Protein AF-0000000083611739 (afdb_homodimer)

Nearest PDB structures (foldseek):
  4ymw-assembly1_C  TM=9.432E-01  e=2.232E-12  Caldanaerobacter subterraneus subsp. tengcongensis MB4
  3tuz-assembly2_F  TM=8.153E-01  e=4.148E-04  Escherichia coli K-12
  8hpl-assembly1_A  TM=7.115E-01  e=2.410E-03  Mycolicibacterium smegmatis MC2 155
  8ja7-assembly1_A  TM=6.944E-01  e=4.333E-03  Mycobacterium tuberculosis H37Rv
  2onk-assembly2_I  TM=6.026E-01  e=2.755E-02  Archaeoglobus fulgidus

Organism: NCBI:txid2304605

Secondary structure (DSSP, 8-state):
--HHHHHHHHHHHHHHHHHHHHHHHHHHHHHHHHHHHHHHHHH-S-HHHHHHHHHHHHHHHSS-HHHHHHIIIIIGGGTS-HHHHH-TTHHHHHHHHHHHHHHHHHHHHHHHHHHHHTS-HHHHHHHHHTT--HHHHIIIIIHHHHHHHHHHHHHHHHHHHHHHGGGGGGGT--SHHHHHHHHHHHH--HHHHHHHHHHHHHHHHHHHHHHHHHHHHHHHHHT-/--HHHHHHHHHHHHHHHHHHHHHHHHHHHHHHHHHHHHHHHHH-S-HHHHHHHHHHHHHHHSS-HHHHHHIIIIIGGGTS-HHHHH-TTHHHHHHHHHHHHHHHHHHHHHHHHHHHHTS-HHHHHHHHHTT--HHHHIIIIIHHHHHHHHHHHHHHHHHHHHHHGGGGGGGT--SHHHHHHHHHHHH--HHHHHHHHHHHHHHHHHHHHHHHHHHHHHHHHHH-

Structure (mmCIF, N/CA/C/O backbone):
data_AF-0000000083611739-model_v1
#
loop_
_entity.id
_entity.type
_entity.pdbx_description
1 polymer 'Amino acid ABC transporter permease'
#
loop_
_atom_site.group_PDB
_atom_site.id
_atom_site.type_symbol
_atom_site.label_atom_id
_atom_site.label_alt_id
_atom_site.label_comp_id
_atom_site.label_asym_id
_atom_site.label_entity_id
_atom_site.label_seq_id
_atom_site.pdbx_PDB_ins_code
_atom_site.Cartn_x
_atom_site.Cartn_y
_atom_site.Cartn_z
_atom_site.occupancy
_atom_site.B_iso_or_equiv
_atom_site.auth_seq_id
_atom_site.auth_comp_id
_atom_site.auth_asym_id
_atom_site.auth_atom_id
_atom_site.pdbx_PDB_model_num
ATOM 1 N N . MET A 1 1 ? 23.125 -8.641 -19.984 1 62.81 1 MET A N 1
ATOM 2 C CA . MET A 1 1 ? 21.75 -8.336 -20.375 1 62.81 1 MET A CA 1
ATOM 3 C C . MET A 1 1 ? 21.516 -8.68 -21.844 1 62.81 1 MET A C 1
ATOM 5 O O . MET A 1 1 ? 22.375 -8.391 -22.688 1 62.81 1 MET A O 1
ATOM 9 N N . ASN A 1 2 ? 20.625 -9.633 -22.062 1 75 2 ASN A N 1
ATOM 10 C CA . ASN A 1 2 ? 20.359 -10.086 -23.422 1 75 2 ASN A CA 1
ATOM 11 C C . ASN A 1 2 ? 19.484 -9.094 -24.188 1 75 2 ASN A C 1
ATOM 13 O O . ASN A 1 2 ? 18.25 -9.109 -24.031 1 75 2 ASN A O 1
ATOM 17 N N . PHE A 1 3 ? 20.094 -8.18 -24.859 1 78.06 3 PHE A N 1
ATOM 18 C CA . PHE A 1 3 ? 19.438 -7.094 -25.594 1 78.06 3 PHE A CA 1
ATOM 19 C C . PHE A 1 3 ? 18.422 -7.641 -26.578 1 78.06 3 PHE A C 1
ATOM 21 O O . PHE A 1 3 ? 17.422 -6.98 -26.875 1 78.06 3 PHE A O 1
ATOM 28 N N . GLN A 1 4 ? 18.719 -8.719 -27.109 1 81.44 4 GLN A N 1
ATOM 29 C CA . GLN A 1 4 ? 17.766 -9.344 -28.031 1 81.44 4 GLN A CA 1
ATOM 30 C C . GLN A 1 4 ? 16.453 -9.664 -27.328 1 81.44 4 GLN A C 1
ATOM 32 O O . GLN A 1 4 ? 15.375 -9.438 -27.891 1 81.44 4 GLN A O 1
ATOM 37 N N . VAL A 1 5 ? 16.531 -10.102 -26.188 1 83.31 5 VAL A N 1
ATOM 38 C CA . VAL A 1 5 ? 15.359 -10.438 -25.391 1 83.31 5 VAL A CA 1
ATOM 39 C C . VAL A 1 5 ? 14.547 -9.18 -25.109 1 83.31 5 VAL A C 1
ATOM 41 O O . VAL A 1 5 ? 13.312 -9.203 -25.156 1 83.31 5 VAL A O 1
ATOM 44 N N . ILE A 1 6 ? 15.219 -8.148 -24.938 1 84.5 6 ILE A N 1
ATOM 45 C CA . ILE A 1 6 ? 14.547 -6.879 -24.656 1 84.5 6 ILE A CA 1
ATOM 46 C C . ILE A 1 6 ? 13.758 -6.441 -25.891 1 84.5 6 ILE A C 1
ATOM 48 O O . ILE A 1 6 ? 12.562 -6.156 -25.797 1 84.5 6 ILE A O 1
ATOM 52 N N . GLY A 1 7 ? 14.414 -6.344 -26.984 1 86.94 7 GLY A N 1
ATOM 53 C CA . GLY A 1 7 ? 13.789 -5.883 -28.219 1 86.94 7 GLY A CA 1
ATOM 54 C C . GLY A 1 7 ? 12.609 -6.738 -28.641 1 86.94 7 GLY A C 1
ATOM 55 O O . GLY A 1 7 ? 11.586 -6.219 -29.094 1 86.94 7 GLY A O 1
ATOM 56 N N . GLU A 1 8 ? 12.672 -7.984 -28.469 1 89 8 GLU A N 1
ATOM 57 C CA . GLU A 1 8 ? 11.656 -8.93 -28.938 1 89 8 GLU A CA 1
ATOM 58 C C . GLU A 1 8 ? 10.445 -8.93 -28 1 89 8 GLU A C 1
ATOM 60 O O . GLU A 1 8 ? 9.32 -9.203 -28.438 1 89 8 GLU A O 1
ATOM 65 N N . ASN A 1 9 ? 10.672 -8.562 -26.781 1 91.5 9 ASN A N 1
ATOM 66 C CA . ASN A 1 9 ? 9.594 -8.758 -25.828 1 91.5 9 ASN A CA 1
ATOM 67 C C . ASN A 1 9 ? 9.016 -7.422 -25.359 1 91.5 9 ASN A C 1
ATOM 69 O O . ASN A 1 9 ? 7.949 -7.387 -24.734 1 91.5 9 ASN A O 1
ATOM 73 N N . LEU A 1 10 ? 9.68 -6.359 -25.688 1 92.69 10 LEU A N 1
ATOM 74 C CA . LEU A 1 10 ? 9.211 -5.043 -25.266 1 92.69 10 LEU A CA 1
ATOM 75 C C . LEU A 1 10 ? 7.805 -4.77 -25.781 1 92.69 10 LEU A C 1
ATOM 77 O O . LEU A 1 10 ? 6.953 -4.277 -25.031 1 92.69 10 LEU A O 1
ATOM 81 N N . PRO A 1 11 ? 7.488 -5.094 -27.047 1 93.25 11 PRO A N 1
ATOM 82 C CA . PRO A 1 11 ? 6.121 -4.859 -27.516 1 93.25 11 PRO A CA 1
ATOM 83 C C . PRO A 1 11 ? 5.078 -5.652 -26.734 1 93.25 11 PRO A C 1
ATOM 85 O O . PRO A 1 11 ? 3.979 -5.152 -26.484 1 93.25 11 PRO A O 1
ATOM 88 N N . LEU A 1 12 ? 5.402 -6.836 -26.406 1 93.88 12 LEU A N 1
ATOM 89 C CA . LEU A 1 12 ? 4.5 -7.66 -25.609 1 93.88 12 LEU A CA 1
ATOM 90 C C . LEU A 1 12 ? 4.289 -7.059 -24.219 1 93.88 12 LEU A C 1
ATOM 92 O O . LEU A 1 12 ? 3.174 -7.078 -23.703 1 93.88 12 LEU A O 1
ATOM 96 N N . LEU A 1 13 ? 5.344 -6.555 -23.641 1 97.12 13 LEU A N 1
ATOM 97 C CA . LEU A 1 13 ? 5.246 -5.902 -22.344 1 97.12 13 LEU A CA 1
ATOM 98 C C . LEU A 1 13 ? 4.395 -4.641 -22.438 1 97.12 13 LEU A C 1
ATOM 100 O O . LEU A 1 13 ? 3.625 -4.34 -21.516 1 97.12 13 LEU A O 1
ATOM 104 N N . LEU A 1 14 ? 4.523 -3.926 -23.516 1 96.88 14 LEU A N 1
ATOM 105 C CA . LEU A 1 14 ? 3.75 -2.703 -23.703 1 96.88 14 LEU A CA 1
ATOM 106 C C . LEU A 1 14 ? 2.266 -3.018 -23.859 1 96.88 14 LEU A C 1
ATOM 108 O O . LEU A 1 14 ? 1.414 -2.23 -23.438 1 96.88 14 LEU A O 1
ATOM 112 N N . GLU A 1 15 ? 1.977 -4.172 -24.422 1 96.75 15 GLU A N 1
ATOM 113 C CA . GLU A 1 15 ? 0.589 -4.625 -24.469 1 96.75 15 GLU A CA 1
ATOM 114 C C . GLU A 1 15 ? 0.055 -4.883 -23.062 1 96.75 15 GLU A C 1
ATOM 116 O O . GLU A 1 15 ? -1.104 -4.582 -22.766 1 96.75 15 GLU A O 1
ATOM 121 N N . GLY A 1 16 ? 0.9 -5.516 -22.188 1 97.8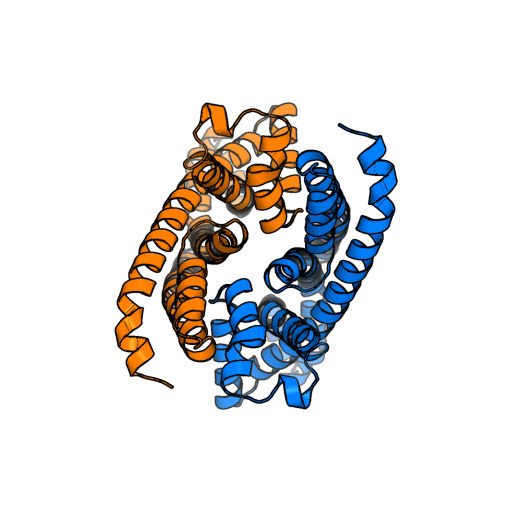1 16 GLY A N 1
ATOM 122 C CA . GLY A 1 16 ? 0.546 -5.676 -20.781 1 97.81 16 GLY A CA 1
ATOM 123 C C . GLY A 1 16 ? 0.369 -4.352 -20.062 1 97.81 16 GLY A C 1
ATOM 124 O O . GLY A 1 16 ? -0.523 -4.211 -19.219 1 97.81 16 GLY A O 1
ATOM 125 N N . LEU A 1 17 ? 1.23 -3.414 -20.438 1 98.38 17 LEU A N 1
ATOM 126 C CA . LEU A 1 17 ? 1.151 -2.084 -19.844 1 98.38 17 LEU A CA 1
ATOM 127 C C . LEU A 1 17 ? -0.18 -1.419 -20.172 1 98.38 17 LEU A C 1
ATOM 129 O O . LEU A 1 17 ? -0.762 -0.73 -19.328 1 98.38 17 LEU A O 1
ATOM 133 N N . LYS A 1 18 ? -0.664 -1.6 -21.391 1 98.25 18 LYS A N 1
ATOM 134 C CA . LYS A 1 18 ? -1.957 -1.049 -21.781 1 98.25 18 LYS A CA 1
ATOM 135 C C . LYS A 1 18 ? -3.072 -1.562 -20.875 1 98.25 18 LYS A C 1
ATOM 137 O O . LYS A 1 18 ? -3.967 -0.803 -20.5 1 98.25 18 LYS A O 1
ATOM 142 N N . LEU A 1 19 ? -3.02 -2.805 -20.594 1 98.31 19 LEU A N 1
ATOM 143 C CA . LEU A 1 19 ? -4.016 -3.396 -19.703 1 98.31 19 LEU A CA 1
ATOM 144 C C . LEU A 1 19 ? -3.877 -2.846 -18.297 1 98.31 19 LEU A C 1
ATOM 146 O O . LEU A 1 19 ? -4.879 -2.561 -17.625 1 98.31 19 LEU A O 1
ATOM 150 N N . THR A 1 20 ? -2.631 -2.727 -17.812 1 98.69 20 THR A N 1
ATOM 151 C CA . THR A 1 20 ? -2.375 -2.117 -16.516 1 98.69 20 THR A CA 1
ATOM 152 C C . THR A 1 20 ? -2.973 -0.715 -16.438 1 98.69 20 THR A C 1
ATOM 154 O O . THR A 1 20 ? -3.641 -0.366 -15.469 1 98.69 20 THR A O 1
ATOM 157 N N . ILE A 1 21 ? -2.764 0.084 -17.438 1 98.56 21 ILE A N 1
ATOM 158 C CA . ILE A 1 21 ? -3.281 1.446 -17.5 1 98.56 21 ILE A CA 1
ATOM 159 C C . ILE A 1 21 ? -4.809 1.416 -17.531 1 98.56 21 ILE A C 1
ATOM 161 O O . ILE A 1 21 ? -5.461 2.178 -16.812 1 98.56 21 ILE A O 1
ATOM 165 N N . TYR A 1 22 ? -5.336 0.514 -18.297 1 98.56 22 TYR A N 1
ATOM 166 C CA . TYR A 1 22 ? -6.785 0.361 -18.391 1 98.56 22 TYR A CA 1
ATOM 167 C C . TYR A 1 22 ? -7.383 0.027 -17.016 1 98.56 22 TYR A C 1
ATOM 169 O O . TYR A 1 22 ? -8.312 0.695 -16.562 1 98.56 22 TYR A O 1
ATOM 177 N N . TYR A 1 23 ? -6.875 -0.975 -16.359 1 98.69 23 TYR A N 1
ATOM 178 C CA . TYR A 1 23 ? -7.383 -1.391 -15.047 1 98.69 23 TYR A CA 1
ATOM 179 C C . TYR A 1 23 ? -7.199 -0.286 -14.016 1 98.69 23 TYR A C 1
ATOM 181 O O . TYR A 1 23 ? -8.039 -0.114 -13.125 1 98.69 23 TYR A O 1
ATOM 189 N N . SER A 1 24 ? -6.113 0.467 -14.109 1 98.81 24 SER A N 1
ATOM 190 C CA . SER A 1 24 ? -5.863 1.572 -13.188 1 98.81 24 SER A CA 1
ATOM 191 C C . SER A 1 24 ? -6.918 2.662 -13.336 1 98.81 24 SER A C 1
ATOM 193 O O . SER A 1 24 ? -7.449 3.16 -12.344 1 98.81 24 SER A O 1
ATOM 195 N N . ILE A 1 25 ? -7.211 3.008 -14.57 1 98.75 25 ILE A N 1
ATOM 196 C CA . ILE A 1 25 ? -8.188 4.059 -14.836 1 98.75 25 ILE A CA 1
ATOM 197 C C . ILE A 1 25 ? -9.562 3.633 -14.305 1 98.75 25 ILE A C 1
ATOM 199 O O . ILE A 1 25 ? -10.234 4.406 -13.625 1 98.75 25 ILE A O 1
ATOM 203 N N . VAL A 1 26 ? -9.938 2.453 -14.602 1 98.81 26 VAL A N 1
ATOM 204 C CA . VAL A 1 26 ? -11.219 1.933 -14.141 1 98.81 26 VAL A CA 1
ATOM 205 C C . VAL A 1 26 ? -11.258 1.923 -12.617 1 98.81 26 VAL A C 1
ATOM 207 O O . VAL A 1 26 ? -12.234 2.357 -12.008 1 98.81 26 VAL A O 1
ATOM 210 N N . ALA A 1 27 ? -10.211 1.435 -12 1 98.81 27 ALA A N 1
ATOM 211 C CA . ALA A 1 27 ? -10.125 1.36 -10.547 1 98.81 27 ALA A CA 1
ATOM 212 C C . ALA A 1 27 ? -10.195 2.75 -9.922 1 98.81 27 ALA A C 1
ATOM 214 O O . ALA A 1 27 ? -10.852 2.945 -8.898 1 98.81 27 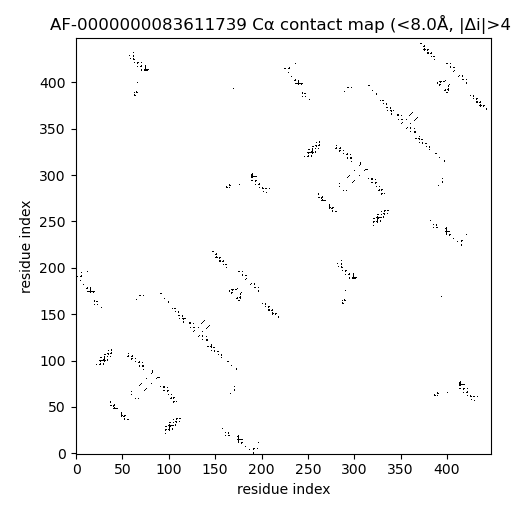ALA A O 1
ATOM 215 N N . ILE A 1 28 ? -9.477 3.686 -10.531 1 98.75 28 ILE A N 1
ATOM 216 C CA . ILE A 1 28 ? -9.445 5.047 -10.016 1 98.75 28 ILE A CA 1
ATOM 217 C C . ILE A 1 28 ? -10.844 5.664 -10.086 1 98.75 28 ILE A C 1
ATOM 219 O O . ILE A 1 28 ? -11.305 6.285 -9.125 1 98.75 28 ILE A O 1
ATOM 223 N N . ILE A 1 29 ? -11.523 5.477 -11.164 1 98.75 29 ILE A N 1
ATOM 224 C CA . ILE A 1 29 ? -12.875 5.996 -11.336 1 98.75 29 ILE A CA 1
ATOM 225 C C . ILE A 1 29 ? -13.805 5.383 -10.289 1 98.75 29 ILE A C 1
ATOM 227 O O . ILE A 1 29 ? -14.531 6.102 -9.602 1 98.75 29 ILE A O 1
ATOM 231 N N . LEU A 1 30 ? -13.766 4.125 -10.148 1 98.88 30 LEU A N 1
ATOM 232 C CA . LEU A 1 30 ? -14.594 3.445 -9.156 1 98.88 30 LEU A CA 1
ATOM 233 C C . LEU A 1 30 ? -14.227 3.885 -7.746 1 98.88 30 LEU A C 1
ATOM 235 O O . LEU A 1 30 ? -15.102 4.051 -6.895 1 98.88 30 LEU A O 1
ATOM 239 N N . ALA A 1 31 ? -12.969 4.031 -7.531 1 98.88 31 ALA A N 1
ATOM 240 C CA . ALA A 1 31 ? -12.492 4.445 -6.219 1 98.88 31 ALA A CA 1
ATOM 241 C C . ALA A 1 31 ? -13.031 5.824 -5.848 1 98.88 31 ALA A C 1
ATOM 243 O O . ALA A 1 31 ? -13.406 6.062 -4.699 1 98.88 31 ALA A O 1
ATOM 244 N N . ILE A 1 32 ? -13.016 6.703 -6.809 1 98.38 32 ILE A N 1
ATOM 245 C CA . ILE A 1 32 ? -13.539 8.047 -6.582 1 98.38 32 ILE A CA 1
ATOM 246 C C . ILE A 1 32 ? -15.031 7.965 -6.254 1 98.38 32 ILE A C 1
ATOM 248 O O . ILE A 1 32 ? -15.508 8.625 -5.328 1 98.38 32 ILE A O 1
ATOM 252 N N . ILE A 1 33 ? -15.719 7.145 -6.953 1 98.62 33 ILE A N 1
ATOM 253 C CA . ILE A 1 33 ? -17.156 6.98 -6.746 1 98.62 33 ILE A CA 1
ATOM 254 C C . ILE A 1 33 ? -17.406 6.398 -5.355 1 98.62 33 ILE A C 1
ATOM 256 O O . ILE A 1 33 ? -18.125 6.992 -4.555 1 98.62 33 ILE A O 1
ATOM 260 N N . PHE A 1 34 ? -16.781 5.301 -5 1 98.75 34 PHE A N 1
ATOM 261 C CA . PHE A 1 34 ? -16.984 4.66 -3.703 1 98.75 34 PHE A CA 1
ATOM 262 C C . PHE A 1 34 ? -16.5 5.555 -2.574 1 98.75 34 PHE A C 1
ATOM 264 O O . PHE A 1 34 ? -17.125 5.621 -1.511 1 98.75 34 PHE A O 1
ATOM 271 N N . GLY A 1 35 ? -15.336 6.207 -2.838 1 98.69 35 GLY A N 1
ATOM 272 C CA . GLY A 1 35 ? -14.789 7.113 -1.841 1 98.69 35 GLY A CA 1
ATOM 273 C C . GLY A 1 35 ? -15.703 8.281 -1.535 1 98.69 35 GLY A C 1
ATOM 274 O O . GLY A 1 35 ? -15.898 8.641 -0.372 1 98.69 35 GLY A O 1
ATOM 275 N N . LEU A 1 36 ? -16.281 8.875 -2.58 1 97.12 36 LEU A N 1
ATOM 276 C CA . LEU A 1 36 ? -17.203 9.992 -2.416 1 97.12 36 LEU A CA 1
ATOM 277 C C . LEU A 1 36 ? -18.469 9.562 -1.676 1 97.12 36 LEU A C 1
ATOM 279 O O . LEU A 1 36 ? -18.922 10.258 -0.77 1 97.12 36 LEU A O 1
ATOM 283 N N . ILE A 1 37 ? -18.984 8.453 -2.039 1 98.12 37 ILE A N 1
ATOM 284 C CA . ILE A 1 37 ? -20.188 7.934 -1.388 1 98.12 37 ILE A CA 1
ATOM 285 C C . ILE A 1 37 ? -19.906 7.695 0.095 1 98.12 37 ILE A C 1
ATOM 287 O O . ILE A 1 37 ? -20.672 8.133 0.955 1 98.12 37 ILE A O 1
ATOM 291 N N . ALA A 1 38 ? -18.844 7.062 0.383 1 98.5 38 ALA A N 1
ATOM 292 C CA . ALA A 1 38 ? -18.484 6.766 1.77 1 98.5 38 ALA A CA 1
ATOM 293 C C . ALA A 1 38 ? -18.25 8.047 2.564 1 98.5 38 ALA A C 1
ATOM 295 O O . ALA A 1 38 ? -18.656 8.148 3.727 1 98.5 38 ALA A O 1
ATOM 296 N N . ALA A 1 39 ? -17.578 9 1.941 1 96.88 39 ALA A N 1
ATOM 297 C CA . ALA A 1 39 ? -17.312 10.273 2.605 1 96.88 39 ALA A CA 1
ATOM 298 C C . ALA A 1 39 ? -18.625 11 2.934 1 96.88 39 ALA A C 1
ATOM 300 O O . ALA A 1 39 ? -18.781 11.547 4.027 1 96.88 39 ALA A O 1
ATOM 301 N N . LEU A 1 40 ? -19.547 11.023 2.006 1 93.69 40 LEU A N 1
ATOM 302 C CA . LEU A 1 40 ? -20.844 11.68 2.209 1 93.69 40 LEU A CA 1
ATOM 303 C C . LEU A 1 40 ? -21.641 10.969 3.297 1 93.69 40 LEU A C 1
ATOM 305 O O . LEU A 1 40 ? -22.297 11.617 4.113 1 93.69 40 LEU A O 1
ATOM 309 N N . MET A 1 41 ? -21.578 9.648 3.254 1 96.62 41 MET A N 1
ATOM 310 C CA . MET A 1 41 ? -22.266 8.883 4.293 1 96.62 41 MET A CA 1
ATOM 311 C C . MET A 1 41 ? -21.688 9.195 5.668 1 96.62 41 MET A C 1
ATOM 313 O O . MET A 1 41 ? -22.438 9.273 6.652 1 96.62 41 MET A O 1
ATOM 317 N N . LYS A 1 42 ? -20.422 9.406 5.699 1 94.75 42 LYS A N 1
ATOM 318 C CA . LYS A 1 42 ? -19.766 9.703 6.965 1 94.75 42 LYS A CA 1
ATOM 319 C C . LYS A 1 42 ? -20.188 11.062 7.512 1 94.75 42 LYS A C 1
ATOM 321 O O . LYS A 1 42 ? -20.203 11.273 8.727 1 94.75 42 LYS A O 1
ATOM 326 N N . LEU A 1 43 ? -20.562 12 6.66 1 88.12 43 LEU A N 1
ATOM 327 C CA . LEU A 1 43 ? -20.953 13.359 7.027 1 88.12 43 LEU A CA 1
ATOM 328 C C . LEU A 1 43 ? -22.453 13.453 7.277 1 88.12 43 LEU A C 1
ATOM 330 O O . LEU A 1 43 ? -22.953 14.5 7.699 1 88.12 43 LEU A O 1
ATOM 334 N N . SER A 1 44 ? -23.172 12.383 7.047 1 89.81 44 SER A N 1
ATOM 335 C CA . SER A 1 44 ? -24.625 12.367 7.18 1 89.81 44 SER A CA 1
ATOM 336 C C . SER A 1 44 ? -25.062 12.531 8.633 1 89.81 44 SER A C 1
ATOM 338 O O . SER A 1 44 ? -24.297 12.211 9.547 1 89.81 44 SER A O 1
ATOM 340 N N . LYS A 1 45 ? -26.219 13.07 8.898 1 89.56 45 LYS A N 1
ATOM 341 C CA . LYS A 1 45 ? -26.781 13.211 10.234 1 89.56 45 LYS A CA 1
ATOM 342 C C . LYS A 1 45 ? -27.312 11.883 10.758 1 89.56 45 LYS A C 1
ATOM 344 O O . LYS A 1 45 ? -27.547 11.727 11.953 1 89.56 45 LYS A O 1
ATOM 349 N N . PHE A 1 46 ? -27.5 11 9.891 1 95.44 46 PHE A N 1
ATOM 350 C CA . PHE A 1 46 ? -28.078 9.711 10.25 1 95.44 46 PHE A CA 1
ATOM 351 C C . PHE A 1 46 ? -27 8.773 10.781 1 95.44 46 PHE A C 1
ATOM 353 O O . PHE A 1 46 ? -26.047 8.461 10.07 1 95.44 46 PHE A O 1
ATOM 360 N N . LYS A 1 47 ? -27.203 8.211 11.914 1 96.75 47 LYS A N 1
ATOM 361 C CA . LYS A 1 47 ? -26.234 7.355 12.594 1 96.75 47 LYS A CA 1
ATOM 362 C C . LYS A 1 47 ? -25.969 6.074 11.805 1 96.75 47 LYS A C 1
ATOM 364 O O . LYS A 1 47 ? -24.844 5.562 11.797 1 96.75 47 LYS A O 1
ATOM 369 N N . VAL A 1 48 ? -27 5.574 11.188 1 97.69 48 VAL A N 1
ATOM 370 C CA . VAL A 1 48 ? -26.875 4.32 10.445 1 97.69 48 VAL A CA 1
ATOM 371 C C . VAL A 1 48 ? -25.922 4.508 9.258 1 97.69 48 VAL A C 1
ATOM 373 O O . VAL A 1 48 ? -25.078 3.654 9 1 97.69 48 VAL A O 1
ATOM 376 N N . LEU A 1 49 ? -26.016 5.609 8.562 1 97.31 49 LEU A N 1
ATOM 377 C CA . LEU A 1 49 ? -25.156 5.891 7.418 1 97.31 49 LEU A CA 1
ATOM 378 C C . LEU A 1 49 ? -23.719 6.105 7.855 1 97.31 49 LEU A C 1
ATOM 380 O O . LEU A 1 49 ? -22.781 5.633 7.203 1 97.31 49 LEU A O 1
ATOM 384 N N . ARG A 1 50 ? -23.562 6.715 8.906 1 97.25 50 ARG A N 1
ATOM 385 C CA . ARG A 1 50 ? -22.234 6.93 9.461 1 97.25 50 ARG A CA 1
ATOM 386 C C . ARG A 1 50 ? -21.578 5.609 9.859 1 97.25 50 ARG A C 1
ATOM 388 O O . ARG A 1 50 ? -20.391 5.395 9.609 1 97.25 50 ARG A O 1
ATOM 395 N N . GLY A 1 51 ? -22.422 4.824 10.492 1 97.69 51 GLY A N 1
ATOM 396 C CA . GLY A 1 51 ? -21.922 3.523 10.914 1 97.69 51 GLY A CA 1
ATOM 397 C C . GLY A 1 51 ? -21.531 2.635 9.75 1 97.69 51 GLY A C 1
ATOM 398 O O . GLY A 1 51 ? -20.5 1.947 9.805 1 97.69 51 GLY A O 1
ATOM 399 N N . LEU A 1 52 ? -22.266 2.623 8.703 1 98.25 52 LEU A N 1
ATOM 400 C CA . LEU A 1 52 ? -21.969 1.838 7.508 1 98.25 52 LEU A CA 1
ATOM 401 C C . LEU A 1 52 ? -20.688 2.309 6.852 1 98.25 52 LEU A C 1
ATOM 403 O O . LEU A 1 52 ? -19.875 1.491 6.406 1 98.25 52 LEU A O 1
ATOM 407 N N . SER A 1 53 ? -20.562 3.602 6.789 1 98.38 53 SER A N 1
ATOM 408 C CA . SER A 1 53 ? -19.344 4.172 6.219 1 98.38 53 SER A CA 1
ATOM 409 C C . SER A 1 53 ? -18.125 3.787 7.039 1 98.38 53 SER A C 1
ATOM 411 O O . SER A 1 53 ? -17.109 3.371 6.48 1 98.38 53 SER A O 1
ATOM 413 N N . THR A 1 54 ? -18.25 3.848 8.32 1 97.62 54 THR A N 1
ATOM 414 C CA . THR A 1 54 ? -17.156 3.51 9.219 1 97.62 54 THR A CA 1
ATOM 415 C C . THR A 1 54 ? -16.766 2.039 9.07 1 97.62 54 THR A C 1
ATOM 417 O O . THR A 1 54 ? -15.586 1.702 8.992 1 97.62 54 THR A O 1
ATOM 420 N N . ALA A 1 55 ? -17.734 1.243 9.031 1 98.19 55 ALA A N 1
ATOM 421 C CA . ALA A 1 55 ? -17.5 -0.191 8.883 1 98.19 55 ALA A CA 1
ATOM 422 C C . ALA A 1 55 ? -16.812 -0.501 7.559 1 98.19 55 ALA A C 1
ATOM 424 O O . ALA A 1 55 ? -15.859 -1.285 7.516 1 98.19 55 ALA A O 1
ATOM 425 N N . TYR A 1 56 ? -17.391 0.12 6.52 1 98.56 56 TYR A N 1
ATOM 426 C CA . TYR A 1 56 ? -16.797 -0.045 5.195 1 98.56 56 TYR A CA 1
ATOM 427 C C . TYR A 1 56 ? -15.328 0.352 5.195 1 98.56 56 TYR A C 1
ATOM 429 O O . TYR A 1 56 ? -14.469 -0.424 4.77 1 98.56 56 TYR A O 1
ATOM 437 N N . ILE A 1 57 ? -15 1.489 5.699 1 98.38 57 ILE A N 1
ATOM 438 C CA . ILE A 1 57 ? -13.648 2.041 5.691 1 98.38 57 ILE A CA 1
ATOM 439 C C . ILE A 1 57 ? -12.727 1.161 6.535 1 98.38 57 ILE A C 1
ATOM 441 O O . ILE A 1 57 ? -11.633 0.802 6.098 1 98.38 57 ILE A O 1
ATOM 445 N N . GLU A 1 58 ? -13.195 0.731 7.684 1 97.75 58 GLU A N 1
ATOM 446 C CA . GLU A 1 58 ? -12.375 -0.065 8.594 1 97.75 58 GLU A CA 1
ATOM 447 C C . GLU A 1 58 ? -12.086 -1.446 8.016 1 97.75 58 GLU A C 1
ATOM 449 O O . GLU A 1 58 ? -10.961 -1.934 8.094 1 97.75 58 GLU A O 1
ATOM 454 N N . VAL A 1 59 ? -13 -2.021 7.414 1 98.5 59 VAL A N 1
ATOM 455 C CA . VAL A 1 59 ? -12.828 -3.363 6.867 1 98.5 59 VAL A CA 1
ATOM 456 C C . VAL A 1 59 ? -11.82 -3.332 5.723 1 98.5 59 VAL A C 1
ATOM 458 O O . VAL A 1 59 ? -10.891 -4.145 5.68 1 98.5 59 VAL A O 1
ATOM 461 N N . PHE A 1 60 ? -11.938 -2.385 4.812 1 98.75 60 PHE A N 1
ATOM 462 C CA . PHE A 1 60 ? -11.117 -2.369 3.605 1 98.75 60 PHE A CA 1
ATOM 463 C C . PHE A 1 60 ? -9.727 -1.826 3.902 1 98.75 60 PHE A C 1
ATOM 465 O O . PHE A 1 60 ? -8.766 -2.176 3.219 1 98.75 60 PHE A O 1
ATOM 472 N N . ARG A 1 61 ? -9.586 -1.053 4.945 1 98.12 61 ARG A N 1
ATOM 473 C CA . ARG A 1 61 ? -8.273 -0.504 5.281 1 98.12 61 ARG A CA 1
ATOM 474 C C . ARG A 1 61 ? -7.543 -1.401 6.273 1 98.12 61 ARG A C 1
ATOM 476 O O . ARG A 1 61 ? -6.348 -1.224 6.516 1 98.12 61 ARG A O 1
ATOM 483 N N . SER A 1 62 ? -8.281 -2.457 6.855 1 98.5 62 SER A N 1
ATOM 484 C CA . SER A 1 62 ? -7.652 -3.32 7.848 1 98.5 62 SER A CA 1
ATOM 485 C C . SER A 1 62 ? -7.543 -4.758 7.344 1 98.5 62 SER A C 1
ATOM 487 O O . SER A 1 62 ? -7.441 -5.691 8.141 1 98.5 62 SER A O 1
ATOM 489 N N . THR A 1 63 ? -7.617 -4.934 6.082 1 98.81 63 THR A N 1
ATOM 490 C CA . THR A 1 63 ? -7.387 -6.219 5.434 1 98.81 63 THR A CA 1
ATOM 491 C C . THR A 1 63 ? -6.488 -6.055 4.207 1 98.81 63 THR A C 1
ATOM 493 O O . THR A 1 63 ? -6.613 -5.07 3.473 1 98.81 63 THR A O 1
ATOM 496 N N . PRO A 1 64 ? -5.586 -7.008 3.973 1 98.81 64 PRO A N 1
ATOM 497 C CA . PRO A 1 64 ? -4.734 -6.891 2.789 1 98.81 64 PRO A CA 1
ATOM 498 C C . PRO A 1 64 ? -5.527 -6.906 1.485 1 98.81 64 PRO A C 1
ATOM 500 O O . PRO A 1 64 ? -6.469 -7.691 1.341 1 98.81 64 PRO A O 1
ATOM 503 N N . LEU A 1 65 ? -5.137 -6.031 0.576 1 98.88 65 LEU A N 1
ATOM 504 C CA . LEU A 1 65 ? -5.809 -5.957 -0.718 1 98.88 65 LEU A CA 1
ATOM 505 C C . LEU A 1 65 ? -5.797 -7.316 -1.415 1 98.88 65 LEU A C 1
ATOM 507 O O . LEU A 1 65 ? -6.793 -7.715 -2.021 1 98.88 65 LEU A O 1
ATOM 511 N N . LEU A 1 66 ? -4.664 -8.023 -1.353 1 98.94 66 LEU A N 1
ATOM 512 C CA . LEU A 1 66 ? -4.578 -9.32 -2.014 1 98.94 66 LEU A CA 1
ATOM 513 C C . LEU A 1 66 ? -5.629 -10.281 -1.465 1 98.94 66 LEU A C 1
ATOM 515 O O . LEU A 1 66 ? -6.246 -11.031 -2.223 1 98.94 66 LEU A O 1
ATOM 519 N N . VAL A 1 67 ? -5.863 -10.25 -0.162 1 98.88 67 VAL A N 1
ATOM 520 C CA . VAL A 1 67 ? -6.855 -11.109 0.479 1 98.88 67 VAL A CA 1
ATOM 521 C C . VAL A 1 67 ? -8.258 -10.703 0.026 1 98.88 67 VAL A C 1
ATOM 523 O O . VAL A 1 67 ? -9.102 -11.562 -0.219 1 98.88 67 VAL A O 1
ATOM 526 N N . GLN A 1 68 ? -8.5 -9.422 -0.104 1 98.88 68 GLN A N 1
ATOM 527 C CA . GLN A 1 68 ? -9.773 -8.93 -0.62 1 98.88 68 GLN A CA 1
ATOM 528 C C . GLN A 1 68 ? -10.016 -9.43 -2.039 1 98.88 68 GLN A C 1
ATOM 530 O O . GLN A 1 68 ? -11.125 -9.859 -2.367 1 98.88 68 GLN A O 1
ATOM 535 N N . LEU A 1 69 ? -8.984 -9.383 -2.824 1 98.88 69 LEU A N 1
ATOM 536 C CA . LEU A 1 69 ? -9.078 -9.859 -4.199 1 98.88 69 LEU A CA 1
ATOM 537 C C . LEU A 1 69 ? -9.391 -11.352 -4.238 1 98.88 69 LEU A C 1
ATOM 539 O O . LEU A 1 69 ? -10.289 -11.781 -4.969 1 98.88 69 LEU A O 1
ATOM 543 N N . PHE A 1 70 ? -8.68 -12.109 -3.428 1 98.75 70 PHE A N 1
ATOM 544 C CA . PHE A 1 70 ? -8.906 -13.547 -3.395 1 98.75 70 PHE A CA 1
ATOM 545 C C . PHE A 1 70 ? -10.328 -13.867 -2.928 1 98.75 70 PHE A C 1
ATOM 547 O O . PHE A 1 70 ? -10.984 -14.758 -3.475 1 98.75 70 PHE A O 1
ATOM 554 N N . PHE A 1 71 ? -10.773 -13.125 -1.969 1 98.56 71 PHE A N 1
ATOM 555 C CA . PHE A 1 71 ? -12.102 -13.375 -1.422 1 98.56 71 PHE A CA 1
ATOM 556 C C . PHE A 1 71 ? -13.18 -13.047 -2.449 1 98.56 71 PHE A C 1
ATOM 558 O O . PHE A 1 71 ? -14.062 -13.867 -2.709 1 98.56 71 PHE A O 1
ATOM 565 N N . ILE A 1 72 ? -13.102 -11.898 -3.066 1 98.5 72 ILE A N 1
ATOM 566 C CA . ILE A 1 72 ? -14.164 -11.422 -3.938 1 98.5 72 ILE A CA 1
ATOM 567 C C . ILE A 1 72 ? -14.109 -12.164 -5.273 1 98.5 72 ILE A C 1
ATOM 569 O O . ILE A 1 72 ? -15.148 -12.531 -5.828 1 98.5 72 ILE A O 1
ATOM 573 N N . VAL A 1 73 ? -12.961 -12.477 -5.797 1 97.62 73 VAL A N 1
ATOM 574 C CA . VAL A 1 73 ? -12.828 -13.102 -7.109 1 97.62 73 VAL A CA 1
ATOM 575 C C . VAL A 1 73 ? -13.07 -14.609 -6.992 1 97.62 73 VAL A C 1
ATOM 577 O O . VAL A 1 73 ? -13.742 -15.203 -7.84 1 97.62 73 VAL A O 1
ATOM 580 N N . PHE A 1 74 ? -12.57 -15.211 -5.91 1 96.5 74 PHE A N 1
ATOM 581 C CA . PHE A 1 74 ? -12.625 -16.672 -5.828 1 96.5 74 PHE A CA 1
ATOM 582 C C . PHE A 1 74 ? -13.555 -17.109 -4.707 1 96.5 74 PHE A C 1
ATOM 584 O O . PHE A 1 74 ? -14.273 -18.109 -4.844 1 96.5 74 PHE A O 1
ATOM 591 N N . GLY A 1 75 ? -13.562 -16.422 -3.553 1 96.38 75 GLY A N 1
ATOM 592 C CA . GLY A 1 75 ? -14.344 -16.828 -2.393 1 96.38 75 GLY A CA 1
ATOM 593 C C . GLY A 1 75 ? -15.836 -16.734 -2.617 1 96.38 75 GLY A C 1
ATOM 594 O O . GLY A 1 75 ? -16.578 -17.672 -2.295 1 96.38 75 GLY A O 1
ATOM 595 N N . LEU A 1 76 ? -16.266 -15.656 -3.221 1 96 76 LEU A N 1
ATOM 596 C CA . LEU A 1 76 ? -17.688 -15.398 -3.369 1 96 76 LEU A CA 1
ATOM 597 C C . LEU A 1 76 ? -18.328 -16.375 -4.348 1 96 76 LEU A C 1
ATOM 599 O O . LEU A 1 76 ? -19.516 -16.672 -4.258 1 96 76 LEU A O 1
ATOM 603 N N . THR A 1 77 ? -17.547 -16.859 -5.289 1 93.12 77 THR A N 1
ATOM 604 C CA . THR A 1 77 ? -18.078 -17.812 -6.266 1 93.12 77 THR A CA 1
ATOM 605 C C . THR A 1 77 ? -18.438 -19.141 -5.602 1 93.12 77 THR A C 1
ATOM 607 O O . THR A 1 77 ? -19.156 -19.953 -6.18 1 93.12 77 THR A O 1
ATOM 610 N N . GLY A 1 78 ? -17.938 -19.312 -4.375 1 89.19 78 GLY A N 1
ATOM 611 C CA . GLY A 1 78 ? -18.234 -20.531 -3.645 1 89.19 78 GLY A CA 1
ATOM 612 C C . GLY A 1 78 ? -19.641 -20.578 -3.094 1 89.19 78 GLY A C 1
ATOM 613 O O . GLY A 1 78 ? -20.156 -21.656 -2.779 1 89.19 78 GLY A O 1
ATOM 614 N N . ILE A 1 79 ? -20.297 -19.406 -3.006 1 91.19 79 ILE A N 1
ATOM 615 C CA . ILE A 1 79 ? -21.609 -19.391 -2.381 1 91.19 79 ILE A CA 1
ATOM 616 C C . ILE A 1 79 ? -22.625 -18.734 -3.318 1 91.19 79 ILE A C 1
ATOM 618 O O . ILE A 1 79 ? -23.844 -18.844 -3.109 1 91.19 79 ILE A O 1
ATOM 622 N N . LEU A 1 80 ? -22.156 -18 -4.332 1 91.19 80 LEU A N 1
ATOM 623 C CA . LEU A 1 80 ? -23 -17.344 -5.312 1 91.19 80 LEU A CA 1
ATOM 624 C C . LEU A 1 80 ? -22.641 -17.781 -6.73 1 91.19 80 LEU A C 1
ATOM 626 O O . LEU A 1 80 ? -21.453 -17.969 -7.039 1 91.19 80 LEU A O 1
ATOM 630 N N . PRO A 1 81 ? -23.688 -18 -7.562 1 90.38 81 PRO A N 1
ATOM 631 C CA . PRO A 1 81 ? -23.406 -18.391 -8.945 1 90.38 81 PRO A CA 1
ATOM 632 C C . PRO A 1 81 ? -22.953 -17.203 -9.805 1 90.38 81 PRO A C 1
ATOM 634 O O . PRO A 1 81 ? -23.562 -16.906 -10.836 1 90.38 81 PRO A O 1
ATOM 637 N N . LEU A 1 82 ? -21.891 -16.562 -9.43 1 90.81 82 LEU A N 1
ATOM 638 C CA . LEU A 1 82 ? -21.438 -15.336 -10.062 1 90.81 82 LEU A CA 1
ATOM 639 C C . LEU A 1 82 ? -20.859 -15.625 -11.445 1 90.81 82 LEU A C 1
ATOM 641 O O . LEU A 1 82 ? -21.031 -14.828 -12.367 1 90.81 82 LEU A O 1
ATOM 645 N N . ASN A 1 83 ? -20.188 -16.703 -11.578 1 88.81 83 ASN A N 1
ATOM 646 C CA . ASN A 1 83 ? -19.672 -17.094 -12.883 1 88.81 83 ASN A CA 1
ATOM 647 C C . ASN A 1 83 ? -20.781 -17.328 -13.891 1 88.81 83 ASN A C 1
ATOM 649 O O . ASN A 1 83 ? -20.609 -17.078 -15.086 1 88.81 83 ASN A O 1
ATOM 653 N N . GLU A 1 84 ? -21.844 -17.812 -13.359 1 89 84 GLU A N 1
ATOM 654 C CA . GLU A 1 84 ? -23.016 -18.047 -14.211 1 89 84 GLU A CA 1
ATOM 655 C C . GLU A 1 84 ? -23.688 -16.734 -14.586 1 89 84 GLU A C 1
ATOM 657 O O . GLU A 1 84 ? -24.188 -16.578 -15.703 1 89 84 GLU A O 1
ATOM 662 N N . TRP A 1 85 ? -23.656 -15.836 -13.633 1 91.56 85 TRP A N 1
ATOM 663 C CA . TRP A 1 85 ? -24.344 -14.562 -13.852 1 91.56 85 TRP A CA 1
ATOM 664 C C . TRP A 1 85 ? -23.547 -13.68 -14.805 1 91.56 85 TRP A C 1
ATOM 666 O O . TRP A 1 85 ? -24.125 -13.016 -15.664 1 91.56 85 TRP A O 1
ATOM 676 N N . PHE A 1 86 ? -22.25 -13.633 -14.734 1 91.25 86 PHE A N 1
ATOM 677 C CA . PHE A 1 86 ? -21.422 -12.656 -15.438 1 91.25 86 PHE A CA 1
ATOM 678 C C . PHE A 1 86 ? -20.562 -13.336 -16.5 1 91.25 86 PHE A C 1
ATOM 680 O O . PHE A 1 86 ? -20.047 -12.68 -17.391 1 91.25 86 PHE A O 1
ATOM 687 N N . GLY A 1 87 ? -20.5 -14.672 -16.406 1 90.62 87 GLY A N 1
ATOM 688 C CA . GLY A 1 87 ? -19.578 -15.406 -17.25 1 90.62 87 GLY A CA 1
ATOM 689 C C . GLY A 1 87 ? -18.234 -15.68 -16.594 1 90.62 87 GLY A C 1
ATOM 690 O O . GLY A 1 87 ? -17.719 -14.828 -15.875 1 90.62 87 GLY A O 1
ATOM 691 N N . GLN A 1 88 ? -17.719 -16.828 -16.906 1 89.44 88 GLN A N 1
ATOM 692 C CA . GLN A 1 88 ? -16.5 -17.297 -16.281 1 89.44 88 GLN A CA 1
ATOM 693 C C . GLN A 1 88 ? -15.312 -16.406 -16.625 1 89.44 88 GLN A C 1
ATOM 695 O O . GLN A 1 88 ? -14.383 -16.266 -15.836 1 89.44 88 GLN A O 1
ATOM 700 N N . ARG A 1 89 ? -15.398 -15.781 -17.766 1 91.88 89 ARG A N 1
ATOM 701 C CA . ARG A 1 89 ? -14.289 -14.953 -18.219 1 91.88 89 ARG A CA 1
ATOM 702 C C . ARG A 1 89 ? -14.453 -13.508 -17.75 1 91.88 89 ARG A C 1
ATOM 704 O O . ARG A 1 89 ? -13.469 -12.844 -17.422 1 91.88 89 ARG A O 1
ATOM 711 N N . LEU A 1 90 ? -15.641 -13.086 -17.609 1 94.75 90 LEU A N 1
ATOM 712 C CA . LEU A 1 90 ? -15.93 -11.688 -17.312 1 94.75 90 LEU A CA 1
ATOM 713 C C . LEU A 1 90 ? -15.961 -11.445 -15.812 1 94.75 90 LEU A C 1
ATOM 715 O O . LEU A 1 90 ? -15.547 -10.391 -15.336 1 94.75 90 LEU A O 1
ATOM 719 N N . TYR A 1 91 ? -16.422 -12.383 -15.055 1 96.25 91 TYR A N 1
ATOM 720 C CA . TYR A 1 91 ? -16.641 -12.188 -13.633 1 96.25 91 TYR A CA 1
ATOM 721 C C . TYR A 1 91 ? -15.352 -11.805 -12.922 1 96.25 91 TYR A C 1
ATOM 723 O O . TYR A 1 91 ? -15.312 -10.836 -12.164 1 96.25 91 TYR A O 1
ATOM 731 N N . PRO A 1 92 ? -14.234 -12.531 -13.203 1 97.06 92 PRO A N 1
ATOM 732 C CA . PRO A 1 92 ? -13.008 -12.18 -12.484 1 97.06 92 PRO A CA 1
ATOM 733 C C . PRO A 1 92 ? -12.562 -10.742 -12.75 1 97.06 92 PRO A C 1
ATOM 735 O O . PRO A 1 92 ? -12.086 -10.062 -11.836 1 97.06 92 PRO A O 1
ATOM 738 N N . ILE A 1 93 ? -12.789 -10.281 -13.93 1 97.38 93 ILE A N 1
ATOM 739 C CA . ILE A 1 93 ? -12.383 -8.938 -14.312 1 97.38 93 ILE A CA 1
ATOM 740 C C . ILE A 1 93 ? -13.25 -7.906 -13.602 1 97.38 93 ILE A C 1
ATOM 742 O O . ILE A 1 93 ? -12.742 -6.941 -13.023 1 97.38 93 ILE A O 1
ATOM 746 N N . VAL A 1 94 ? -14.531 -8.117 -13.578 1 97.5 94 VAL A N 1
ATOM 747 C CA . VAL A 1 94 ? -15.477 -7.219 -12.922 1 97.5 94 VAL A CA 1
ATOM 748 C C . VAL A 1 94 ? -15.234 -7.234 -11.414 1 97.5 94 VAL A C 1
ATOM 750 O O . VAL A 1 94 ? -15.195 -6.18 -10.773 1 97.5 94 VAL A O 1
ATOM 753 N N . ALA A 1 95 ? -15.07 -8.445 -10.883 1 98.38 95 ALA A N 1
ATOM 754 C CA . ALA A 1 95 ? -14.828 -8.609 -9.453 1 98.38 95 ALA A CA 1
ATOM 755 C C . ALA A 1 95 ? -13.547 -7.898 -9.031 1 98.38 95 ALA A C 1
ATOM 757 O O . ALA A 1 95 ? -13.508 -7.238 -7.992 1 98.38 95 ALA A O 1
ATOM 758 N N . ALA A 1 96 ? -12.516 -8.047 -9.852 1 98.69 96 ALA A N 1
ATOM 759 C CA . ALA A 1 96 ? -11.234 -7.402 -9.547 1 98.69 96 ALA A CA 1
ATOM 760 C C . ALA A 1 96 ? -11.359 -5.883 -9.586 1 98.69 96 ALA A C 1
ATOM 762 O O . ALA A 1 96 ? -10.844 -5.188 -8.703 1 98.69 96 ALA A O 1
ATOM 763 N N . ALA A 1 97 ? -12.039 -5.367 -10.57 1 98.56 97 ALA A N 1
ATOM 764 C CA . ALA A 1 97 ? -12.25 -3.926 -10.703 1 98.56 97 ALA A CA 1
ATOM 765 C C . ALA A 1 97 ? -13.016 -3.367 -9.508 1 98.56 97 ALA A C 1
ATOM 767 O O . ALA A 1 97 ? -12.641 -2.338 -8.945 1 98.56 97 ALA A O 1
ATOM 768 N N . ILE A 1 98 ? -14.016 -4.031 -9.125 1 98.56 98 ILE A N 1
ATOM 769 C CA . ILE A 1 98 ? -14.844 -3.6 -8.008 1 98.56 98 ILE A CA 1
ATOM 770 C C . ILE A 1 98 ? -14.031 -3.656 -6.715 1 98.56 98 ILE A C 1
ATOM 772 O O . ILE A 1 98 ? -14.117 -2.746 -5.887 1 98.56 98 ILE A O 1
ATOM 776 N N . THR A 1 99 ? -13.266 -4.727 -6.578 1 98.94 99 THR A N 1
ATOM 777 C CA . THR A 1 99 ? -12.445 -4.875 -5.379 1 98.94 99 THR A CA 1
ATOM 778 C C . THR A 1 99 ? -11.422 -3.744 -5.277 1 98.94 99 THR A C 1
ATOM 780 O O . THR A 1 99 ? -11.281 -3.129 -4.223 1 98.94 99 THR A O 1
ATOM 783 N N . LEU A 1 100 ? -10.727 -3.453 -6.383 1 98.88 100 LEU A N 1
ATOM 784 C CA . LEU A 1 100 ? -9.781 -2.34 -6.418 1 98.88 100 LEU A CA 1
ATOM 785 C C . LEU A 1 100 ? -10.484 -1.024 -6.09 1 98.88 100 LEU A C 1
ATOM 787 O O . LEU A 1 100 ? -9.969 -0.224 -5.305 1 98.88 100 LEU A O 1
ATOM 791 N N . GLY A 1 101 ? -11.602 -0.852 -6.707 1 98.88 101 GLY A N 1
ATOM 792 C CA . GLY A 1 101 ? -12.383 0.349 -6.449 1 98.88 101 GLY A CA 1
ATOM 793 C C . GLY A 1 101 ? -12.773 0.507 -4.992 1 98.88 101 GLY A C 1
ATOM 794 O O . GLY A 1 101 ? -12.617 1.586 -4.418 1 98.88 101 GLY A O 1
ATOM 795 N N . LEU A 1 102 ? -13.305 -0.53 -4.406 1 98.88 102 LEU A N 1
ATOM 796 C CA . LEU A 1 102 ? -13.727 -0.511 -3.008 1 98.88 102 LEU A CA 1
ATOM 797 C C . LEU A 1 102 ? -12.539 -0.274 -2.084 1 98.88 102 LEU A C 1
ATOM 799 O O . LEU A 1 102 ? -12.617 0.53 -1.152 1 98.88 102 LEU A O 1
ATOM 803 N N . HIS A 1 103 ? -11.461 -0.974 -2.363 1 98.88 103 HIS A N 1
ATOM 804 C CA . HIS A 1 103 ? -10.258 -0.841 -1.546 1 98.88 103 HIS A CA 1
ATOM 805 C C . HIS A 1 103 ? -9.703 0.579 -1.605 1 98.88 103 HIS A C 1
ATOM 807 O O . HIS A 1 103 ? -9.508 1.218 -0.569 1 98.88 103 HIS A O 1
ATOM 813 N N . GLU A 1 104 ? -9.484 1.044 -2.82 1 98.81 104 GLU A N 1
ATOM 814 C CA . GLU A 1 104 ? -8.945 2.391 -2.992 1 98.81 104 GLU A CA 1
ATOM 815 C C . GLU A 1 104 ? -9.945 3.445 -2.533 1 98.81 104 GLU A C 1
ATOM 817 O O . GLU A 1 104 ? -9.562 4.516 -2.061 1 98.81 104 GLU A O 1
ATOM 822 N N . GLY A 1 105 ? -11.227 3.146 -2.695 1 98.88 105 GLY A N 1
ATOM 823 C CA . GLY A 1 105 ? -12.273 4.059 -2.26 1 98.88 105 GLY A CA 1
ATOM 824 C C . GLY A 1 105 ? -12.227 4.344 -0.77 1 98.88 105 GLY A C 1
ATOM 825 O O . GLY A 1 105 ? -12.5 5.469 -0.339 1 98.88 105 GLY A O 1
ATOM 826 N N . ALA A 1 106 ? -11.961 3.346 0.001 1 98.81 106 ALA A N 1
ATOM 827 C CA . ALA A 1 106 ? -11.844 3.531 1.445 1 98.81 106 ALA A CA 1
ATOM 828 C C . ALA A 1 106 ? -10.75 4.539 1.781 1 98.81 106 ALA A C 1
ATOM 830 O O . ALA A 1 106 ? -10.914 5.367 2.678 1 98.81 106 ALA A O 1
ATOM 831 N N . TYR A 1 107 ? -9.672 4.512 1.072 1 98.44 107 TYR A N 1
ATOM 832 C CA . TYR A 1 107 ? -8.578 5.453 1.29 1 98.44 107 TYR A CA 1
ATOM 833 C C . TYR A 1 107 ? -8.953 6.844 0.796 1 98.44 107 TYR A C 1
ATOM 835 O O . TYR A 1 107 ? -8.625 7.844 1.438 1 98.44 107 TYR A O 1
ATOM 843 N N . ILE A 1 108 ? -9.602 6.871 -0.294 1 98.62 108 ILE A N 1
ATOM 844 C CA . ILE A 1 108 ? -10.016 8.156 -0.844 1 98.62 108 ILE A CA 1
ATOM 845 C C . ILE A 1 108 ? -11 8.836 0.108 1 98.62 108 ILE A C 1
ATOM 847 O O . ILE A 1 108 ? -10.953 10.047 0.297 1 98.62 108 ILE A O 1
ATOM 851 N N . SER A 1 109 ? -11.875 8.07 0.683 1 98.5 109 SER A N 1
ATOM 852 C CA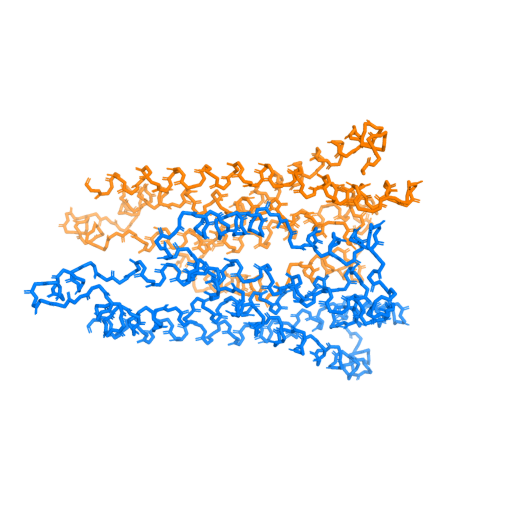 . SER A 1 109 ? -12.812 8.625 1.648 1 98.5 109 SER A CA 1
ATOM 853 C C . SER A 1 109 ? -12.086 9.312 2.797 1 98.5 109 SER A C 1
ATOM 855 O O . SER A 1 109 ? -12.508 10.383 3.256 1 98.5 109 SER A O 1
ATOM 857 N N . GLU A 1 110 ? -11.047 8.75 3.221 1 96.75 110 GLU A N 1
ATOM 858 C CA . GLU A 1 110 ? -10.258 9.336 4.297 1 96.75 110 GLU A CA 1
ATOM 859 C C . GLU A 1 110 ? -9.539 10.602 3.83 1 96.75 110 GLU A C 1
ATOM 861 O O . GLU A 1 110 ? -9.352 11.539 4.609 1 96.75 110 GLU A O 1
ATOM 866 N N . ILE A 1 111 ? -9.125 10.602 2.605 1 97.44 111 ILE A N 1
ATOM 867 C CA . ILE A 1 111 ? -8.516 11.797 2.033 1 97.44 111 ILE A CA 1
ATOM 868 C C . ILE A 1 111 ? -9.531 12.938 2.012 1 97.44 111 ILE A C 1
ATOM 870 O O . ILE A 1 111 ? -9.203 14.078 2.367 1 97.44 111 ILE A O 1
ATOM 874 N N . ILE A 1 112 ? -10.711 12.586 1.657 1 96.81 112 ILE A N 1
ATOM 875 C CA . ILE A 1 112 ? -11.781 13.57 1.627 1 96.81 112 ILE A CA 1
ATOM 876 C C . ILE A 1 112 ? -12.055 14.086 3.039 1 96.81 112 ILE A C 1
ATOM 878 O O . ILE A 1 112 ? -12.141 15.297 3.262 1 96.81 112 ILE A O 1
ATOM 882 N N . ARG A 1 113 ? -12.164 13.188 3.941 1 93.81 113 ARG A N 1
ATOM 883 C CA . ARG A 1 113 ? -12.383 13.555 5.336 1 93.81 113 ARG A CA 1
ATOM 884 C C . ARG A 1 113 ? -11.281 14.484 5.836 1 93.81 113 ARG A C 1
ATOM 886 O O . ARG A 1 113 ? -11.562 15.531 6.43 1 93.81 113 ARG A O 1
ATOM 893 N N . ALA A 1 114 ? -10.062 14.102 5.555 1 92.62 114 ALA A N 1
ATOM 894 C CA . ALA A 1 114 ? -8.922 14.906 5.984 1 92.62 114 ALA A CA 1
ATOM 895 C C . ALA A 1 114 ? -8.922 16.266 5.305 1 92.62 114 ALA A C 1
ATOM 897 O O . ALA A 1 114 ? -8.555 17.281 5.918 1 92.62 114 ALA A O 1
ATOM 898 N N . GLY A 1 115 ? -9.281 16.281 4.066 1 93.62 115 GLY A N 1
ATOM 899 C CA . GLY A 1 115 ? -9.375 17.531 3.336 1 93.62 115 GLY A CA 1
ATOM 900 C C . GLY A 1 115 ? -10.398 18.484 3.92 1 93.62 115 GLY A C 1
ATOM 901 O O . GLY A 1 115 ? -10.141 19.688 4.043 1 93.62 115 GLY A O 1
ATOM 902 N N . ILE A 1 116 ? -11.484 18.016 4.34 1 92.5 116 ILE A N 1
ATOM 903 C CA . ILE A 1 116 ? -12.562 18.812 4.902 1 92.5 116 ILE A CA 1
ATOM 904 C C . ILE A 1 116 ? -12.18 19.297 6.297 1 92.5 116 ILE A C 1
ATOM 906 O O . ILE A 1 116 ? -12.328 20.484 6.617 1 92.5 116 ILE A O 1
ATOM 910 N N . LEU A 1 117 ? -11.648 18.375 7.062 1 89.75 117 LEU A N 1
ATOM 911 C CA . LEU A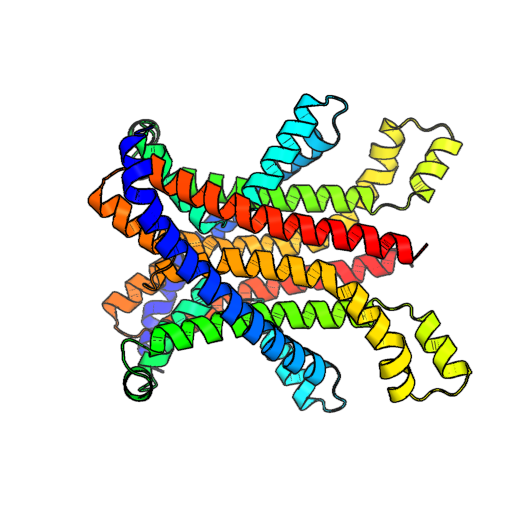 1 117 ? -11.281 18.703 8.438 1 89.75 117 LEU A CA 1
ATOM 912 C C . LEU A 1 117 ? -10.047 19.594 8.477 1 89.75 117 LEU A C 1
ATOM 914 O O . LEU A 1 117 ? -9.789 20.266 9.484 1 89.75 117 LEU A O 1
ATOM 918 N N . GLY A 1 118 ? -9.328 19.547 7.348 1 89 118 GLY A N 1
ATOM 919 C CA . GLY A 1 118 ? -8.094 20.328 7.289 1 89 118 GLY A CA 1
ATOM 920 C C . GLY A 1 118 ? -8.344 21.812 7.086 1 89 118 GLY A C 1
ATOM 921 O O . GLY A 1 118 ? -7.43 22.625 7.258 1 89 118 GLY A O 1
ATOM 922 N N . VAL A 1 119 ? -9.562 22.203 6.805 1 91.5 119 VAL A N 1
ATOM 923 C CA . VAL A 1 119 ? -9.898 23.609 6.633 1 91.5 119 VAL A CA 1
ATOM 924 C C . VAL A 1 119 ? -9.922 24.312 7.996 1 91.5 119 VAL A C 1
ATOM 926 O O . VAL A 1 119 ? -10.438 23.75 8.969 1 91.5 119 VAL A O 1
ATOM 929 N N . ASN A 1 120 ? -9.328 25.5 8 1 90.44 120 ASN A N 1
ATOM 930 C CA . ASN A 1 120 ? -9.18 26.266 9.234 1 90.44 120 ASN A CA 1
ATOM 931 C C . ASN A 1 120 ? -10.523 26.484 9.922 1 90.44 120 ASN A C 1
ATOM 933 O O . ASN A 1 120 ? -11.484 26.938 9.297 1 90.44 120 ASN A O 1
ATOM 937 N N . ARG A 1 121 ? -10.508 26.234 11.109 1 89.31 121 ARG A N 1
ATOM 938 C CA . ARG A 1 121 ? -11.727 26.391 11.898 1 89.31 121 ARG A CA 1
ATOM 939 C C . ARG A 1 121 ? -12.18 27.844 11.914 1 89.31 121 ARG A C 1
ATOM 941 O O . ARG A 1 121 ? -13.375 28.125 11.977 1 89.31 121 ARG A O 1
ATOM 948 N N . GLY A 1 122 ? -11.18 28.656 11.883 1 90.75 122 GLY A N 1
ATOM 949 C CA . GLY A 1 122 ? -11.477 30.078 11.852 1 90.75 122 GLY A CA 1
ATOM 950 C C . GLY A 1 122 ? -12.359 30.484 10.68 1 90.75 122 GLY A C 1
ATOM 951 O O . GLY A 1 122 ? -13.219 31.359 10.812 1 90.75 122 GLY A O 1
ATOM 952 N N . GLN A 1 123 ? -12.172 29.812 9.602 1 92.56 123 GLN A N 1
ATOM 953 C CA . GLN A 1 123 ? -12.984 30.078 8.422 1 92.56 123 GLN A CA 1
ATOM 954 C C . GLN A 1 123 ? -14.445 29.703 8.664 1 92.56 123 GLN A C 1
ATOM 956 O O . GLN A 1 123 ? -15.352 30.438 8.258 1 92.56 123 GLN A O 1
ATOM 961 N N . LYS A 1 124 ? -14.672 28.609 9.344 1 91.06 124 LYS A N 1
ATOM 962 C CA . LYS A 1 124 ? -16.016 28.156 9.664 1 91.06 124 LYS A CA 1
ATOM 963 C C . LYS A 1 124 ? -16.672 29.078 10.688 1 91.06 124 LYS A C 1
ATOM 965 O O . LYS A 1 124 ? -17.859 29.422 10.562 1 91.06 124 LYS A O 1
ATOM 970 N N . GLU A 1 125 ? -15.875 29.516 11.648 1 93.5 125 GLU A N 1
ATOM 971 C CA . GLU A 1 125 ? -16.359 30.422 12.68 1 93.5 125 GLU A CA 1
ATOM 972 C C . GLU A 1 125 ? -16.719 31.781 12.086 1 93.5 125 GLU A C 1
ATOM 974 O O . GLU A 1 125 ? -17.719 32.406 12.461 1 93.5 125 GLU A O 1
ATOM 979 N N . ALA A 1 126 ? -15.836 32.219 11.258 1 94.62 126 ALA A N 1
ATOM 980 C CA . ALA A 1 126 ? -16.078 33.5 10.586 1 94.62 126 ALA A CA 1
ATOM 981 C C . ALA A 1 126 ? -17.359 33.469 9.766 1 94.62 126 ALA A C 1
ATOM 983 O O . ALA A 1 126 ? -18.141 34.406 9.758 1 94.62 126 ALA A O 1
ATOM 984 N N . ALA A 1 127 ? -17.562 32.375 9.062 1 93.81 127 ALA A N 1
ATOM 985 C CA . ALA A 1 127 ? -18.766 32.219 8.258 1 93.81 127 ALA A CA 1
ATOM 986 C C . ALA A 1 127 ? -20.016 32.25 9.133 1 93.81 127 ALA A C 1
ATOM 988 O O . ALA A 1 127 ? -21.016 32.844 8.781 1 93.81 127 ALA A O 1
ATOM 989 N N . ALA A 1 128 ? -19.953 31.609 10.281 1 91.94 128 ALA A N 1
ATOM 990 C CA . ALA A 1 128 ? -21.062 31.578 11.234 1 91.94 128 ALA A CA 1
ATOM 991 C C . ALA A 1 128 ? -21.328 32.969 11.797 1 91.94 128 ALA A C 1
ATOM 993 O O . ALA A 1 128 ? -22.484 33.344 12.031 1 91.94 128 ALA A O 1
ATOM 994 N N . SER A 1 129 ? -20.312 33.656 11.977 1 95.62 129 SER A N 1
ATOM 995 C CA . SER A 1 129 ? -20.438 35 12.57 1 95.62 129 SER A CA 1
ATOM 996 C C . SER A 1 129 ? -21.188 35.938 11.641 1 95.62 129 SER A C 1
ATOM 998 O O . SER A 1 129 ? -21.797 36.906 12.102 1 95.62 129 SER A O 1
ATOM 1000 N N . ILE A 1 130 ? -21.141 35.688 10.414 1 95.62 130 ILE A N 1
ATOM 1001 C CA . ILE A 1 130 ? -21.812 36.594 9.477 1 95.62 130 ILE A CA 1
ATOM 1002 C C . ILE A 1 130 ? -23.156 35.969 9.062 1 95.62 130 ILE A C 1
ATOM 1004 O O . ILE A 1 130 ? -23.766 36.438 8.086 1 95.62 130 ILE A O 1
ATOM 1008 N N . GLY A 1 131 ? -23.562 34.906 9.688 1 94.5 131 GLY A N 1
ATOM 1009 C CA . GLY A 1 131 ? -24.922 34.406 9.57 1 94.5 131 GLY A CA 1
ATOM 1010 C C . GLY A 1 131 ? -25.047 33.312 8.539 1 94.5 131 GLY A C 1
ATOM 1011 O O . GLY A 1 131 ? -26.156 32.906 8.164 1 94.5 131 GLY A O 1
ATOM 1012 N N . MET A 1 132 ? -23.984 32.719 8.07 1 94.81 132 MET A N 1
ATOM 1013 C CA . MET A 1 132 ? -24.078 31.609 7.113 1 94.81 132 MET A CA 1
ATOM 1014 C C . MET A 1 132 ? -24.578 30.328 7.789 1 94.81 132 MET A C 1
ATOM 1016 O O . MET A 1 132 ? -24.203 30.047 8.93 1 94.81 132 MET A O 1
ATOM 1020 N N . THR A 1 133 ? -25.438 29.625 6.996 1 94.38 133 THR A N 1
ATOM 1021 C CA . THR A 1 133 ? -25.859 28.297 7.461 1 94.38 133 THR A CA 1
ATOM 1022 C C . THR A 1 133 ? -24.734 27.281 7.262 1 94.38 133 THR A C 1
ATOM 1024 O O . THR A 1 133 ? -23.766 27.547 6.551 1 94.38 133 THR A O 1
ATOM 1027 N N . ASP A 1 134 ? -24.875 26.109 7.879 1 89 134 ASP A N 1
ATOM 1028 C CA . ASP A 1 134 ? -23.891 25.031 7.723 1 89 134 ASP A CA 1
ATOM 1029 C C . ASP A 1 134 ? -23.75 24.641 6.258 1 89 134 ASP A C 1
ATOM 1031 O O . ASP A 1 134 ? -22.641 24.359 5.785 1 89 134 ASP A O 1
ATOM 1035 N N . HIS A 1 135 ? -24.875 24.625 5.652 1 91.38 135 HIS A N 1
ATOM 1036 C CA . HIS A 1 135 ? -24.875 24.25 4.242 1 91.38 135 HIS A CA 1
ATOM 1037 C C . HIS A 1 135 ? -24.156 25.297 3.393 1 91.38 135 HIS A C 1
ATOM 1039 O O . HIS A 1 135 ? -23.391 24.938 2.484 1 91.38 135 HIS A O 1
ATOM 1045 N N . GLN A 1 136 ? -24.344 26.531 3.695 1 93.69 136 GLN A N 1
ATOM 1046 C CA . GLN A 1 136 ? -23.672 27.609 2.984 1 93.69 136 GLN A CA 1
ATOM 1047 C C . GLN A 1 136 ? -22.172 27.594 3.244 1 93.69 136 GLN A C 1
ATOM 1049 O O . GLN A 1 136 ? -21.375 27.734 2.312 1 93.69 136 GLN A O 1
ATOM 1054 N N . THR A 1 137 ? -21.859 27.391 4.531 1 94.06 137 THR A N 1
ATOM 1055 C CA . THR A 1 137 ? -20.469 27.328 4.926 1 94.06 137 THR A CA 1
ATOM 1056 C C . THR A 1 137 ? -19.75 26.188 4.219 1 94.06 137 THR A C 1
ATOM 1058 O O . THR A 1 137 ? -18.641 26.359 3.697 1 94.06 137 THR A O 1
ATOM 1061 N N . MET A 1 138 ? -20.391 25.062 4.188 1 91.69 138 MET A N 1
ATOM 1062 C CA . MET A 1 138 ? -19.812 23.891 3.539 1 91.69 138 MET A CA 1
ATOM 1063 C C . MET A 1 138 ? -19.656 24.125 2.041 1 91.69 138 MET A C 1
ATOM 1065 O O . MET A 1 138 ? -18.578 23.906 1.491 1 91.69 138 MET A O 1
ATOM 1069 N N . ARG A 1 139 ? -20.609 24.594 1.401 1 93.25 139 ARG A N 1
ATOM 1070 C CA . ARG A 1 139 ? -20.656 24.703 -0.053 1 93.25 139 ARG A CA 1
ATOM 1071 C C . ARG A 1 139 ? -19.734 25.828 -0.537 1 93.25 139 ARG A C 1
ATOM 1073 O O . ARG A 1 139 ? -19.016 25.656 -1.531 1 93.25 139 ARG A O 1
ATOM 1080 N N . TYR A 1 140 ? -19.641 26.922 0.18 1 94.94 140 TYR A N 1
ATOM 1081 C CA . TYR A 1 140 ? -19.016 28.109 -0.371 1 94.94 140 TYR A CA 1
ATOM 1082 C C . TYR A 1 140 ? -17.625 28.328 0.241 1 94.94 140 TYR A C 1
ATOM 1084 O O . TYR A 1 140 ? -16.812 29.047 -0.315 1 94.94 140 TYR A O 1
ATOM 1092 N N . ILE A 1 141 ? -17.391 27.719 1.358 1 94.44 141 ILE A N 1
ATOM 1093 C CA . ILE A 1 141 ? -16.141 28.016 2.045 1 94.44 141 ILE A CA 1
ATOM 1094 C C . ILE A 1 141 ? -15.312 26.734 2.203 1 94.44 141 ILE A C 1
ATOM 1096 O O . ILE A 1 141 ? -14.188 26.656 1.705 1 94.44 141 ILE A O 1
ATOM 1100 N N . VAL A 1 142 ? -15.898 25.781 2.787 1 93.5 142 VAL A N 1
ATOM 1101 C CA . VAL A 1 142 ? -15.156 24.594 3.203 1 93.5 142 VAL A CA 1
ATOM 1102 C C . VAL A 1 142 ? -14.836 23.734 1.983 1 93.5 142 VAL A C 1
ATOM 1104 O O . VAL A 1 142 ? -13.672 23.422 1.733 1 93.5 142 VAL A O 1
ATOM 1107 N N . LEU A 1 143 ? -15.812 23.469 1.163 1 93.75 143 LEU A N 1
ATOM 1108 C CA . LEU A 1 143 ? -15.648 22.5 0.086 1 93.75 143 LEU A CA 1
ATOM 1109 C C . LEU A 1 143 ? -14.648 23 -0.952 1 93.75 143 LEU A C 1
ATOM 1111 O O . LEU A 1 143 ? -13.789 22.25 -1.408 1 93.75 143 LEU A O 1
ATOM 1115 N N . PRO A 1 144 ? -14.734 24.234 -1.339 1 94.44 144 PRO A N 1
ATOM 1116 C CA . PRO A 1 144 ? -13.758 24.719 -2.311 1 94.44 144 PRO A CA 1
ATOM 1117 C C . PRO A 1 144 ? -12.32 24.641 -1.802 1 94.44 144 PRO A C 1
ATOM 1119 O O . PRO A 1 144 ? -11.422 24.266 -2.555 1 94.44 144 PRO A O 1
ATOM 1122 N N . GLN A 1 145 ? -12.109 24.922 -0.549 1 94.38 145 GLN A N 1
ATOM 1123 C CA . GLN A 1 145 ? -10.773 24.859 0.044 1 94.38 145 GLN A CA 1
ATOM 1124 C C . GLN A 1 145 ? -10.328 23.406 0.233 1 94.38 145 GLN A C 1
ATOM 1126 O O . GLN A 1 145 ? -9.172 23.078 -0.012 1 94.38 145 GLN A O 1
ATOM 1131 N N . ALA A 1 146 ? -11.25 22.625 0.646 1 94.44 146 ALA A N 1
ATOM 1132 C CA . ALA A 1 146 ? -10.969 21.203 0.853 1 94.44 146 ALA A CA 1
ATOM 1133 C C . ALA A 1 146 ? -10.562 20.531 -0.455 1 94.44 146 ALA A C 1
ATOM 1135 O O . ALA A 1 146 ? -9.648 19.719 -0.479 1 94.44 146 ALA A O 1
ATOM 1136 N N . PHE A 1 147 ? -11.234 20.859 -1.524 1 93.94 147 PHE A N 1
ATOM 1137 C CA . PHE A 1 147 ? -10.969 20.266 -2.83 1 93.94 147 PHE A CA 1
ATOM 1138 C C . PHE A 1 147 ? -9.539 20.547 -3.27 1 93.94 147 PHE A C 1
ATOM 1140 O O . PHE A 1 147 ? -8.852 19.656 -3.775 1 93.94 147 PHE A O 1
ATOM 1147 N N . LYS A 1 148 ? -9.117 21.734 -3.107 1 93.44 148 LYS A N 1
ATOM 1148 C CA . LYS A 1 148 ? -7.75 22.109 -3.465 1 93.44 148 LYS A CA 1
ATOM 1149 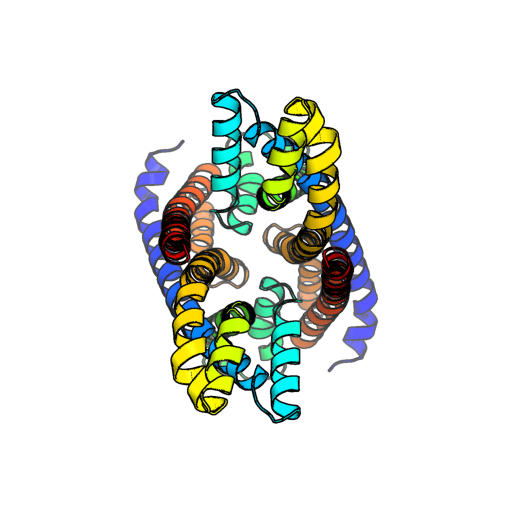C C . LYS A 1 148 ? -6.738 21.328 -2.633 1 93.44 148 LYS A C 1
ATOM 1151 O O . LYS A 1 148 ? -5.719 20.859 -3.154 1 93.44 148 LYS A O 1
ATOM 1156 N N . ARG A 1 149 ? -7.09 21.141 -1.409 1 93.06 149 ARG A N 1
ATOM 1157 C CA . ARG A 1 149 ? -6.184 20.484 -0.48 1 93.06 149 ARG A CA 1
ATOM 1158 C C . ARG A 1 149 ? -6.102 18.984 -0.771 1 93.06 149 ARG A C 1
ATOM 1160 O O . ARG A 1 149 ? -5.094 18.344 -0.476 1 93.06 149 ARG A O 1
ATOM 1167 N N . MET A 1 150 ? -7.082 18.406 -1.388 1 96.12 150 MET A N 1
ATOM 1168 C CA . MET A 1 150 ? -7.18 16.969 -1.576 1 96.12 150 MET A CA 1
ATOM 1169 C C . MET A 1 150 ? -6.461 16.531 -2.852 1 96.12 150 MET A C 1
ATOM 1171 O O . MET A 1 150 ? -6.188 15.344 -3.041 1 96.12 150 MET A O 1
ATOM 1175 N N . ILE A 1 151 ? -6.133 17.469 -3.66 1 96.06 151 ILE A N 1
ATOM 1176 C CA . ILE A 1 151 ? -5.648 17.141 -4.996 1 96.06 151 ILE A CA 1
ATOM 1177 C C . ILE A 1 151 ? -4.332 16.375 -4.898 1 96.06 151 ILE A C 1
ATOM 1179 O O . ILE A 1 151 ? -4.203 15.281 -5.453 1 96.06 151 ILE A O 1
ATOM 1183 N N . PRO A 1 152 ? -3.33 16.875 -4.109 1 96.25 152 PRO A N 1
ATOM 1184 C CA . PRO A 1 152 ? -2.053 16.156 -4.051 1 96.25 152 PRO A CA 1
ATOM 1185 C C . PRO A 1 152 ? -2.191 14.75 -3.484 1 96.25 152 PRO A C 1
ATOM 1187 O O . PRO A 1 152 ? -1.719 13.781 -4.094 1 96.25 152 PRO A O 1
ATOM 1190 N N . PRO A 1 153 ? -2.916 14.562 -2.359 1 97 153 PRO A N 1
ATOM 1191 C CA . PRO A 1 153 ? -3.07 13.203 -1.835 1 97 153 PRO A CA 1
ATOM 1192 C C . PRO A 1 153 ? -3.869 12.297 -2.77 1 97 153 PRO A C 1
ATOM 1194 O O . PRO A 1 153 ? -3.643 11.086 -2.803 1 97 153 PRO A O 1
ATOM 1197 N N . LEU A 1 154 ? -4.801 12.844 -3.521 1 97.81 154 LEU A N 1
ATOM 1198 C CA . LEU A 1 154 ? -5.555 12.055 -4.484 1 97.81 154 LEU A CA 1
ATOM 1199 C C . LEU A 1 154 ? -4.656 11.57 -5.617 1 97.81 154 LEU A C 1
ATOM 1201 O O . LEU A 1 154 ? -4.793 10.438 -6.09 1 97.81 154 LEU A O 1
ATOM 1205 N N . VAL A 1 155 ? -3.758 12.445 -6.078 1 97.56 155 VAL A N 1
ATOM 1206 C CA . VAL A 1 155 ? -2.797 12.055 -7.109 1 97.56 155 VAL A CA 1
ATOM 1207 C C . VAL A 1 155 ? -1.881 10.961 -6.574 1 97.56 155 VAL A C 1
ATOM 1209 O O . VAL A 1 155 ? -1.603 9.977 -7.27 1 97.56 155 VAL A O 1
ATOM 1212 N N . ASN A 1 156 ? -1.455 11.109 -5.344 1 97.12 156 ASN A N 1
ATOM 1213 C CA . ASN A 1 156 ? -0.647 10.07 -4.719 1 97.12 156 ASN A CA 1
ATOM 1214 C C . ASN A 1 156 ? -1.409 8.75 -4.621 1 97.12 156 ASN A C 1
ATOM 1216 O O . ASN A 1 156 ? -0.833 7.68 -4.82 1 97.12 156 ASN A O 1
ATOM 1220 N N . GLN A 1 157 ? -2.664 8.867 -4.285 1 98.19 157 GLN A N 1
ATOM 1221 C CA . GLN A 1 157 ? -3.5 7.676 -4.199 1 98.19 157 GLN A CA 1
ATOM 1222 C C . GLN A 1 157 ? -3.648 7.012 -5.562 1 98.19 157 GLN A C 1
ATOM 1224 O O . GLN A 1 157 ? -3.74 5.785 -5.652 1 98.19 157 GLN A O 1
ATOM 1229 N N . SER A 1 158 ? -3.676 7.789 -6.582 1 98.5 158 SER A N 1
ATOM 1230 C CA . SER A 1 158 ? -3.729 7.234 -7.93 1 98.5 158 SER A CA 1
ATOM 1231 C C . SER A 1 158 ? -2.455 6.469 -8.266 1 98.5 158 SER A C 1
ATOM 1233 O O . SER A 1 158 ? -2.508 5.414 -8.898 1 98.5 158 SER A O 1
ATOM 1235 N N . ALA A 1 159 ? -1.312 7.039 -7.902 1 98.5 159 ALA A N 1
ATOM 1236 C CA . ALA A 1 159 ? -0.052 6.32 -8.07 1 98.5 159 ALA A CA 1
ATOM 1237 C C . ALA A 1 159 ? -0.079 4.984 -7.336 1 98.5 159 ALA A C 1
ATOM 1239 O O . ALA A 1 159 ? 0.387 3.971 -7.859 1 98.5 159 ALA A O 1
ATOM 1240 N N . GLN A 1 160 ? -0.639 4.969 -6.16 1 98.56 160 GLN A N 1
ATOM 1241 C CA . GLN A 1 160 ? -0.772 3.746 -5.379 1 98.56 160 GLN A CA 1
ATOM 1242 C C . GLN A 1 160 ? -1.673 2.736 -6.082 1 98.56 160 GLN A C 1
ATOM 1244 O O . GLN A 1 160 ? -1.401 1.534 -6.062 1 98.56 160 GLN A O 1
ATOM 1249 N N . THR A 1 161 ? -2.742 3.23 -6.68 1 98.81 161 THR A N 1
ATOM 1250 C CA . THR A 1 161 ? -3.668 2.361 -7.402 1 98.81 161 THR A CA 1
ATOM 1251 C C . THR A 1 161 ? -2.963 1.664 -8.562 1 98.81 161 THR A C 1
ATOM 1253 O O . THR A 1 161 ? -3.178 0.475 -8.797 1 98.81 161 THR A O 1
ATOM 1256 N N . ILE A 1 162 ? -2.127 2.393 -9.234 1 98.75 162 ILE A N 1
ATOM 1257 C CA . ILE A 1 162 ? -1.361 1.813 -10.336 1 98.75 162 ILE A CA 1
ATOM 1258 C C . ILE A 1 162 ? -0.483 0.679 -9.812 1 98.75 162 ILE A C 1
ATOM 1260 O O . ILE A 1 162 ? -0.434 -0.401 -10.406 1 98.75 162 ILE A O 1
ATOM 1264 N N . LYS A 1 163 ? 0.195 0.882 -8.711 1 98.75 163 LYS A N 1
ATOM 1265 C CA . LYS A 1 163 ? 0.994 -0.169 -8.094 1 98.75 163 LYS A CA 1
ATOM 1266 C C . LYS A 1 163 ? 0.13 -1.371 -7.719 1 98.75 163 LYS A C 1
ATOM 1268 O O . LYS A 1 163 ? 0.534 -2.518 -7.922 1 98.75 163 LYS A O 1
ATOM 1273 N N . ASP A 1 164 ? -1.069 -1.083 -7.242 1 98.75 164 ASP A N 1
ATOM 1274 C CA . ASP A 1 164 ? -1.937 -2.129 -6.707 1 98.75 164 ASP A CA 1
ATOM 1275 C C . ASP A 1 164 ? -2.486 -3.012 -7.824 1 98.75 164 ASP A C 1
ATOM 1277 O O . ASP A 1 164 ? -2.846 -4.168 -7.594 1 98.75 164 ASP A O 1
ATOM 1281 N N . THR A 1 165 ? -2.504 -2.496 -9.039 1 98.75 165 THR A N 1
ATOM 1282 C CA . THR A 1 165 ? -2.98 -3.311 -10.148 1 98.75 165 THR A CA 1
ATOM 1283 C C . THR A 1 165 ? -2.029 -4.477 -10.414 1 98.75 165 THR A C 1
ATOM 1285 O O . THR A 1 165 ? -2.406 -5.457 -11.055 1 98.75 165 THR A O 1
ATOM 1288 N N . SER A 1 166 ? -0.794 -4.371 -9.922 1 98.81 166 SER A N 1
ATOM 1289 C CA . SER A 1 166 ? 0.132 -5.488 -10.062 1 98.81 166 SER A CA 1
ATOM 1290 C C . SER A 1 166 ? -0.408 -6.742 -9.391 1 98.81 166 SER A C 1
ATOM 1292 O O . SER A 1 166 ? -0.019 -7.859 -9.734 1 98.81 166 SER A O 1
ATOM 1294 N N . LEU A 1 167 ? -1.351 -6.625 -8.477 1 98.81 167 LEU A N 1
ATOM 1295 C CA . LEU A 1 167 ? -1.893 -7.742 -7.711 1 98.81 167 LEU A CA 1
ATOM 1296 C C . LEU A 1 167 ? -2.947 -8.492 -8.516 1 98.81 167 LEU A C 1
ATOM 1298 O O . LEU A 1 167 ? -3.469 -9.516 -8.062 1 98.81 167 LEU A O 1
ATOM 1302 N N . LEU A 1 168 ? -3.184 -8.031 -9.742 1 98.75 168 LEU A N 1
ATOM 1303 C CA . LEU A 1 168 ? -4.078 -8.758 -10.641 1 98.75 168 LEU A CA 1
ATOM 1304 C C . LEU A 1 168 ? -3.414 -10.031 -11.156 1 98.75 168 LEU A C 1
ATOM 1306 O O . LEU A 1 168 ? -4.094 -11.016 -11.438 1 98.75 168 LEU A O 1
ATOM 1310 N N . ALA A 1 169 ? -2.102 -10.055 -11.188 1 98.62 169 ALA A N 1
ATOM 1311 C CA . ALA A 1 169 ? -1.348 -11.188 -11.727 1 98.62 169 ALA A CA 1
ATOM 1312 C C . ALA A 1 169 ? -1.574 -12.438 -10.891 1 98.62 169 ALA A C 1
ATOM 1314 O O . ALA A 1 169 ? -1.871 -13.508 -11.43 1 98.62 169 ALA A O 1
ATOM 1315 N N . PRO A 1 170 ? -1.549 -12.32 -9.523 1 98.25 170 PRO A N 1
ATOM 1316 C CA . PRO A 1 170 ? -1.732 -13.516 -8.703 1 98.25 170 PRO A CA 1
ATOM 1317 C C . PRO A 1 170 ? -3.131 -14.117 -8.844 1 98.25 170 PRO A C 1
ATOM 1319 O O . PRO A 1 170 ? -3.357 -15.266 -8.453 1 98.25 170 PRO A O 1
ATOM 1322 N N . ILE A 1 171 ? -4.047 -13.375 -9.359 1 97.25 171 ILE A N 1
ATOM 1323 C CA . ILE A 1 171 ? -5.395 -13.922 -9.5 1 97.25 171 ILE A CA 1
ATOM 1324 C C . ILE A 1 171 ? -5.672 -14.25 -10.961 1 97.25 171 ILE A C 1
ATOM 1326 O O . ILE A 1 171 ? -6.816 -14.492 -11.344 1 97.25 171 ILE A O 1
ATOM 1330 N N . GLY A 1 172 ? -4.672 -14.188 -11.812 1 97.06 172 GLY A N 1
ATOM 1331 C CA . GLY A 1 172 ? -4.73 -14.742 -13.156 1 97.06 172 GLY A CA 1
ATOM 1332 C C . GLY A 1 172 ? -5.23 -13.758 -14.188 1 97.06 172 GLY A C 1
ATOM 1333 O O . GLY A 1 172 ? -5.621 -14.141 -15.289 1 97.06 172 GLY A O 1
ATOM 1334 N N . ILE A 1 173 ? -5.262 -12.523 -13.867 1 97.88 173 ILE A N 1
ATOM 1335 C CA . ILE A 1 173 ? -5.68 -11.5 -14.82 1 97.88 173 ILE A CA 1
ATOM 1336 C C . ILE A 1 173 ? -4.457 -10.914 -15.516 1 97.88 173 ILE A C 1
ATOM 1338 O O . ILE A 1 173 ? -3.506 -10.484 -14.859 1 97.88 173 ILE A O 1
ATOM 1342 N N . ILE A 1 174 ? -4.508 -10.875 -16.812 1 97.31 174 ILE A N 1
ATOM 1343 C CA . ILE A 1 174 ? -3.352 -10.461 -17.594 1 97.31 174 ILE A CA 1
ATOM 1344 C C . ILE A 1 174 ? -3.162 -8.953 -17.469 1 97.31 174 ILE A C 1
ATOM 1346 O O . ILE A 1 174 ? -4.082 -8.18 -17.75 1 97.31 174 ILE A O 1
ATOM 1350 N N . ASP A 1 175 ? -2.131 -8.531 -16.953 1 98.31 175 ASP A N 1
ATOM 1351 C CA . ASP A 1 175 ? -1.603 -7.172 -16.875 1 98.31 175 ASP A CA 1
ATOM 1352 C C . ASP A 1 175 ? -0.11 -7.148 -17.203 1 98.31 175 ASP A C 1
ATOM 1354 O O . ASP A 1 175 ? 0.4 -8.039 -17.875 1 98.31 175 ASP A O 1
ATOM 1358 N N . LEU A 1 176 ? 0.581 -6.082 -16.859 1 98.75 176 LEU A N 1
ATOM 1359 C CA . LEU A 1 176 ? 2.01 -5.984 -17.141 1 98.75 176 LEU A CA 1
ATOM 1360 C C . LEU A 1 176 ? 2.783 -7.082 -16.422 1 98.75 176 LEU A C 1
ATOM 1362 O O . LEU A 1 176 ? 3.652 -7.727 -17.016 1 98.75 176 LEU A O 1
ATOM 1366 N N . VAL A 1 177 ? 2.477 -7.344 -15.18 1 98.75 177 VAL A N 1
ATOM 1367 C CA . VAL A 1 177 ? 3.186 -8.32 -14.359 1 98.75 177 VAL A CA 1
ATOM 1368 C C . VAL A 1 177 ? 2.916 -9.727 -14.883 1 98.75 177 VAL A C 1
ATOM 1370 O O . VAL A 1 177 ? 3.848 -10.516 -15.078 1 98.75 177 VAL A O 1
ATOM 1373 N N . TYR A 1 178 ? 1.651 -10.07 -15.141 1 98.5 178 TYR A N 1
ATOM 1374 C CA . TYR A 1 178 ? 1.313 -11.398 -15.648 1 98.5 178 TYR A CA 1
ATOM 1375 C C . TYR A 1 178 ? 1.942 -11.633 -17.016 1 98.5 178 TYR A C 1
ATOM 1377 O O . TYR A 1 178 ? 2.42 -12.734 -17.297 1 98.5 178 TYR A O 1
ATOM 1385 N N . ARG A 1 179 ? 1.863 -10.656 -17.875 1 98.12 179 ARG A N 1
ATOM 1386 C CA . ARG A 1 179 ? 2.523 -10.758 -19.172 1 98.12 179 ARG A CA 1
ATOM 1387 C C . ARG A 1 179 ? 4.008 -11.062 -19.016 1 98.12 179 ARG A C 1
ATOM 1389 O O . ARG A 1 179 ? 4.574 -11.852 -19.766 1 98.12 179 ARG A O 1
ATOM 1396 N N . GLY A 1 180 ? 4.645 -10.344 -18.047 1 97.81 180 GLY A N 1
ATOM 1397 C CA . GLY A 1 180 ? 6.035 -10.633 -17.75 1 97.81 180 GLY A CA 1
ATOM 1398 C C . GLY A 1 180 ? 6.277 -12.086 -17.375 1 97.81 180 GLY A C 1
ATOM 1399 O O . GLY A 1 180 ? 7.242 -12.695 -17.828 1 97.81 180 GLY A O 1
ATOM 1400 N N . GLN A 1 181 ? 5.402 -12.648 -16.547 1 97.75 181 GLN A N 1
ATOM 1401 C CA . GLN A 1 181 ? 5.523 -14.039 -16.141 1 97.75 181 GLN A CA 1
ATOM 1402 C C . GLN A 1 181 ? 5.422 -14.977 -17.344 1 97.75 181 GLN A C 1
ATOM 1404 O O . GLN A 1 181 ? 6.141 -15.977 -17.422 1 97.75 181 GLN A O 1
ATOM 1409 N N . ILE A 1 182 ? 4.527 -14.672 -18.25 1 97.19 182 ILE A N 1
ATOM 1410 C CA . ILE A 1 182 ? 4.371 -15.469 -19.469 1 97.19 182 ILE A CA 1
ATOM 1411 C C . ILE A 1 182 ? 5.656 -15.406 -20.297 1 97.19 182 ILE A C 1
ATOM 1413 O O . ILE A 1 182 ? 6.148 -16.438 -20.766 1 97.19 182 ILE A O 1
ATOM 1417 N N . ILE A 1 183 ? 6.156 -14.234 -20.5 1 96.69 183 ILE A N 1
ATOM 1418 C CA . ILE A 1 183 ? 7.367 -14.047 -21.297 1 96.69 183 ILE A CA 1
ATOM 1419 C C . ILE A 1 183 ? 8.523 -14.82 -20.656 1 96.69 183 ILE A C 1
ATOM 1421 O O . ILE A 1 183 ? 9.305 -15.469 -21.359 1 96.69 183 ILE A O 1
ATOM 1425 N N . ILE A 1 184 ? 8.625 -14.758 -19.359 1 96.38 184 ILE A N 1
ATOM 1426 C CA . ILE A 1 184 ? 9.703 -15.43 -18.641 1 96.38 184 ILE A CA 1
ATOM 1427 C C . ILE A 1 184 ? 9.586 -16.938 -18.828 1 96.38 184 ILE A C 1
ATOM 1429 O O . ILE A 1 184 ? 10.594 -17.641 -18.953 1 96.38 184 ILE A O 1
ATOM 1433 N N . SER A 1 185 ? 8.383 -17.453 -18.828 1 95.19 185 SER A N 1
ATOM 1434 C CA . SER A 1 185 ? 8.164 -18.891 -19.031 1 95.19 185 SER A CA 1
ATOM 1435 C C . SER A 1 185 ? 8.617 -19.328 -20.406 1 95.19 185 SER A C 1
ATOM 1437 O O . SER A 1 185 ? 9 -20.484 -20.609 1 95.19 185 SER A O 1
ATOM 1439 N N . ASN A 1 186 ? 8.672 -18.391 -21.312 1 93.25 186 ASN A N 1
ATOM 1440 C CA . ASN A 1 186 ? 9.039 -18.703 -22.688 1 93.25 186 ASN A CA 1
ATOM 1441 C C . ASN A 1 186 ? 10.516 -18.453 -22.953 1 93.25 186 ASN A C 1
ATOM 1443 O O . ASN A 1 186 ? 11.133 -19.125 -23.781 1 93.25 186 ASN A O 1
ATOM 1447 N N . THR A 1 187 ? 11.055 -17.453 -22.297 1 92.06 187 THR A N 1
ATOM 1448 C CA . THR A 1 187 ? 12.398 -17 -22.625 1 92.06 187 THR A CA 1
ATOM 1449 C C . THR A 1 187 ? 13.398 -17.469 -21.562 1 92.06 187 THR A C 1
ATOM 1451 O O . THR A 1 187 ? 14.609 -17.438 -21.797 1 92.06 187 THR A O 1
ATOM 1454 N N . PHE A 1 188 ? 12.922 -17.75 -20.359 1 92.69 188 PHE A N 1
ATOM 1455 C CA . PHE A 1 188 ? 13.742 -18.172 -19.234 1 92.69 188 PHE A CA 1
ATOM 1456 C C . PHE A 1 188 ? 14.758 -17.109 -18.859 1 92.69 188 PHE A C 1
ATOM 1458 O O . PHE A 1 188 ? 15.914 -17.406 -18.562 1 92.69 188 PHE A O 1
ATOM 1465 N N . GLU A 1 189 ? 14.32 -15.906 -19.016 1 94.12 189 GLU A N 1
ATOM 1466 C CA . GLU A 1 189 ? 15.164 -14.766 -18.656 1 94.12 189 GLU A CA 1
ATOM 1467 C C . GLU A 1 189 ? 14.477 -13.867 -17.641 1 94.12 189 GLU A C 1
ATOM 1469 O O . GLU A 1 189 ? 14.125 -12.719 -17.938 1 94.12 189 GLU A O 1
ATOM 1474 N N . PRO A 1 190 ? 14.461 -14.32 -16.406 1 95.56 190 PRO A N 1
ATOM 1475 C CA . PRO A 1 190 ? 13.711 -13.57 -15.398 1 95.56 190 PRO A CA 1
ATOM 1476 C C . PRO A 1 190 ? 14.383 -12.242 -15.039 1 95.56 190 PRO A C 1
ATOM 1478 O O . PRO A 1 190 ? 13.695 -11.25 -14.797 1 95.56 190 PRO A O 1
ATOM 1481 N N . PHE A 1 191 ? 15.711 -12.18 -15.055 1 96.31 191 PHE A N 1
ATOM 1482 C CA . PHE A 1 191 ? 16.406 -10.961 -14.664 1 96.31 191 PHE A CA 1
ATOM 1483 C C . PHE A 1 191 ? 16.047 -9.812 -15.602 1 96.31 191 PHE A C 1
ATOM 1485 O O . PHE A 1 191 ? 15.617 -8.75 -15.148 1 96.31 191 PHE A O 1
ATOM 1492 N N . THR A 1 192 ? 16.141 -10.031 -16.859 1 95.56 192 THR A N 1
ATOM 1493 C CA . THR A 1 192 ? 15.922 -9 -17.875 1 95.56 192 THR A CA 1
ATOM 1494 C C . THR A 1 192 ? 14.477 -8.523 -17.844 1 95.56 192 THR A C 1
ATOM 1496 O O . THR A 1 192 ? 14.211 -7.324 -17.891 1 95.56 192 THR A O 1
ATOM 1499 N N . ILE A 1 193 ? 13.562 -9.43 -17.734 1 96.94 193 ILE A N 1
ATOM 1500 C CA . ILE A 1 193 ? 12.141 -9.102 -17.859 1 96.94 193 ILE A CA 1
ATOM 1501 C C . ILE A 1 193 ? 11.672 -8.367 -16.609 1 96.94 193 ILE A C 1
ATOM 1503 O O . ILE A 1 193 ? 11.008 -7.332 -16.703 1 96.94 193 ILE A O 1
ATOM 1507 N N . TRP A 1 194 ? 12.039 -8.859 -15.43 1 97.62 194 TRP A N 1
ATOM 1508 C CA . TRP A 1 194 ? 11.609 -8.18 -14.211 1 97.62 194 TRP A CA 1
ATOM 1509 C C . TRP A 1 194 ? 12.266 -6.809 -14.094 1 97.62 194 TRP A C 1
ATOM 1511 O O . TRP A 1 194 ? 11.656 -5.867 -13.57 1 97.62 194 TRP A O 1
ATOM 1521 N N . LEU A 1 195 ? 13.492 -6.66 -14.484 1 96.88 195 LEU A N 1
ATOM 1522 C CA . LEU A 1 195 ? 14.141 -5.352 -14.5 1 96.88 195 LEU A CA 1
ATOM 1523 C C . LEU A 1 195 ? 13.383 -4.383 -15.406 1 96.88 195 LEU A C 1
ATOM 1525 O O . LEU A 1 195 ? 13.148 -3.232 -15.031 1 96.88 195 LEU A O 1
ATOM 1529 N N . LEU A 1 196 ? 13 -4.883 -16.594 1 97.19 196 LEU A N 1
ATOM 1530 C CA . LEU A 1 196 ? 12.266 -4.047 -17.547 1 97.19 196 LEU A CA 1
ATOM 1531 C C . LEU A 1 196 ? 10.914 -3.637 -16.969 1 97.19 196 LEU A C 1
ATOM 1533 O O . LEU A 1 196 ? 10.508 -2.48 -17.094 1 97.19 196 LEU A O 1
ATOM 1537 N N . ILE A 1 197 ? 10.219 -4.559 -16.375 1 98.5 197 ILE A N 1
ATOM 1538 C CA . ILE A 1 197 ? 8.922 -4.277 -15.766 1 98.5 197 ILE A CA 1
ATOM 1539 C C . ILE A 1 197 ? 9.094 -3.25 -14.648 1 98.5 197 ILE A C 1
ATOM 1541 O O . ILE A 1 197 ? 8.305 -2.311 -14.531 1 98.5 197 ILE A O 1
ATOM 1545 N N . GLY A 1 198 ? 10.172 -3.459 -13.805 1 98.44 198 GLY A N 1
ATOM 1546 C CA . GLY A 1 198 ? 10.477 -2.488 -12.758 1 98.44 198 GLY A CA 1
ATOM 1547 C C . GLY A 1 198 ? 10.703 -1.09 -13.297 1 98.44 198 GLY A C 1
ATOM 1548 O O . GLY A 1 198 ? 10.195 -0.114 -12.742 1 98.44 198 GLY A O 1
ATOM 1549 N N . ILE A 1 199 ? 11.422 -0.973 -14.359 1 98 199 ILE A N 1
ATOM 1550 C CA . ILE A 1 199 ? 11.742 0.312 -14.977 1 98 199 ILE A CA 1
ATOM 1551 C C . ILE A 1 199 ? 10.461 0.951 -15.516 1 98 199 ILE A C 1
ATOM 1553 O O . ILE A 1 199 ? 10.234 2.148 -15.336 1 98 199 ILE A O 1
ATOM 1557 N N . ILE A 1 200 ? 9.641 0.164 -16.188 1 98.44 200 ILE A N 1
ATOM 1558 C CA . ILE A 1 200 ? 8.398 0.665 -16.75 1 98.44 200 ILE A CA 1
ATOM 1559 C C . ILE A 1 200 ? 7.508 1.216 -15.641 1 98.44 200 ILE A C 1
ATOM 1561 O O . ILE A 1 200 ? 7.008 2.34 -15.734 1 98.44 200 ILE A O 1
ATOM 1565 N N . TYR A 1 201 ? 7.34 0.447 -14.625 1 98.75 201 TYR A N 1
ATOM 1566 C CA . TYR A 1 201 ? 6.539 0.918 -13.5 1 98.75 201 TYR A CA 1
ATOM 1567 C C . TYR A 1 201 ? 7.141 2.178 -12.891 1 98.75 201 TYR A C 1
ATOM 1569 O O . TYR A 1 201 ? 6.418 3.113 -12.539 1 98.75 201 TYR A O 1
ATOM 1577 N N . PHE A 1 202 ? 8.469 2.164 -12.664 1 98.69 202 PHE A N 1
ATOM 1578 C CA . PHE A 1 202 ? 9.141 3.309 -12.062 1 98.69 202 PHE A CA 1
ATOM 1579 C C . PHE A 1 202 ? 8.844 4.582 -12.844 1 98.69 202 PHE A C 1
ATOM 1581 O O . PHE A 1 202 ? 8.523 5.617 -12.258 1 98.69 202 PHE A O 1
ATOM 1588 N N . ILE A 1 203 ? 8.945 4.52 -14.117 1 98.31 203 ILE A N 1
ATOM 1589 C CA . ILE A 1 203 ? 8.742 5.684 -14.969 1 98.31 203 ILE A CA 1
ATOM 1590 C C . ILE A 1 203 ? 7.32 6.211 -14.789 1 98.31 203 ILE A C 1
ATOM 1592 O O . ILE A 1 203 ? 7.125 7.402 -14.539 1 98.31 203 ILE A O 1
ATOM 1596 N N . ILE A 1 204 ? 6.359 5.41 -14.82 1 98.31 204 ILE A N 1
ATOM 1597 C CA . ILE A 1 204 ? 4.961 5.824 -14.773 1 98.31 204 ILE A CA 1
ATOM 1598 C C . ILE A 1 204 ? 4.633 6.355 -13.375 1 98.31 204 ILE A C 1
ATOM 1600 O O . ILE A 1 204 ? 4.086 7.449 -13.234 1 98.31 204 ILE A O 1
ATOM 1604 N N . ILE A 1 205 ? 5 5.59 -12.383 1 98.38 205 ILE A N 1
ATOM 1605 C CA . ILE A 1 205 ? 4.633 5.938 -11.008 1 98.38 205 ILE A CA 1
ATOM 1606 C C . ILE A 1 205 ? 5.406 7.172 -10.562 1 98.38 205 ILE A C 1
ATOM 1608 O O . ILE A 1 205 ? 4.859 8.047 -9.883 1 98.38 205 ILE A O 1
ATOM 1612 N N . PHE A 1 206 ? 6.664 7.191 -10.953 1 97.62 206 PHE A N 1
ATOM 1613 C CA . PHE A 1 206 ? 7.484 8.352 -10.617 1 97.62 206 PHE A CA 1
ATOM 1614 C C . PHE A 1 206 ? 6.91 9.617 -11.242 1 97.62 206 PHE A C 1
ATOM 1616 O O . PHE A 1 206 ? 6.852 10.664 -10.594 1 97.62 206 PHE A O 1
ATOM 1623 N N . MET A 1 207 ? 6.508 9.531 -12.461 1 97.69 207 MET A N 1
ATOM 1624 C CA . MET A 1 207 ? 5.922 10.672 -13.156 1 97.69 207 MET A CA 1
ATOM 1625 C C . MET A 1 207 ? 4.66 11.156 -12.445 1 97.69 207 MET A C 1
ATOM 1627 O O . MET A 1 207 ? 4.48 12.352 -12.234 1 97.69 207 MET A O 1
ATOM 1631 N N . VAL A 1 208 ? 3.824 10.25 -12.07 1 97.38 208 VAL A N 1
ATOM 1632 C CA . VAL A 1 208 ? 2.586 10.602 -11.383 1 97.38 208 VAL A CA 1
ATOM 1633 C C . VAL A 1 208 ? 2.908 11.211 -10.016 1 97.38 208 VAL A C 1
ATOM 1635 O O . VAL A 1 208 ? 2.311 12.211 -9.617 1 97.38 208 VAL A O 1
ATOM 1638 N N . SER A 1 209 ? 3.854 10.586 -9.328 1 95.56 209 SER A N 1
ATOM 1639 C CA . SER A 1 209 ? 4.223 11.055 -7.996 1 95.56 209 SER A CA 1
ATOM 1640 C C . SER A 1 209 ? 4.828 12.453 -8.047 1 95.56 209 SER A C 1
ATOM 1642 O O . SER A 1 209 ? 4.637 13.258 -7.133 1 95.56 209 SER A O 1
ATOM 1644 N N . GLN A 1 210 ? 5.594 12.789 -9.102 1 95.44 210 GLN A N 1
ATOM 1645 C CA . GLN A 1 210 ? 6.156 14.125 -9.273 1 95.44 210 GLN A CA 1
ATOM 1646 C C . GLN A 1 210 ? 5.055 15.164 -9.469 1 95.44 210 GLN A C 1
ATOM 1648 O O . GLN A 1 210 ? 5.191 16.312 -9.031 1 95.44 210 GLN A O 1
ATOM 1653 N N . CYS A 1 211 ? 4.074 14.703 -10.133 1 95.31 211 CYS A N 1
ATOM 1654 C CA . CYS A 1 211 ? 2.924 15.586 -10.289 1 95.31 211 CYS A CA 1
ATOM 1655 C C . CYS A 1 211 ? 2.299 15.914 -8.938 1 95.31 211 CYS A C 1
ATOM 1657 O O . CYS A 1 211 ? 1.959 17.062 -8.672 1 95.31 211 CYS A O 1
ATOM 1659 N N . ALA A 1 212 ? 2.131 14.938 -8.133 1 93.44 212 ALA A N 1
ATOM 1660 C CA . ALA A 1 212 ? 1.595 15.141 -6.789 1 93.44 212 ALA A CA 1
ATOM 1661 C C . ALA A 1 212 ? 2.469 16.109 -5.992 1 93.44 212 ALA A C 1
ATOM 1663 O O . ALA A 1 212 ? 1.958 17 -5.324 1 93.44 212 ALA A O 1
ATOM 1664 N N . GLY A 1 213 ? 3.773 15.922 -6.07 1 91.25 213 GLY A N 1
ATOM 1665 C CA . GLY A 1 213 ? 4.703 16.812 -5.379 1 91.25 213 GLY A CA 1
ATOM 1666 C C . GLY A 1 213 ? 4.641 18.234 -5.871 1 91.25 213 GLY A C 1
ATOM 1667 O O . GLY A 1 213 ? 4.691 19.172 -5.074 1 91.25 213 GLY A O 1
ATOM 1668 N N . TYR A 1 214 ? 4.531 18.375 -7.109 1 92.69 214 TYR A N 1
ATOM 1669 C CA . TYR A 1 214 ? 4.426 19.703 -7.715 1 92.69 214 TYR A CA 1
ATOM 1670 C C . TYR A 1 214 ? 3.154 20.406 -7.258 1 92.69 214 TYR A C 1
ATOM 1672 O O . TYR A 1 214 ? 3.189 21.578 -6.887 1 92.69 214 TYR A O 1
ATOM 1680 N N . LEU A 1 215 ? 2.09 19.688 -7.25 1 91.88 215 LEU A N 1
ATOM 1681 C CA . LEU A 1 215 ? 0.806 20.234 -6.828 1 91.88 215 LEU A CA 1
ATOM 1682 C C . LEU A 1 215 ? 0.841 20.625 -5.352 1 91.88 215 LEU A C 1
ATOM 1684 O O . LEU A 1 215 ? 0.259 21.641 -4.961 1 91.88 215 LEU A O 1
ATOM 1688 N N . GLU A 1 216 ? 1.496 19.812 -4.586 1 89.69 216 GLU A N 1
ATOM 1689 C CA . GLU A 1 216 ? 1.638 20.094 -3.162 1 89.69 216 GLU A CA 1
ATOM 1690 C C . GLU A 1 216 ? 2.381 21.406 -2.938 1 89.69 216 GLU A C 1
ATOM 1692 O O . GLU A 1 216 ? 1.983 22.219 -2.094 1 89.69 216 GLU A O 1
ATOM 1697 N N . ARG A 1 217 ? 3.424 21.734 -3.656 1 88.81 217 ARG A N 1
ATOM 1698 C CA . ARG A 1 217 ? 4.227 22.953 -3.523 1 88.81 217 ARG A CA 1
ATOM 1699 C C . ARG A 1 217 ? 3.453 24.172 -3.996 1 88.81 217 ARG A C 1
ATOM 1701 O O . ARG A 1 217 ? 3.504 25.234 -3.361 1 88.81 217 ARG A O 1
ATOM 1708 N N . ARG A 1 218 ? 2.787 23.969 -4.965 1 88.19 218 ARG A N 1
ATOM 1709 C CA . ARG A 1 218 ? 2.043 25.078 -5.539 1 88.19 218 ARG A CA 1
ATOM 1710 C C . ARG A 1 218 ? 0.899 25.5 -4.625 1 88.19 218 ARG A C 1
ATOM 1712 O O . ARG A 1 218 ? 0.623 26.703 -4.48 1 88.19 218 ARG A O 1
ATOM 1719 N N . LEU A 1 219 ? 0.3 24.562 -4.062 1 84.69 219 LEU A N 1
ATOM 1720 C CA . LEU A 1 219 ? -0.861 24.859 -3.227 1 84.69 219 LEU A CA 1
ATOM 1721 C C . LEU A 1 219 ? -0.431 25.359 -1.851 1 84.69 219 LEU A C 1
ATOM 1723 O O . LEU A 1 219 ? -1.197 26.047 -1.165 1 84.69 219 LEU A O 1
ATOM 1727 N N . GLN A 1 220 ? 0.713 24.953 -1.351 1 76.69 220 GLN A N 1
ATOM 1728 C CA . GLN A 1 220 ? 1.246 25.484 -0.104 1 76.69 220 GLN A CA 1
ATOM 1729 C C . GLN A 1 220 ? 1.604 26.969 -0.249 1 76.69 220 GLN A C 1
ATOM 1731 O O . GLN A 1 220 ? 1.471 27.734 0.701 1 76.69 220 GLN A O 1
ATOM 1736 N N . LEU A 1 221 ? 2.004 27.359 -1.366 1 66.5 221 LEU A N 1
ATOM 1737 C CA . LEU A 1 221 ? 2.352 28.75 -1.652 1 66.5 221 LEU A CA 1
ATOM 1738 C C . LEU A 1 221 ? 1.106 29.641 -1.657 1 66.5 221 LEU A C 1
ATOM 1740 O O . LEU A 1 221 ? 1.177 30.812 -1.314 1 66.5 221 LEU A O 1
ATOM 1744 N N . ASP A 1 222 ? 0.083 29 -1.948 1 61.31 222 ASP A N 1
ATOM 1745 C CA . ASP A 1 222 ? -1.152 29.781 -1.985 1 61.31 222 ASP A CA 1
ATOM 1746 C C . ASP A 1 222 ? -1.676 30.047 -0.576 1 61.31 222 ASP A C 1
ATOM 1748 O O . ASP A 1 222 ? -2.436 30.984 -0.358 1 61.31 222 ASP A O 1
ATOM 1752 N N . LYS A 1 223 ? -1.244 29.328 0.432 1 56.88 223 LYS A N 1
ATOM 1753 C CA . LYS A 1 223 ? -1.662 29.531 1.815 1 56.88 223 LYS A CA 1
ATOM 1754 C C . LYS A 1 223 ? -0.851 30.641 2.479 1 56.88 223 LYS A C 1
ATOM 1756 O O . LYS A 1 223 ? -1.194 31.094 3.568 1 56.88 223 LYS A O 1
ATOM 1761 N N . ARG A 1 224 ? 0.306 31.062 1.998 1 47.38 224 ARG A N 1
ATOM 1762 C CA . ARG A 1 224 ? 1.065 32.188 2.529 1 47.38 224 ARG A CA 1
ATOM 1763 C C . ARG A 1 224 ? 0.582 33.5 1.931 1 47.38 224 ARG A C 1
ATOM 1765 O O . ARG A 1 224 ? 0.191 33.562 0.762 1 47.38 224 ARG A O 1
ATOM 1772 N N . MET B 1 1 ? -22.203 -21.844 5.77 1 62.44 1 MET B N 1
ATOM 1773 C CA . MET B 1 1 ? -20.828 -21.922 6.246 1 62.44 1 MET B CA 1
ATOM 1774 C C . MET B 1 1 ? -20.562 -23.266 6.906 1 62.44 1 MET B C 1
ATOM 1776 O O . MET B 1 1 ? -21.406 -23.781 7.645 1 62.44 1 MET B O 1
ATOM 1780 N N . ASN B 1 2 ? -19.641 -24.031 6.285 1 74.56 2 ASN B N 1
ATOM 1781 C CA . ASN B 1 2 ? -19.328 -25.359 6.789 1 74.56 2 ASN B CA 1
ATOM 1782 C C . ASN B 1 2 ? -18.469 -25.297 8.047 1 74.56 2 ASN B C 1
ATOM 1784 O O . ASN B 1 2 ? -17.234 -25.156 7.961 1 74.56 2 ASN B O 1
ATOM 1788 N N . PHE B 1 3 ? -19.078 -25.234 9.172 1 77.75 3 PHE B N 1
ATOM 1789 C CA . PHE B 1 3 ? -18.469 -25.109 10.484 1 77.75 3 PHE B CA 1
ATOM 1790 C C . PHE B 1 3 ? -17.406 -26.172 10.695 1 77.75 3 PHE B C 1
ATOM 1792 O O . PHE B 1 3 ? -16.422 -25.953 11.406 1 77.75 3 PHE B O 1
ATOM 1799 N N . GLN B 1 4 ? -17.656 -27.281 10.18 1 80.88 4 GLN B N 1
ATOM 1800 C CA . GLN B 1 4 ? -16.672 -28.359 10.289 1 80.88 4 GLN B CA 1
ATOM 1801 C C . GLN B 1 4 ? -15.359 -27.969 9.625 1 80.88 4 GLN B C 1
ATOM 1803 O O . GLN B 1 4 ? -14.281 -28.219 10.164 1 80.88 4 GLN B O 1
ATOM 1808 N N . VAL B 1 5 ? -15.445 -27.359 8.555 1 83.12 5 VAL B N 1
ATOM 1809 C CA . VAL B 1 5 ? -14.273 -26.922 7.812 1 83.12 5 VAL B CA 1
ATOM 1810 C C . VAL B 1 5 ? -13.508 -25.875 8.625 1 83.12 5 VAL B C 1
ATOM 1812 O O . VAL B 1 5 ? -12.273 -25.875 8.656 1 83.12 5 VAL B O 1
ATOM 1815 N N . ILE B 1 6 ? -14.219 -25.109 9.312 1 84.31 6 ILE B N 1
ATOM 1816 C CA . ILE B 1 6 ? -13.594 -24.078 10.133 1 84.31 6 ILE B CA 1
ATOM 1817 C C . ILE B 1 6 ? -12.797 -24.734 11.266 1 84.31 6 ILE B C 1
ATOM 1819 O O . ILE B 1 6 ? -11.617 -24.438 11.445 1 84.31 6 ILE B O 1
ATOM 1823 N N . GLY B 1 7 ? -13.43 -25.531 12.008 1 86.69 7 GLY B N 1
ATOM 1824 C CA . GLY B 1 7 ? -12.797 -26.172 13.148 1 86.69 7 GLY B CA 1
ATOM 1825 C C . GLY B 1 7 ? -11.586 -27 12.773 1 86.69 7 GLY B C 1
ATOM 1826 O O . GLY B 1 7 ? -10.578 -27 13.477 1 86.69 7 GLY B O 1
ATOM 1827 N N . GLU B 1 8 ? -11.609 -27.656 11.703 1 88.88 8 GLU B N 1
ATOM 1828 C CA . GLU B 1 8 ? -10.555 -28.578 11.273 1 88.88 8 GLU B CA 1
ATOM 1829 C C . GLU B 1 8 ? -9.359 -27.812 10.703 1 88.88 8 GLU B C 1
ATOM 1831 O O . GLU B 1 8 ? -8.219 -28.281 10.789 1 88.88 8 GLU B O 1
ATOM 1836 N N . ASN B 1 9 ? -9.625 -26.641 10.227 1 91.19 9 ASN B N 1
ATOM 1837 C CA . ASN B 1 9 ? -8.555 -25.984 9.484 1 91.19 9 ASN B CA 1
ATOM 1838 C C . ASN B 1 9 ? -8.031 -24.766 10.234 1 91.19 9 ASN B C 1
ATOM 1840 O O . ASN B 1 9 ? -6.98 -24.219 9.891 1 91.19 9 ASN B O 1
ATOM 1844 N N . LEU B 1 10 ? -8.719 -24.375 11.273 1 92.44 10 LEU B N 1
ATOM 1845 C CA . LEU B 1 10 ? -8.312 -23.203 12.031 1 92.44 10 LEU B CA 1
ATOM 1846 C C . LEU B 1 10 ? -6.906 -23.375 12.594 1 92.44 10 LEU B C 1
ATOM 1848 O O . LEU B 1 10 ? -6.086 -22.453 12.523 1 92.44 10 LEU B O 1
ATOM 1852 N N . PRO B 1 11 ? -6.559 -24.547 13.133 1 93.06 11 PRO B N 1
ATOM 1853 C CA . PRO B 1 11 ? -5.195 -24.719 13.641 1 93.06 11 PRO B CA 1
ATOM 1854 C C . PRO B 1 11 ? -4.137 -24.578 12.547 1 93.06 11 PRO B C 1
ATOM 1856 O O . PRO B 1 11 ? -3.061 -24.016 12.797 1 93.06 11 PRO B O 1
ATOM 1859 N N . LEU B 1 12 ? -4.426 -25.062 11.406 1 93.62 12 LEU B N 1
ATOM 1860 C CA . LEU B 1 12 ? -3.506 -24.938 10.281 1 93.62 12 LEU B CA 1
ATOM 1861 C C . LEU B 1 12 ? -3.344 -23.469 9.883 1 93.62 12 LEU B C 1
ATOM 1863 O O . LEU B 1 12 ? -2.24 -23.031 9.547 1 93.62 12 LEU B O 1
ATOM 1867 N N . LEU B 1 13 ? -4.422 -22.75 9.891 1 97 13 LEU B N 1
ATOM 1868 C CA . LEU B 1 13 ? -4.371 -21.328 9.578 1 97 13 LEU B CA 1
ATOM 1869 C C . LEU B 1 13 ? -3.566 -20.562 10.633 1 97 13 LEU B C 1
ATOM 1871 O O . LEU B 1 13 ? -2.824 -19.641 10.305 1 97 13 LEU B O 1
ATOM 1875 N N . LEU B 1 14 ? -3.711 -20.969 11.867 1 96.75 14 LEU B N 1
ATOM 1876 C CA . LEU B 1 14 ? -2.979 -20.312 12.945 1 96.75 14 LEU B CA 1
ATOM 1877 C C . LEU B 1 14 ? -1.481 -20.562 12.82 1 96.75 14 LEU B C 1
ATOM 1879 O O . LEU B 1 14 ? -0.667 -19.719 13.188 1 96.75 14 LEU B O 1
ATOM 1883 N N . GLU B 1 15 ? -1.144 -21.719 12.289 1 96.69 15 GLU B N 1
ATOM 1884 C CA . GLU B 1 15 ? 0.26 -21.984 11.984 1 96.69 15 GLU B CA 1
ATOM 1885 C C . GLU B 1 15 ? 0.779 -21.047 10.906 1 96.69 15 GLU B C 1
ATOM 1887 O O . GLU B 1 15 ? 1.92 -20.578 10.977 1 96.69 15 GLU B O 1
ATOM 1892 N N . GLY B 1 16 ? -0.053 -20.797 9.852 1 97.81 16 GLY B N 1
ATOM 1893 C CA . GLY B 1 16 ? 0.281 -19.797 8.859 1 97.81 16 GLY B CA 1
ATOM 1894 C C . GLY B 1 16 ? 0.398 -18.391 9.43 1 97.81 16 GLY B C 1
ATOM 1895 O O . GLY B 1 16 ? 1.27 -17.625 9.023 1 97.81 16 GLY B O 1
ATOM 1896 N N . LEU B 1 17 ? -0.483 -18.125 10.375 1 98.31 17 LEU B N 1
ATOM 1897 C CA . LEU B 1 17 ? -0.463 -16.828 11.039 1 98.31 17 LEU B CA 1
ATOM 1898 C C . LEU B 1 17 ? 0.85 -16.609 11.789 1 98.31 17 LEU B C 1
ATOM 1900 O O . LEU B 1 17 ? 1.391 -15.508 11.805 1 98.31 17 LEU B O 1
ATOM 1904 N N . LYS B 1 18 ? 1.355 -17.656 12.414 1 98.25 18 LYS B N 1
ATOM 1905 C CA . LYS B 1 18 ? 2.635 -17.562 13.117 1 98.25 18 LYS B CA 1
ATOM 1906 C C . LYS B 1 18 ? 3.752 -17.141 12.164 1 98.25 18 LYS B C 1
ATOM 1908 O O . LYS B 1 18 ? 4.609 -16.344 12.531 1 98.25 18 LYS B O 1
ATOM 1913 N N . LEU B 1 19 ? 3.746 -17.703 11.008 1 98.31 19 LEU B N 1
ATOM 1914 C CA . LEU B 1 19 ? 4.746 -17.344 10.008 1 98.31 19 LEU B CA 1
ATOM 1915 C C . LEU B 1 19 ? 4.562 -15.906 9.547 1 98.31 19 LEU B C 1
ATOM 1917 O O . LEU B 1 19 ? 5.543 -15.18 9.367 1 98.31 19 LEU B O 1
ATOM 1921 N N . THR B 1 20 ? 3.303 -15.508 9.32 1 98.69 20 THR B N 1
ATOM 1922 C CA . THR B 1 20 ? 3.002 -14.117 8.969 1 98.69 20 THR B CA 1
ATOM 1923 C C . THR B 1 20 ? 3.551 -13.164 10.031 1 98.69 20 THR B C 1
ATOM 1925 O O . THR B 1 20 ? 4.188 -12.164 9.695 1 98.69 20 THR B O 1
ATOM 1928 N N . ILE B 1 21 ? 3.326 -13.445 11.281 1 98.56 21 ILE B N 1
ATOM 1929 C CA . ILE B 1 21 ? 3.799 -12.617 12.383 1 98.56 21 ILE B CA 1
ATOM 1930 C C . ILE B 1 21 ? 5.324 -12.602 12.398 1 98.56 21 ILE B C 1
ATOM 1932 O O . ILE B 1 21 ? 5.938 -11.547 12.547 1 98.56 21 ILE B O 1
ATOM 1936 N N . TYR B 1 22 ? 5.895 -13.75 12.188 1 98.56 22 TYR B N 1
ATOM 1937 C CA . TYR B 1 22 ? 7.348 -13.867 12.148 1 98.56 22 TYR B CA 1
ATOM 1938 C C . TYR B 1 22 ? 7.941 -13 11.047 1 98.56 22 TYR B C 1
ATOM 1940 O O . TYR B 1 22 ? 8.836 -12.195 11.297 1 98.56 22 TYR B O 1
ATOM 1948 N N . TYR B 1 23 ? 7.453 -13.125 9.828 1 98.69 23 TYR B N 1
ATOM 1949 C CA . TYR B 1 23 ? 7.957 -12.359 8.695 1 98.69 23 TYR B CA 1
ATOM 1950 C C . TYR B 1 23 ? 7.719 -10.867 8.891 1 98.69 23 TYR B C 1
ATOM 1952 O O . TYR B 1 23 ? 8.531 -10.039 8.477 1 98.69 23 TYR B O 1
ATOM 1960 N N . SER B 1 24 ? 6.609 -10.508 9.531 1 98.81 24 SER B N 1
ATOM 1961 C CA . SER B 1 24 ? 6.309 -9.109 9.797 1 98.81 24 SER B CA 1
ATOM 1962 C C . SER B 1 24 ? 7.328 -8.5 10.758 1 98.81 24 SER B C 1
ATOM 1964 O O . SER B 1 24 ? 7.82 -7.395 10.523 1 98.81 24 SER B O 1
ATOM 1966 N N . ILE B 1 25 ? 7.617 -9.219 11.812 1 98.75 25 ILE B N 1
ATOM 1967 C CA . ILE B 1 25 ? 8.562 -8.734 12.805 1 98.75 25 ILE B CA 1
ATOM 1968 C C . ILE B 1 25 ? 9.938 -8.547 12.172 1 98.75 25 ILE B C 1
ATOM 1970 O O . ILE B 1 25 ? 10.578 -7.504 12.352 1 98.75 25 ILE B O 1
ATOM 1974 N N . VAL B 1 26 ? 10.367 -9.5 11.438 1 98.81 26 VAL B N 1
ATOM 1975 C CA . VAL B 1 26 ? 11.656 -9.43 10.766 1 98.81 26 VAL B CA 1
ATOM 1976 C C . VAL B 1 26 ? 11.672 -8.25 9.797 1 98.81 26 VAL B C 1
ATOM 1978 O O . VAL B 1 26 ? 12.625 -7.473 9.766 1 98.81 26 VAL B O 1
ATOM 1981 N N . ALA B 1 27 ? 10.633 -8.117 9.016 1 98.88 27 ALA B N 1
ATOM 1982 C CA . ALA B 1 27 ? 10.523 -7.039 8.039 1 98.88 27 ALA B CA 1
ATOM 1983 C C . ALA B 1 27 ? 10.539 -5.676 8.719 1 98.88 27 ALA B C 1
ATOM 1985 O O . ALA B 1 27 ? 11.172 -4.734 8.234 1 98.88 27 ALA B O 1
ATOM 1986 N N . ILE B 1 28 ? 9.797 -5.582 9.828 1 98.75 28 ILE B N 1
ATOM 1987 C CA . ILE B 1 28 ? 9.711 -4.324 10.555 1 98.75 28 ILE B CA 1
ATOM 1988 C C . ILE B 1 28 ? 11.086 -3.941 11.102 1 98.75 28 ILE B C 1
ATOM 1990 O O . ILE B 1 28 ? 11.508 -2.787 10.984 1 98.75 28 ILE B O 1
ATOM 1994 N N . ILE B 1 29 ? 11.789 -4.875 11.641 1 98.75 29 ILE B N 1
ATOM 1995 C CA . ILE B 1 29 ? 13.125 -4.633 12.18 1 98.75 29 ILE B CA 1
ATOM 1996 C C . ILE B 1 29 ? 14.055 -4.172 11.055 1 98.75 29 ILE B C 1
ATOM 1998 O O . ILE B 1 29 ? 14.742 -3.16 11.195 1 98.75 29 ILE B O 1
ATOM 2002 N N . LEU B 1 30 ? 14.062 -4.863 9.984 1 98.88 30 LEU B N 1
ATOM 2003 C CA . LEU B 1 30 ? 14.898 -4.496 8.852 1 98.88 30 LEU B CA 1
ATOM 2004 C C . LEU B 1 30 ? 14.484 -3.135 8.289 1 98.88 30 LEU B C 1
ATOM 2006 O O . LEU B 1 30 ? 15.336 -2.338 7.895 1 98.88 30 LEU B O 1
ATOM 2010 N N . ALA B 1 31 ? 13.219 -2.92 8.258 1 98.88 31 ALA B N 1
ATOM 2011 C CA . ALA B 1 31 ? 12.703 -1.655 7.742 1 98.88 31 ALA B CA 1
ATOM 2012 C C . ALA B 1 31 ? 13.188 -0.479 8.586 1 98.88 31 ALA B C 1
ATOM 2014 O O . ALA B 1 31 ? 13.531 0.577 8.047 1 98.88 31 ALA B O 1
ATOM 2015 N N . ILE B 1 32 ? 13.164 -0.668 9.867 1 98.38 32 ILE B N 1
ATOM 2016 C CA . ILE B 1 32 ? 13.641 0.373 10.773 1 98.38 32 ILE B CA 1
ATOM 2017 C C . ILE B 1 32 ? 15.125 0.628 10.531 1 98.38 32 ILE B C 1
ATOM 2019 O O . ILE B 1 32 ? 15.562 1.78 10.461 1 98.38 32 ILE B O 1
ATOM 2023 N N . ILE B 1 33 ? 15.844 -0.407 10.344 1 98.62 33 ILE B N 1
ATOM 2024 C CA . ILE B 1 33 ? 17.281 -0.298 10.109 1 98.62 33 ILE B CA 1
ATOM 2025 C C . ILE B 1 33 ? 17.531 0.423 8.789 1 98.62 33 ILE B C 1
ATOM 2027 O O . ILE B 1 33 ? 18.219 1.444 8.75 1 98.62 33 ILE B O 1
ATOM 2031 N N . PHE B 1 34 ? 16.953 -0.014 7.707 1 98.75 34 PHE B N 1
ATOM 2032 C CA . PHE B 1 34 ? 17.141 0.593 6.398 1 98.75 34 PHE B CA 1
ATOM 2033 C C . PHE B 1 34 ? 16.609 2.016 6.371 1 98.75 34 PHE B C 1
ATOM 2035 O O . PHE B 1 34 ? 17.203 2.904 5.766 1 98.75 34 PHE B O 1
ATOM 2042 N N . GLY B 1 35 ? 15.43 2.182 7.02 1 98.69 35 GLY B N 1
ATOM 2043 C CA . GLY B 1 35 ? 14.836 3.506 7.082 1 98.69 35 GLY B CA 1
ATOM 2044 C C . GLY B 1 35 ? 15.703 4.516 7.816 1 98.69 35 GLY B C 1
ATOM 2045 O O . GLY B 1 35 ? 15.859 5.652 7.363 1 98.69 35 GLY B O 1
ATOM 2046 N N . LEU B 1 36 ? 16.281 4.094 8.938 1 97.12 36 LEU B N 1
ATOM 2047 C CA . LEU B 1 36 ? 17.141 4.961 9.727 1 97.12 36 LEU B CA 1
ATOM 2048 C C . LEU B 1 36 ? 18.406 5.309 8.945 1 97.12 36 LEU B C 1
ATOM 2050 O O . LEU B 1 36 ? 18.828 6.469 8.922 1 97.12 36 LEU B O 1
ATOM 2054 N N . ILE B 1 37 ? 18.984 4.344 8.312 1 98.12 37 ILE B N 1
ATOM 2055 C CA . ILE B 1 37 ? 20.188 4.562 7.52 1 98.12 37 ILE B CA 1
ATOM 2056 C C . ILE B 1 37 ? 19.891 5.555 6.398 1 98.12 37 ILE B C 1
ATOM 2058 O O . ILE B 1 37 ? 20.625 6.523 6.207 1 98.12 37 ILE B O 1
ATOM 2062 N N . ALA B 1 38 ? 18.844 5.34 5.707 1 98.5 38 ALA B N 1
ATOM 2063 C CA . ALA B 1 38 ? 18.469 6.215 4.598 1 98.5 38 ALA B CA 1
ATOM 2064 C C . ALA B 1 38 ? 18.188 7.633 5.086 1 98.5 38 ALA B C 1
ATOM 2066 O O . ALA B 1 38 ? 18.562 8.609 4.438 1 98.5 38 ALA B O 1
ATOM 2067 N N . ALA B 1 39 ? 17.484 7.734 6.215 1 96.88 39 ALA B N 1
ATOM 2068 C CA . ALA B 1 39 ? 17.172 9.039 6.777 1 96.88 39 ALA B CA 1
ATOM 2069 C C . ALA B 1 39 ? 18.438 9.797 7.156 1 96.88 39 ALA B C 1
ATOM 2071 O O . ALA B 1 39 ? 18.547 11 6.895 1 96.88 39 ALA B O 1
ATOM 2072 N N . LEU B 1 40 ? 19.375 9.125 7.773 1 93.69 40 LEU B N 1
ATOM 2073 C CA . LEU B 1 40 ? 20.641 9.742 8.172 1 93.69 40 LEU B CA 1
ATOM 2074 C C . LEU B 1 40 ? 21.438 10.172 6.953 1 93.69 40 LEU B C 1
ATOM 2076 O O . LEU B 1 40 ? 22.062 11.242 6.957 1 93.69 40 LEU B O 1
ATOM 2080 N N . MET B 1 41 ? 21.438 9.305 5.953 1 96.62 41 MET B N 1
ATOM 2081 C CA . MET B 1 41 ? 22.125 9.648 4.719 1 96.62 41 MET B CA 1
ATOM 2082 C C . MET B 1 41 ? 21.516 10.898 4.082 1 96.62 41 MET B C 1
ATOM 2084 O O . MET B 1 41 ? 22.234 11.734 3.537 1 96.62 41 MET B O 1
ATOM 2088 N N . LYS B 1 42 ?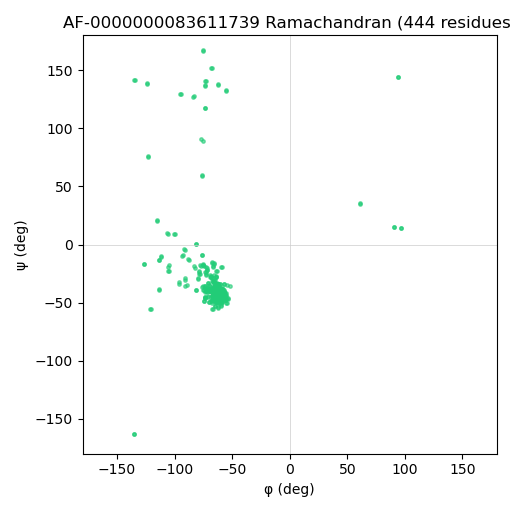 20.25 11 4.203 1 94.75 42 LYS B N 1
ATOM 2089 C CA . LYS B 1 42 ? 19.547 12.141 3.623 1 94.75 42 LYS B CA 1
ATOM 2090 C C . LYS B 1 42 ? 19.922 13.438 4.34 1 94.75 42 LYS B C 1
ATOM 2092 O O . LYS B 1 42 ? 19.906 14.516 3.736 1 94.75 42 LYS B O 1
ATOM 2097 N N . LEU B 1 43 ? 20.281 13.391 5.609 1 88.25 43 LEU B N 1
ATOM 2098 C CA . LEU B 1 43 ? 20.594 14.547 6.438 1 88.25 43 LEU B CA 1
ATOM 2099 C C . LEU B 1 43 ? 22.094 14.852 6.387 1 88.25 43 LEU B C 1
ATOM 2101 O O . LEU B 1 43 ? 22.531 15.859 6.941 1 88.25 43 LEU B O 1
ATOM 2105 N N . SER B 1 44 ? 22.844 14.031 5.715 1 89.88 44 SER B N 1
ATOM 2106 C CA . SER B 1 44 ? 24.297 14.172 5.652 1 89.88 44 SER B CA 1
ATOM 2107 C C . SER B 1 44 ? 24.688 15.414 4.859 1 89.88 44 SER B C 1
ATOM 2109 O O . SER B 1 44 ? 23.922 15.898 4.02 1 89.88 44 SER B O 1
ATOM 2111 N N . LYS B 1 45 ? 25.828 16.016 5.137 1 89.62 45 LYS B N 1
ATOM 2112 C CA . LYS B 1 45 ? 26.359 17.156 4.414 1 89.62 45 LYS B CA 1
ATOM 2113 C C . LYS B 1 45 ? 26.938 16.75 3.061 1 89.62 45 LYS B C 1
ATOM 2115 O O . LYS B 1 45 ? 27.156 17.578 2.188 1 89.62 45 LYS B O 1
ATOM 2120 N N . PHE B 1 46 ? 27.172 15.516 2.926 1 95.44 46 PHE B N 1
ATOM 2121 C CA . PHE B 1 46 ? 27.797 15.008 1.707 1 95.44 46 PHE B CA 1
ATOM 2122 C C . PHE B 1 46 ? 26.75 14.781 0.624 1 95.44 46 PHE B C 1
ATOM 2124 O O . PHE B 1 46 ? 25.812 14 0.811 1 95.44 46 PHE B O 1
ATOM 2131 N N . LYS B 1 47 ? 26.938 15.32 -0.528 1 96.81 47 LYS B N 1
ATOM 2132 C CA . LYS B 1 47 ? 25.984 15.273 -1.639 1 96.81 47 LYS B CA 1
ATOM 2133 C C . LYS B 1 47 ? 25.797 13.844 -2.133 1 96.81 47 LYS B C 1
ATOM 2135 O O . LYS B 1 47 ? 24.703 13.469 -2.545 1 96.81 47 LYS B O 1
ATOM 2140 N N . VAL B 1 48 ? 26.844 13.086 -2.111 1 97.69 48 VAL B N 1
ATOM 2141 C CA . VAL B 1 48 ? 26.797 11.719 -2.615 1 97.69 48 VAL B CA 1
ATOM 2142 C C . VAL B 1 48 ? 25.859 10.883 -1.741 1 97.69 48 VAL B C 1
ATOM 2144 O O . VAL B 1 48 ? 25.047 10.109 -2.254 1 97.69 48 VAL B O 1
ATOM 2147 N N . LEU B 1 49 ? 25.922 11.039 -0.446 1 97.38 49 LEU B N 1
ATOM 2148 C CA . LEU B 1 49 ? 25.062 10.297 0.482 1 97.38 49 LEU B CA 1
ATOM 2149 C C . LEU B 1 49 ? 23.609 10.719 0.341 1 97.38 49 LEU B C 1
ATOM 2151 O O . LEU B 1 49 ? 22.703 9.883 0.37 1 97.38 49 LEU B O 1
ATOM 2155 N N . ARG B 1 50 ? 23.422 11.914 0.139 1 97.31 50 ARG B N 1
ATOM 2156 C CA . ARG B 1 50 ? 22.062 12.438 -0.069 1 97.31 50 ARG B CA 1
ATOM 2157 C C . ARG B 1 50 ? 21.469 11.891 -1.356 1 97.31 50 ARG B C 1
ATOM 2159 O O . ARG B 1 50 ? 20.281 11.508 -1.385 1 97.31 50 ARG B O 1
ATOM 2166 N N . GLY B 1 51 ? 22.312 11.914 -2.346 1 97.69 51 GLY B N 1
ATOM 2167 C CA . GLY B 1 51 ? 21.859 11.398 -3.629 1 97.69 51 GLY B CA 1
ATOM 2168 C C . GLY B 1 51 ? 21.516 9.922 -3.592 1 97.69 51 GLY B C 1
ATOM 2169 O O . GLY B 1 51 ? 20.516 9.492 -4.18 1 97.69 51 GLY B O 1
ATOM 2170 N N . LEU B 1 52 ? 22.281 9.133 -2.912 1 98.25 52 LEU B N 1
ATOM 2171 C CA . LEU B 1 52 ? 22.031 7.699 -2.773 1 98.25 52 LEU B CA 1
ATOM 2172 C C . LEU B 1 52 ? 20.734 7.438 -2.016 1 98.25 52 LEU B C 1
ATOM 2174 O O . LEU B 1 52 ? 19.969 6.547 -2.383 1 98.25 52 LEU B O 1
ATOM 2178 N N . SER B 1 53 ? 20.578 8.203 -0.986 1 98.38 53 SER B N 1
ATOM 2179 C CA . SER B 1 53 ? 19.344 8.078 -0.205 1 98.38 53 SER B CA 1
ATOM 2180 C C . SER B 1 53 ? 18.125 8.422 -1.044 1 98.38 53 SER B C 1
ATOM 2182 O O . SER B 1 53 ? 17.125 7.691 -1.032 1 98.38 53 SER B O 1
ATOM 2184 N N . THR B 1 54 ? 18.219 9.453 -1.807 1 97.69 54 THR B N 1
ATOM 2185 C CA . THR B 1 54 ? 17.125 9.898 -2.654 1 97.69 54 THR B CA 1
ATOM 2186 C C . THR B 1 54 ? 16.797 8.844 -3.711 1 97.69 54 THR B C 1
ATOM 2188 O O . THR B 1 54 ? 15.633 8.531 -3.943 1 97.69 54 THR B O 1
ATOM 2191 N N . ALA B 1 55 ? 17.797 8.336 -4.277 1 98.25 55 ALA B N 1
ATOM 2192 C CA . ALA B 1 55 ? 17.609 7.312 -5.301 1 98.25 55 ALA B CA 1
ATOM 2193 C C . ALA B 1 55 ? 16.953 6.066 -4.715 1 98.25 55 ALA B C 1
ATOM 2195 O O . ALA B 1 55 ? 16.031 5.504 -5.312 1 98.25 55 ALA B O 1
ATOM 2196 N N . TYR B 1 56 ? 17.531 5.676 -3.566 1 98.56 56 TYR B N 1
ATOM 2197 C CA . TYR B 1 56 ? 16.969 4.527 -2.865 1 98.56 56 TYR B CA 1
ATOM 2198 C C . TYR B 1 56 ? 15.484 4.723 -2.586 1 98.56 56 TYR B C 1
ATOM 2200 O O . TYR B 1 56 ? 14.656 3.873 -2.934 1 98.56 56 TYR B O 1
ATOM 2208 N N . ILE B 1 57 ? 15.102 5.816 -2.041 1 98.38 57 ILE B N 1
ATOM 2209 C CA . ILE B 1 57 ? 13.734 6.109 -1.633 1 98.38 57 ILE B CA 1
ATOM 2210 C C . ILE B 1 57 ? 12.836 6.176 -2.863 1 98.38 57 ILE B C 1
ATOM 2212 O O . ILE B 1 57 ? 11.758 5.57 -2.885 1 98.38 57 ILE B O 1
ATOM 2216 N N . GLU B 1 58 ? 13.297 6.816 -3.91 1 97.75 58 GLU B N 1
ATOM 2217 C CA . GLU B 1 58 ? 12.492 6.988 -5.117 1 97.75 58 GLU B CA 1
ATOM 2218 C C . GLU B 1 58 ? 12.266 5.656 -5.824 1 97.75 58 GLU B C 1
ATOM 2220 O O . GLU B 1 58 ? 11.156 5.363 -6.266 1 97.75 58 GLU B O 1
ATOM 2225 N N . VAL B 1 59 ? 13.203 4.852 -5.883 1 98.5 59 VAL B N 1
ATOM 2226 C CA . VAL B 1 59 ? 13.086 3.574 -6.578 1 98.5 59 VAL B CA 1
ATOM 2227 C C . VAL B 1 59 ? 12.094 2.672 -5.844 1 98.5 59 VAL B C 1
ATOM 2229 O O . VAL B 1 59 ? 11.203 2.096 -6.465 1 98.5 59 VAL B O 1
ATOM 2232 N N . PHE B 1 60 ? 12.203 2.578 -4.531 1 98.75 60 PHE B N 1
ATOM 2233 C CA . PHE B 1 60 ? 11.406 1.624 -3.768 1 98.75 60 PHE B CA 1
ATOM 2234 C C . PHE B 1 60 ? 9.992 2.146 -3.557 1 98.75 60 PHE B C 1
ATOM 2236 O O . PHE B 1 60 ? 9.047 1.362 -3.414 1 98.75 60 PHE B O 1
ATOM 2243 N N . ARG B 1 61 ? 9.797 3.434 -3.623 1 98.12 61 ARG B N 1
ATOM 2244 C CA . ARG B 1 61 ? 8.469 3.992 -3.43 1 98.12 61 ARG B CA 1
ATOM 2245 C C . ARG B 1 61 ? 7.75 4.172 -4.766 1 98.12 61 ARG B C 1
ATOM 2247 O O . ARG B 1 61 ? 6.547 4.43 -4.797 1 98.12 61 ARG B O 1
ATOM 2254 N N . SER B 1 62 ? 8.516 3.986 -5.934 1 98.5 62 SER B N 1
ATOM 2255 C CA . SER B 1 62 ? 7.902 4.191 -7.242 1 98.5 62 SER B CA 1
ATOM 2256 C C . SER B 1 62 ? 7.859 2.891 -8.039 1 98.5 62 SER B C 1
ATOM 2258 O O . SER B 1 62 ? 7.789 2.914 -9.273 1 98.5 62 SER B O 1
ATOM 2260 N N . THR B 1 63 ? 7.941 1.799 -7.387 1 98.75 63 THR B N 1
ATOM 2261 C CA . THR B 1 63 ? 7.77 0.476 -7.98 1 98.75 63 THR B CA 1
ATOM 2262 C C . THR B 1 63 ? 6.887 -0.399 -7.094 1 98.75 63 THR B C 1
ATOM 2264 O O . THR B 1 63 ? 6.98 -0.347 -5.867 1 98.75 63 THR B O 1
ATOM 2267 N N . PRO B 1 64 ? 6.027 -1.212 -7.699 1 98.81 64 PRO B N 1
ATOM 2268 C CA . PRO B 1 64 ? 5.191 -2.088 -6.875 1 98.81 64 PRO B CA 1
ATOM 2269 C C . PRO B 1 64 ? 6.008 -3.08 -6.051 1 98.81 64 PRO B C 1
ATOM 2271 O O . PRO B 1 64 ? 6.98 -3.65 -6.555 1 98.81 64 PRO B O 1
ATOM 2274 N N . LEU B 1 65 ? 5.598 -3.252 -4.805 1 98.88 65 LEU B N 1
ATOM 2275 C CA . LEU B 1 65 ? 6.289 -4.184 -3.92 1 98.88 65 LEU B CA 1
ATOM 2276 C C . LEU B 1 65 ? 6.336 -5.578 -4.531 1 98.88 65 LEU B C 1
ATOM 2278 O O . LEU B 1 65 ? 7.355 -6.266 -4.441 1 98.88 65 LEU B O 1
ATOM 2282 N N . LEU B 1 66 ? 5.223 -6.012 -5.141 1 98.94 66 LEU B N 1
ATOM 2283 C CA . LEU B 1 66 ? 5.195 -7.348 -5.73 1 98.94 66 LEU B CA 1
ATOM 2284 C C . LEU B 1 66 ? 6.27 -7.488 -6.805 1 98.94 66 LEU B C 1
ATOM 2286 O O . LEU B 1 66 ? 6.926 -8.531 -6.898 1 98.94 66 LEU B O 1
ATOM 2290 N N . VAL B 1 67 ? 6.48 -6.457 -7.598 1 98.88 67 VAL B N 1
ATOM 2291 C CA . VAL B 1 67 ? 7.492 -6.465 -8.648 1 98.88 67 VAL B CA 1
ATOM 2292 C C . VAL B 1 67 ? 8.883 -6.516 -8.031 1 98.88 67 VAL B C 1
ATOM 2294 O O . VAL B 1 67 ? 9.766 -7.215 -8.531 1 98.88 67 VAL B O 1
ATOM 2297 N N . GLN B 1 68 ? 9.086 -5.797 -6.949 1 98.88 68 GLN B N 1
ATOM 2298 C CA . GLN B 1 68 ? 10.352 -5.84 -6.223 1 98.88 68 GLN B CA 1
ATOM 2299 C C . GLN B 1 68 ? 10.641 -7.25 -5.711 1 98.88 68 GLN B C 1
ATOM 2301 O O . GLN B 1 68 ? 11.766 -7.734 -5.82 1 98.88 68 GLN B O 1
ATOM 2306 N N . LEU B 1 69 ? 9.625 -7.867 -5.195 1 98.88 69 LEU B N 1
ATOM 2307 C CA . LEU B 1 69 ? 9.758 -9.234 -4.691 1 98.88 69 LEU B CA 1
ATOM 2308 C C . LEU B 1 69 ? 10.117 -10.195 -5.82 1 98.88 69 LEU B C 1
ATOM 2310 O O . LEU B 1 69 ? 11.039 -11 -5.68 1 98.88 69 LEU B O 1
ATOM 2314 N N . PHE B 1 70 ? 9.414 -10.07 -6.926 1 98.75 70 PHE B N 1
ATOM 2315 C CA . PHE B 1 70 ? 9.695 -10.945 -8.062 1 98.75 70 PHE B CA 1
ATOM 2316 C C . PHE B 1 70 ? 11.109 -10.734 -8.57 1 98.75 70 PHE B C 1
ATOM 2318 O O . PHE B 1 70 ? 11.805 -11.695 -8.906 1 98.75 70 PHE B O 1
ATOM 2325 N N . PHE B 1 71 ? 11.531 -9.523 -8.609 1 98.56 71 PHE B N 1
ATOM 2326 C CA . PHE B 1 71 ? 12.867 -9.203 -9.125 1 98.56 71 PHE B CA 1
ATOM 2327 C C . PHE B 1 71 ? 13.945 -9.758 -8.203 1 98.56 71 PHE B C 1
ATOM 2329 O O . PHE B 1 71 ? 14.859 -10.453 -8.648 1 98.56 71 PHE B O 1
ATOM 2336 N N . ILE B 1 72 ? 13.836 -9.484 -6.918 1 98.44 72 ILE B N 1
ATOM 2337 C CA . ILE B 1 72 ? 14.906 -9.82 -5.98 1 98.44 72 ILE B CA 1
ATOM 2338 C C . ILE B 1 72 ? 14.898 -11.32 -5.711 1 98.44 72 ILE B C 1
ATOM 2340 O O . ILE B 1 72 ? 15.953 -11.953 -5.625 1 98.44 72 ILE B O 1
ATOM 2344 N N . VAL B 1 73 ? 13.758 -11.977 -5.652 1 97.62 73 VAL B N 1
ATOM 2345 C CA . VAL B 1 73 ? 13.664 -13.391 -5.309 1 97.62 73 VAL B CA 1
ATOM 2346 C C . VAL B 1 73 ? 13.961 -14.242 -6.539 1 97.62 73 VAL B C 1
ATOM 2348 O O . VAL B 1 73 ? 14.664 -15.25 -6.453 1 97.62 73 VAL B O 1
ATOM 2351 N N . PHE B 1 74 ? 13.461 -13.789 -7.707 1 96.5 74 PHE B N 1
ATOM 2352 C CA . PHE B 1 74 ? 13.562 -14.641 -8.883 1 96.5 74 PHE B CA 1
ATOM 2353 C C . PHE B 1 74 ? 14.484 -14.023 -9.922 1 96.5 74 PHE B C 1
ATOM 2355 O O . PHE B 1 74 ? 15.234 -14.727 -10.602 1 96.5 74 PHE B O 1
ATOM 2362 N N . GLY B 1 75 ? 14.453 -12.695 -10.109 1 96.38 75 GLY B N 1
ATOM 2363 C CA . GLY B 1 75 ? 15.227 -12.031 -11.141 1 96.38 75 GLY B CA 1
ATOM 2364 C C . GLY B 1 75 ? 16.719 -12.094 -10.898 1 96.38 75 GLY B C 1
ATOM 2365 O O . GLY B 1 75 ? 17.484 -12.406 -11.812 1 96.38 75 GLY B O 1
ATOM 2366 N N . LEU B 1 76 ? 17.125 -11.859 -9.68 1 96 76 LEU B N 1
ATOM 2367 C CA . LEU B 1 76 ? 18.531 -11.766 -9.359 1 96 76 LEU B CA 1
ATOM 2368 C C . LEU B 1 76 ? 19.219 -13.117 -9.492 1 96 76 LEU B C 1
ATOM 2370 O O . LEU B 1 76 ? 20.422 -13.188 -9.75 1 96 76 LEU B O 1
ATOM 2374 N N . THR B 1 77 ? 18.484 -14.18 -9.297 1 93.06 77 THR B N 1
ATOM 2375 C CA . THR B 1 77 ? 19.062 -15.516 -9.391 1 93.06 77 THR B CA 1
ATOM 2376 C C . THR B 1 77 ? 19.469 -15.82 -10.836 1 93.06 77 THR B C 1
ATOM 2378 O O . THR B 1 77 ? 20.234 -16.766 -11.086 1 93.06 77 THR B O 1
ATOM 2381 N N . GLY B 1 78 ? 18.953 -15.016 -11.758 1 89.06 78 GLY B N 1
ATOM 2382 C CA . GLY B 1 78 ? 19.281 -15.211 -13.156 1 89.06 78 GLY B CA 1
ATOM 2383 C C . GLY B 1 78 ? 20.688 -14.758 -13.508 1 89.06 78 GLY B C 1
ATOM 2384 O O . GLY B 1 78 ? 21.234 -15.172 -14.531 1 89.06 78 GLY B O 1
ATOM 2385 N N . ILE B 1 79 ? 21.281 -13.922 -12.633 1 91.12 79 ILE B N 1
ATOM 2386 C CA . ILE B 1 79 ? 22.594 -13.383 -12.992 1 91.12 79 ILE B CA 1
ATOM 2387 C C . ILE B 1 79 ? 23.594 -13.656 -11.875 1 91.12 79 ILE B C 1
ATOM 2389 O O . ILE B 1 79 ? 24.797 -13.523 -12.07 1 91.12 79 ILE B O 1
ATOM 2393 N N . LEU B 1 80 ? 23.109 -13.992 -10.68 1 91.25 80 LEU B N 1
ATOM 2394 C CA . LEU B 1 80 ? 23.953 -14.305 -9.531 1 91.25 80 LEU B CA 1
ATOM 2395 C C . LEU B 1 80 ? 23.625 -15.688 -8.977 1 91.25 80 LEU B C 1
ATOM 2397 O O . LEU B 1 80 ? 22.469 -16.078 -8.945 1 91.25 80 LEU B O 1
ATOM 2401 N N . PRO B 1 81 ? 24.703 -16.438 -8.617 1 90.44 81 PRO B N 1
ATOM 2402 C CA . PRO B 1 81 ? 24.453 -17.766 -8.047 1 90.44 81 PRO B CA 1
ATOM 2403 C C . PRO B 1 81 ? 23.984 -17.703 -6.602 1 90.44 81 PRO B C 1
ATOM 2405 O O . PRO B 1 81 ? 24.594 -18.312 -5.715 1 90.44 81 PRO B O 1
ATOM 2408 N N . LEU B 1 82 ? 22.891 -17.047 -6.363 1 90.88 82 LEU B N 1
ATOM 2409 C CA . LEU B 1 82 ? 22.391 -16.797 -5.016 1 90.88 82 LEU B CA 1
ATOM 2410 C C . LEU B 1 82 ? 21.859 -18.062 -4.375 1 90.88 82 LEU B C 1
ATOM 2412 O O . LEU B 1 82 ? 22.016 -18.281 -3.17 1 90.88 82 LEU B O 1
ATOM 2416 N N . ASN B 1 83 ? 21.234 -18.875 -5.137 1 88.88 83 ASN B N 1
ATOM 2417 C CA . ASN B 1 83 ? 20.75 -20.141 -4.625 1 88.88 83 ASN B CA 1
ATOM 2418 C C . ASN B 1 83 ? 21.891 -21.031 -4.148 1 88.88 83 ASN B C 1
ATOM 2420 O O . ASN B 1 83 ? 21.734 -21.812 -3.205 1 88.88 83 ASN B O 1
ATOM 2424 N N . GLU B 1 84 ? 22.969 -20.891 -4.852 1 89.12 84 GLU B N 1
ATOM 2425 C CA . GLU B 1 84 ? 24.156 -21.656 -4.469 1 89.12 84 GLU B CA 1
ATOM 2426 C C . GLU B 1 84 ? 24.781 -21.078 -3.199 1 89.12 84 GLU B C 1
ATOM 2428 O O . GLU B 1 84 ? 25.297 -21.828 -2.365 1 89.12 84 GLU B O 1
ATOM 2433 N N . TRP B 1 85 ? 24.703 -19.766 -3.107 1 91.56 85 TRP B N 1
ATOM 2434 C CA . TRP B 1 85 ? 25.344 -19.109 -1.973 1 91.56 85 TRP B CA 1
ATOM 2435 C C . TRP B 1 85 ? 24.531 -19.328 -0.697 1 91.56 85 TRP B C 1
ATOM 2437 O O . TRP B 1 85 ? 25.094 -19.547 0.374 1 91.56 85 TRP B O 1
ATOM 2447 N N . PHE B 1 86 ? 23.219 -19.297 -0.738 1 91.31 86 PHE B N 1
ATOM 2448 C CA . PHE B 1 86 ? 22.375 -19.266 0.452 1 91.31 86 PHE B CA 1
ATOM 2449 C C . PHE B 1 86 ? 21.562 -20.547 0.574 1 91.31 86 PHE B C 1
ATOM 2451 O O . PHE B 1 86 ? 21.031 -20.859 1.644 1 91.31 86 PHE B O 1
ATOM 2458 N N . GLY B 1 87 ? 21.547 -21.312 -0.517 1 90.62 87 GLY B N 1
ATOM 2459 C CA . GLY B 1 87 ? 20.672 -22.484 -0.567 1 90.62 87 GLY B CA 1
ATOM 2460 C C . GLY B 1 87 ? 19.328 -22.188 -1.217 1 90.62 87 GLY B C 1
ATOM 2461 O O . GLY B 1 87 ? 18.75 -21.109 -1.017 1 90.62 87 GLY B O 1
ATOM 2462 N N . GLN B 1 88 ? 18.875 -23.172 -1.927 1 89.31 88 GLN B N 1
ATOM 2463 C CA . GLN B 1 88 ? 17.656 -23.031 -2.719 1 89.31 88 GLN B CA 1
ATOM 2464 C C . GLN B 1 88 ? 16.438 -22.781 -1.825 1 89.31 88 GLN B C 1
ATOM 2466 O O . GLN B 1 88 ? 15.492 -22.109 -2.23 1 89.31 88 GLN B O 1
ATOM 2471 N N . ARG B 1 89 ? 16.516 -23.266 -0.632 1 91.88 89 ARG B N 1
ATOM 2472 C CA . ARG B 1 89 ? 15.383 -23.141 0.276 1 91.88 89 ARG B CA 1
ATOM 2473 C C . ARG B 1 89 ? 15.484 -21.875 1.111 1 91.88 89 ARG B C 1
ATOM 2475 O O . ARG B 1 89 ? 14.469 -21.234 1.414 1 91.88 89 ARG B O 1
ATOM 2482 N N . LEU B 1 90 ? 16.641 -21.438 1.368 1 94.75 90 LEU B N 1
ATOM 2483 C CA . LEU B 1 90 ? 16.875 -20.328 2.275 1 94.75 90 LEU B CA 1
ATOM 2484 C C . LEU B 1 90 ? 16.875 -19 1.515 1 94.75 90 LEU B C 1
ATOM 2486 O O . LEU B 1 90 ? 16.422 -17.984 2.035 1 94.75 90 LEU B O 1
ATOM 2490 N N . TYR B 1 91 ? 17.359 -18.984 0.333 1 96.25 91 TYR B N 1
ATOM 2491 C CA . TYR B 1 91 ? 17.562 -17.75 -0.407 1 96.25 91 TYR B CA 1
ATOM 2492 C C . TYR B 1 91 ? 16.25 -17 -0.583 1 96.25 91 TYR B C 1
ATOM 2494 O O . TYR B 1 91 ? 16.156 -15.797 -0.304 1 96.25 91 TYR B O 1
ATOM 2502 N N . PRO B 1 92 ? 15.156 -17.719 -0.991 1 97.06 92 PRO B N 1
ATOM 2503 C CA . PRO B 1 92 ? 13.906 -16.969 -1.189 1 97.06 92 PRO B CA 1
ATOM 2504 C C . PRO B 1 92 ? 13.422 -16.297 0.084 1 97.06 92 PRO B C 1
ATOM 2506 O O . PRO B 1 92 ? 12.898 -15.172 0.027 1 97.06 92 PRO B O 1
ATOM 2509 N N . ILE B 1 93 ? 13.648 -16.906 1.19 1 97.31 93 ILE B N 1
ATOM 2510 C CA . ILE B 1 93 ? 13.195 -16.375 2.471 1 97.31 93 ILE B CA 1
ATOM 2511 C C . ILE B 1 93 ? 14.023 -15.141 2.836 1 97.31 93 ILE B C 1
ATOM 2513 O O . ILE B 1 93 ? 13.469 -14.109 3.217 1 97.31 93 ILE B O 1
ATOM 2517 N N . VAL B 1 94 ? 15.297 -15.211 2.67 1 97.5 94 VAL B N 1
ATOM 2518 C CA . VAL B 1 94 ? 16.203 -14.102 2.967 1 97.5 94 VAL B CA 1
ATOM 2519 C C . VAL B 1 94 ? 15.93 -12.945 2.004 1 97.5 94 VAL B C 1
ATOM 2521 O O . VAL B 1 94 ? 15.844 -11.789 2.42 1 97.5 94 VAL B O 1
ATOM 2524 N N . ALA B 1 95 ? 15.805 -13.312 0.728 1 98.38 95 ALA B N 1
ATOM 2525 C CA . ALA B 1 95 ? 15.547 -12.312 -0.304 1 98.38 95 ALA B CA 1
ATOM 2526 C C . ALA B 1 95 ? 14.227 -11.586 -0.041 1 98.38 95 ALA B C 1
ATOM 2528 O O . ALA B 1 95 ? 14.148 -10.367 -0.183 1 98.38 95 ALA B O 1
ATOM 2529 N N . ALA B 1 96 ? 13.211 -12.344 0.349 1 98.69 96 ALA B N 1
ATOM 2530 C CA . ALA B 1 96 ? 11.906 -11.758 0.635 1 98.69 96 ALA B CA 1
ATOM 2531 C C . ALA B 1 96 ? 11.984 -10.82 1.838 1 98.69 96 ALA B C 1
ATOM 2533 O O . ALA B 1 96 ? 11.43 -9.719 1.812 1 98.69 96 ALA B O 1
ATOM 2534 N N . ALA B 1 97 ? 12.664 -11.234 2.867 1 98.56 97 ALA B N 1
ATOM 2535 C CA . ALA B 1 97 ? 12.82 -10.422 4.074 1 98.56 97 ALA B CA 1
ATOM 2536 C C . ALA B 1 97 ? 13.555 -9.117 3.766 1 98.56 97 ALA B C 1
ATOM 2538 O O . ALA B 1 97 ? 13.133 -8.047 4.207 1 98.56 97 ALA B O 1
ATOM 2539 N N . ILE B 1 98 ? 14.562 -9.203 3.029 1 98.56 98 ILE B N 1
ATOM 2540 C CA . ILE B 1 98 ? 15.359 -8.031 2.67 1 98.56 98 ILE B CA 1
ATOM 2541 C C . ILE B 1 98 ? 14.531 -7.094 1.798 1 98.56 98 ILE B C 1
ATOM 2543 O O . ILE B 1 98 ? 14.57 -5.871 1.979 1 98.56 98 ILE B O 1
ATOM 2547 N N . THR B 1 99 ? 13.797 -7.691 0.865 1 98.94 99 THR B N 1
ATOM 2548 C CA . THR B 1 99 ? 12.961 -6.883 -0.02 1 98.94 99 THR B CA 1
ATOM 2549 C C . THR B 1 99 ? 11.906 -6.129 0.774 1 98.94 99 THR B C 1
ATOM 2551 O O . THR B 1 99 ? 11.719 -4.926 0.583 1 98.94 99 THR B O 1
ATOM 2554 N N . LEU B 1 100 ? 11.219 -6.824 1.686 1 98.88 100 LEU B N 1
ATOM 2555 C CA . LEU B 1 100 ? 10.234 -6.184 2.553 1 98.88 100 LEU B CA 1
ATOM 2556 C C . LEU B 1 100 ? 10.883 -5.078 3.379 1 98.88 100 LEU B C 1
ATOM 2558 O O . LEU B 1 100 ? 10.336 -3.979 3.492 1 98.88 100 LEU B O 1
ATOM 2562 N N . GLY B 1 101 ? 12 -5.406 3.916 1 98.88 101 GLY B N 1
ATOM 2563 C CA . GLY B 1 101 ? 12.734 -4.426 4.699 1 98.88 101 GLY B CA 1
ATOM 2564 C C . GLY B 1 101 ? 13.094 -3.182 3.908 1 98.88 101 GLY B C 1
ATOM 2565 O O . GLY B 1 101 ? 12.891 -2.061 4.379 1 98.88 101 GLY B O 1
ATOM 2566 N N . LEU B 1 102 ? 13.664 -3.357 2.744 1 98.88 102 LEU B N 1
ATOM 2567 C CA . LEU B 1 102 ? 14.062 -2.25 1.884 1 98.88 102 LEU B CA 1
ATOM 2568 C C . LEU B 1 102 ? 12.852 -1.424 1.463 1 98.88 102 LEU B C 1
ATOM 2570 O O . LEU B 1 102 ? 12.891 -0.192 1.498 1 98.88 102 LEU B O 1
ATOM 2574 N N . HIS B 1 103 ? 11.797 -2.111 1.081 1 98.88 103 HIS B N 1
ATOM 2575 C CA . HIS B 1 103 ? 10.578 -1.436 0.648 1 98.88 103 HIS B CA 1
ATOM 2576 C C . HIS B 1 103 ? 9.977 -0.607 1.779 1 98.88 103 HIS B C 1
ATOM 2578 O O . HIS B 1 103 ? 9.734 0.591 1.617 1 98.88 103 HIS B O 1
ATOM 2584 N N . GLU B 1 104 ? 9.75 -1.268 2.906 1 98.88 104 GLU B N 1
ATOM 2585 C CA . GLU B 1 104 ? 9.172 -0.569 4.051 1 98.88 104 GLU B CA 1
ATOM 2586 C C . GLU B 1 104 ? 10.133 0.488 4.594 1 98.88 104 GLU B C 1
ATOM 2588 O O . GLU B 1 104 ? 9.695 1.515 5.117 1 98.88 104 GLU B O 1
ATOM 2593 N N . GLY B 1 105 ? 11.422 0.223 4.48 1 98.88 105 GLY B N 1
ATOM 2594 C CA . GLY B 1 105 ? 12.422 1.175 4.934 1 98.88 105 GLY B CA 1
ATOM 2595 C C . GLY B 1 105 ? 12.344 2.508 4.215 1 98.88 105 GLY B C 1
ATOM 2596 O O . GLY B 1 105 ? 12.562 3.559 4.82 1 98.88 105 GLY B O 1
ATOM 2597 N N . ALA B 1 106 ? 12.102 2.465 2.947 1 98.81 106 ALA B N 1
ATOM 2598 C CA . ALA B 1 106 ? 11.953 3.699 2.18 1 98.81 106 ALA B CA 1
ATOM 2599 C C . ALA B 1 106 ? 10.812 4.555 2.734 1 98.81 106 ALA B C 1
ATOM 2601 O O . ALA B 1 106 ? 10.93 5.781 2.812 1 98.81 106 ALA B O 1
ATOM 2602 N N . TYR B 1 107 ? 9.75 3.947 3.145 1 98.44 107 TYR B N 1
ATOM 2603 C CA . TYR B 1 107 ? 8.625 4.668 3.721 1 98.44 107 TYR B CA 1
ATOM 2604 C C . TYR B 1 107 ? 8.953 5.176 5.117 1 98.44 107 TYR B C 1
ATOM 2606 O O . TYR B 1 107 ? 8.586 6.293 5.484 1 98.44 107 TYR B O 1
ATOM 2614 N N . ILE B 1 108 ? 9.625 4.367 5.84 1 98.56 108 ILE B N 1
ATOM 2615 C CA . ILE B 1 108 ? 10.008 4.766 7.191 1 98.56 108 ILE B CA 1
ATOM 2616 C C . ILE B 1 108 ? 10.945 5.965 7.129 1 98.56 108 ILE B C 1
ATOM 2618 O O . ILE B 1 108 ? 10.859 6.879 7.953 1 98.56 108 ILE B O 1
ATOM 2622 N N . SER B 1 109 ? 11.836 5.965 6.184 1 98.5 109 SER B N 1
ATOM 2623 C CA . SER B 1 109 ? 12.742 7.098 6.02 1 98.5 109 SER B CA 1
ATOM 2624 C C . SER B 1 109 ? 11.969 8.398 5.82 1 98.5 109 SER B C 1
ATOM 2626 O O . SER B 1 109 ? 12.344 9.438 6.359 1 98.5 109 SER B O 1
ATOM 2628 N N . GLU B 1 110 ? 10.945 8.336 5.094 1 96.69 110 GLU B N 1
ATOM 2629 C CA . GLU B 1 110 ? 10.109 9.508 4.859 1 96.69 110 GLU B CA 1
ATOM 2630 C C . GLU B 1 110 ? 9.359 9.922 6.121 1 96.69 110 GLU B C 1
ATOM 2632 O O . GLU B 1 110 ? 9.125 11.109 6.355 1 96.69 110 GLU B O 1
ATOM 2637 N N . ILE B 1 111 ? 8.961 8.953 6.895 1 97.44 111 ILE B N 1
ATOM 2638 C CA . ILE B 1 111 ? 8.32 9.242 8.172 1 97.44 111 ILE B CA 1
ATOM 2639 C C . ILE B 1 111 ? 9.297 9.984 9.086 1 97.44 111 ILE B C 1
ATOM 2641 O O . ILE B 1 111 ? 8.922 10.961 9.742 1 97.44 111 ILE B O 1
ATOM 2645 N N . ILE B 1 112 ? 10.5 9.523 9.055 1 96.81 112 ILE B N 1
ATOM 2646 C CA . ILE B 1 112 ? 11.539 10.164 9.859 1 96.81 112 ILE B CA 1
ATOM 2647 C C . ILE B 1 112 ? 11.766 11.594 9.367 1 96.81 112 ILE B C 1
ATOM 2649 O O . ILE B 1 112 ? 11.805 12.531 10.164 1 96.81 112 ILE B O 1
ATOM 2653 N N . ARG B 1 113 ? 11.891 11.727 8.102 1 93.88 113 ARG B N 1
ATOM 2654 C CA . ARG B 1 113 ? 12.07 13.055 7.512 1 93.88 113 ARG B CA 1
ATOM 2655 C C . ARG B 1 113 ? 10.93 13.984 7.898 1 93.88 113 ARG B C 1
ATOM 2657 O O . ARG B 1 113 ? 11.164 15.109 8.336 1 93.88 113 ARG B O 1
ATOM 2664 N N . ALA B 1 114 ? 9.734 13.484 7.758 1 92.62 114 ALA B N 1
ATOM 2665 C CA . ALA B 1 114 ? 8.555 14.289 8.086 1 92.62 114 ALA B CA 1
ATOM 2666 C C . ALA B 1 114 ? 8.523 14.617 9.578 1 92.62 114 ALA B C 1
ATOM 2668 O O . ALA B 1 114 ? 8.109 15.711 9.969 1 92.62 114 ALA B O 1
ATOM 2669 N N . GLY B 1 115 ? 8.906 13.68 10.375 1 93.56 115 GLY B N 1
ATOM 2670 C CA . GLY B 1 115 ? 8.969 13.906 11.812 1 93.56 115 GLY B CA 1
ATOM 2671 C C . GLY B 1 115 ? 9.953 15 12.203 1 93.56 115 GLY B C 1
ATOM 2672 O O . GLY B 1 115 ? 9.641 15.844 13.047 1 93.56 115 GLY B O 1
ATOM 2673 N N . ILE B 1 116 ? 11.031 15.055 11.586 1 92.5 116 ILE B N 1
ATOM 2674 C CA . ILE B 1 116 ? 12.078 16.031 11.875 1 92.5 116 ILE B CA 1
ATOM 2675 C C . ILE B 1 116 ? 11.656 17.406 11.359 1 92.5 116 ILE B C 1
ATOM 2677 O O . ILE B 1 116 ? 11.75 18.406 12.078 1 92.5 116 ILE B O 1
ATOM 2681 N N . LEU B 1 117 ? 11.141 17.406 10.141 1 89.69 117 LEU B N 1
ATOM 2682 C CA . LEU B 1 117 ? 10.75 18.656 9.523 1 89.69 117 LEU B CA 1
ATOM 2683 C C . LEU B 1 117 ? 9.477 19.219 10.172 1 89.69 117 LEU B C 1
ATOM 2685 O O . LEU B 1 117 ? 9.18 20.406 10.047 1 89.69 117 LEU B O 1
ATOM 2689 N N . GLY B 1 118 ? 8.773 18.281 10.836 1 88.88 118 GLY B N 1
ATOM 2690 C CA . GLY B 1 118 ? 7.52 18.688 11.453 1 88.88 118 GLY B CA 1
ATOM 2691 C C . GLY B 1 118 ? 7.711 19.469 12.734 1 88.88 118 GLY B C 1
ATOM 2692 O O . GLY B 1 118 ? 6.77 20.078 13.242 1 88.88 118 GLY B O 1
ATOM 2693 N N . VAL B 1 119 ? 8.922 19.531 13.242 1 91.44 119 VAL B N 1
ATOM 2694 C CA . VAL B 1 119 ? 9.211 20.297 14.445 1 91.44 119 VAL B CA 1
ATOM 2695 C C . VAL B 1 119 ? 9.188 21.781 14.125 1 91.44 119 VAL B C 1
ATOM 2697 O O . VAL B 1 119 ? 9.703 22.219 13.094 1 91.44 119 VAL B O 1
ATOM 2700 N N . ASN B 1 120 ? 8.555 22.531 15.047 1 90.44 120 ASN B N 1
ATOM 2701 C CA . ASN B 1 120 ? 8.359 23.969 14.859 1 90.44 120 ASN B CA 1
ATOM 2702 C C . ASN B 1 120 ? 9.688 24.672 14.609 1 90.44 120 ASN B C 1
ATOM 2704 O O . ASN B 1 120 ? 10.641 24.516 15.375 1 90.44 120 ASN B O 1
ATOM 2708 N N . ARG B 1 121 ? 9.656 25.438 13.664 1 89.19 121 ARG B N 1
ATOM 2709 C CA . ARG B 1 121 ? 10.844 26.203 13.312 1 89.19 121 ARG B CA 1
ATOM 2710 C C . ARG B 1 121 ? 11.25 27.141 14.438 1 89.19 121 ARG B C 1
ATOM 2712 O O . ARG B 1 121 ? 12.438 27.422 14.633 1 89.19 121 ARG B O 1
ATOM 2719 N N . GLY B 1 122 ? 10.227 27.594 15.07 1 90.62 122 GLY B N 1
ATOM 2720 C CA . GLY B 1 122 ? 10.477 28.484 16.188 1 90.62 122 GLY B CA 1
ATOM 2721 C C . GLY B 1 122 ? 11.367 27.859 17.25 1 90.62 122 GLY B C 1
ATOM 2722 O O . GLY B 1 122 ? 12.188 28.547 17.859 1 90.62 122 GLY B O 1
ATOM 2723 N N . GLN B 1 123 ? 11.227 26.594 17.422 1 92.44 123 GLN B N 1
ATOM 2724 C CA . GLN B 1 123 ? 12.055 25.875 18.375 1 92.44 123 GLN B CA 1
ATOM 2725 C C . GLN B 1 123 ? 13.523 25.875 17.953 1 92.44 123 GLN B C 1
ATOM 2727 O O . GLN B 1 123 ? 14.414 26.047 18.797 1 92.44 123 GLN B O 1
ATOM 2732 N N . LYS B 1 124 ? 13.766 25.719 16.672 1 91 124 LYS B N 1
ATOM 2733 C CA . LYS B 1 124 ? 15.125 25.734 16.141 1 91 124 LYS B CA 1
ATOM 2734 C C . LYS B 1 124 ? 15.727 27.141 16.234 1 91 124 LYS B C 1
ATOM 2736 O O . LYS B 1 124 ? 16.906 27.281 16.578 1 91 124 LYS B O 1
ATOM 2741 N N . GLU B 1 125 ? 14.898 28.125 15.953 1 93.44 125 GLU B N 1
ATOM 2742 C CA . GLU B 1 125 ? 15.336 29.516 16.016 1 93.44 125 GLU B CA 1
ATOM 2743 C C . GLU B 1 125 ? 15.648 29.922 17.453 1 93.44 125 GLU B C 1
ATOM 2745 O O . GLU B 1 125 ? 16.641 30.625 17.703 1 93.44 125 GLU B O 1
ATOM 2750 N N . ALA B 1 126 ? 14.773 29.516 18.297 1 94.56 126 ALA B N 1
ATOM 2751 C CA . ALA B 1 126 ? 14.984 29.812 19.719 1 94.56 126 ALA B CA 1
ATOM 2752 C C . ALA B 1 126 ? 16.281 29.188 20.219 1 94.56 126 ALA B C 1
ATOM 2754 O O . ALA B 1 126 ? 17.031 29.812 20.984 1 94.56 126 ALA B O 1
ATOM 2755 N N . ALA B 1 127 ? 16.531 27.969 19.828 1 93.81 127 ALA B N 1
ATOM 2756 C CA . ALA B 1 127 ? 17.766 27.297 20.219 1 93.81 127 ALA B CA 1
ATOM 2757 C C . ALA B 1 127 ? 18.984 28.031 19.688 1 93.81 127 ALA B C 1
ATOM 2759 O O . ALA B 1 127 ? 19.984 28.172 20.406 1 93.81 127 ALA B O 1
ATOM 2760 N N . ALA B 1 128 ? 18.922 28.531 18.5 1 91.94 128 ALA B N 1
ATOM 2761 C CA . ALA B 1 128 ? 20.016 29.297 17.891 1 91.94 128 ALA B CA 1
ATOM 2762 C C . ALA B 1 128 ? 20.234 30.609 18.625 1 91.94 128 ALA B C 1
ATOM 2764 O O . ALA B 1 128 ? 21.375 31.062 18.766 1 91.94 128 ALA B O 1
ATOM 2765 N N . SER B 1 129 ? 19.203 31.156 19.016 1 95.56 129 SER B N 1
ATOM 2766 C CA . SER B 1 129 ? 19.25 32.438 19.688 1 95.56 129 SER B CA 1
ATOM 2767 C C . SER B 1 129 ? 19.984 32.375 21.016 1 95.56 129 SER B C 1
ATOM 2769 O O . SER B 1 129 ? 20.562 33.344 21.484 1 95.56 129 SER B O 1
ATOM 2771 N N . ILE B 1 130 ? 19.953 31.25 21.609 1 95.62 130 ILE B N 1
ATOM 2772 C CA . ILE B 1 130 ? 20.625 31.109 22.906 1 95.62 130 ILE B CA 1
ATOM 2773 C C . ILE B 1 130 ? 21.984 30.453 22.719 1 95.62 130 ILE B C 1
ATOM 2775 O O . ILE B 1 130 ? 22.594 29.984 23.688 1 95.62 130 ILE B O 1
ATOM 2779 N N . GLY B 1 131 ? 22.422 30.281 21.5 1 94.44 131 GLY B N 1
ATOM 2780 C CA . GLY B 1 131 ? 23.797 29.906 21.203 1 94.44 131 GLY B CA 1
ATOM 2781 C C . GLY B 1 131 ? 23.984 28.422 20.984 1 94.44 131 GLY B C 1
ATOM 2782 O O . GLY B 1 131 ? 25.125 27.938 20.922 1 94.44 131 GLY B O 1
ATOM 2783 N N . MET B 1 132 ? 22.969 27.641 20.797 1 94.94 132 MET B N 1
ATOM 2784 C CA . MET B 1 132 ? 23.109 26.203 20.547 1 94.94 132 MET B CA 1
ATOM 2785 C C . MET B 1 13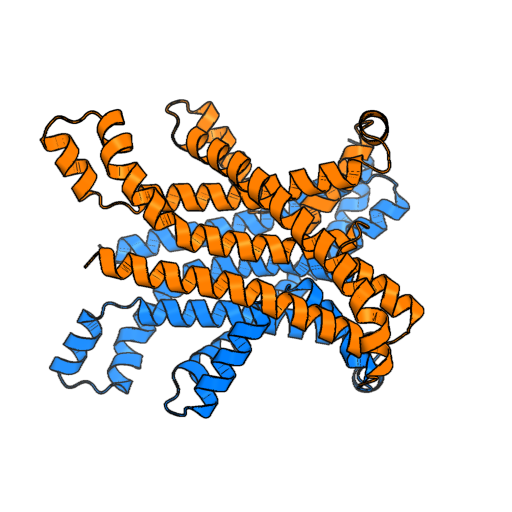2 ? 23.625 25.953 19.141 1 94.94 132 MET B C 1
ATOM 2787 O O . MET B 1 132 ? 23.25 26.641 18.203 1 94.94 132 MET B O 1
ATOM 2791 N N . THR B 1 133 ? 24.531 24.938 19.094 1 94.31 133 THR B N 1
ATOM 2792 C CA . THR B 1 133 ? 24.984 24.484 17.781 1 94.31 133 THR B CA 1
ATOM 2793 C C . THR B 1 133 ? 23.906 23.641 17.094 1 94.31 133 THR B C 1
ATOM 2795 O O . THR B 1 133 ? 22.938 23.219 17.734 1 94.31 133 THR B O 1
ATOM 2798 N N . ASP B 1 134 ? 24.062 23.375 15.805 1 89.06 134 ASP B N 1
ATOM 2799 C CA . ASP B 1 134 ? 23.125 22.547 15.062 1 89.06 134 ASP B CA 1
ATOM 2800 C C . ASP B 1 134 ? 23.016 21.156 15.672 1 89.06 134 ASP B C 1
ATOM 2802 O O . ASP B 1 134 ? 21.922 20.578 15.75 1 89.06 134 ASP B O 1
ATOM 2806 N N . HIS B 1 135 ? 24.156 20.719 16.062 1 91.31 135 HIS B N 1
ATOM 2807 C CA . HIS B 1 135 ? 24.188 19.391 16.656 1 91.31 135 HIS B CA 1
ATOM 2808 C C . HIS B 1 135 ? 23.453 19.359 18 1 91.31 135 HIS B C 1
ATOM 2810 O O . HIS B 1 135 ? 22.734 18.406 18.297 1 91.31 135 HIS B O 1
ATOM 2816 N N . GLN B 1 136 ? 23.609 20.391 18.781 1 93.62 136 GLN B N 1
ATOM 2817 C CA . GLN B 1 136 ? 22.922 20.5 20.062 1 93.62 136 GLN B CA 1
ATOM 2818 C C . GLN B 1 136 ? 21.406 20.625 19.859 1 93.62 136 GLN B C 1
ATOM 2820 O O . GLN B 1 136 ? 20.625 19.969 20.531 1 93.62 136 GLN B O 1
ATOM 2825 N N . THR B 1 137 ? 21.078 21.5 18.875 1 94.06 137 THR B N 1
ATOM 2826 C CA . THR B 1 137 ? 19.672 21.719 18.562 1 94.06 137 THR B CA 1
ATOM 2827 C C . THR B 1 137 ? 19.016 20.422 18.109 1 94.06 137 THR B C 1
ATOM 2829 O O . THR B 1 137 ? 17.906 20.078 18.562 1 94.06 137 THR B O 1
ATOM 2832 N N . MET B 1 138 ? 19.672 19.703 17.281 1 91.69 138 MET B N 1
ATOM 2833 C CA . MET B 1 138 ? 19.172 18.438 16.766 1 91.69 138 MET B CA 1
ATOM 2834 C C . MET B 1 138 ? 19.016 17.422 17.891 1 91.69 138 MET B C 1
ATOM 2836 O O . MET B 1 138 ? 17.953 16.812 18.062 1 91.69 138 MET B O 1
ATOM 2840 N N . ARG B 1 139 ? 19.984 17.25 18.672 1 93.25 139 ARG B N 1
ATOM 2841 C CA . ARG B 1 139 ? 20.047 16.203 19.688 1 93.25 139 ARG B CA 1
ATOM 2842 C C . ARG B 1 139 ? 19.094 16.5 20.844 1 93.25 139 ARG B C 1
ATOM 2844 O O . ARG B 1 139 ? 18.406 15.602 21.328 1 93.25 139 ARG B O 1
ATOM 2851 N N . TYR B 1 140 ? 18.984 17.75 21.234 1 94.88 140 TYR B N 1
ATOM 2852 C CA . TYR B 1 140 ? 18.312 18.047 22.5 1 94.88 140 TYR B CA 1
ATOM 2853 C C . TYR B 1 140 ? 16.922 18.609 22.266 1 94.88 140 TYR B C 1
ATOM 2855 O O . TYR B 1 140 ? 16.078 18.609 23.172 1 94.88 140 TYR B O 1
ATOM 2863 N N . ILE B 1 141 ? 16.656 19.078 21.078 1 94.31 141 ILE B N 1
ATOM 2864 C CA . ILE B 1 141 ? 15.391 19.75 20.859 1 94.31 141 ILE B CA 1
ATOM 2865 C C . ILE B 1 141 ? 14.602 19.047 19.766 1 94.31 141 ILE B C 1
ATOM 2867 O O . ILE B 1 141 ? 13.492 18.562 20 1 94.31 141 ILE B O 1
ATOM 2871 N N . VAL B 1 142 ? 15.211 18.922 18.656 1 93.44 142 VAL B N 1
ATOM 2872 C CA . VAL B 1 142 ? 14.5 18.469 17.469 1 93.44 142 VAL B CA 1
ATOM 2873 C C . VAL B 1 142 ? 14.227 16.969 17.562 1 93.44 142 VAL B C 1
ATOM 2875 O O . VAL B 1 142 ? 13.07 16.531 17.469 1 93.44 142 VAL B O 1
ATOM 2878 N N . LEU B 1 143 ? 15.219 16.188 17.891 1 93.62 143 LEU B N 1
ATOM 2879 C CA . LEU B 1 143 ? 15.109 14.742 17.812 1 93.62 143 LEU B CA 1
ATOM 2880 C C . LEU B 1 143 ? 14.117 14.219 18.844 1 93.62 143 LEU B C 1
ATOM 2882 O O . LEU B 1 143 ? 13.289 13.359 18.531 1 93.62 143 LEU B O 1
ATOM 2886 N N . PRO B 1 144 ? 14.18 14.695 20.047 1 94.44 144 PRO B N 1
ATOM 2887 C CA . PRO B 1 144 ? 13.211 14.227 21.031 1 94.44 144 PRO B CA 1
ATOM 2888 C C . PRO B 1 144 ? 11.766 14.508 20.609 1 94.44 144 PRO B C 1
ATOM 2890 O O . PRO B 1 144 ? 10.891 13.656 20.781 1 94.44 144 PRO B O 1
ATOM 2893 N N . GLN B 1 145 ? 11.508 15.648 20.047 1 94.38 145 GLN B N 1
ATOM 2894 C CA . GLN B 1 145 ? 10.172 16.016 19.594 1 94.38 145 GLN B CA 1
ATOM 2895 C C . GLN B 1 145 ? 9.773 15.234 18.359 1 94.38 145 GLN B C 1
ATOM 2897 O O . GLN B 1 145 ? 8.625 14.789 18.234 1 94.38 145 GLN B O 1
ATOM 2902 N N . ALA B 1 146 ? 10.711 15.094 17.5 1 94.38 146 ALA B N 1
ATOM 2903 C CA . ALA B 1 146 ? 10.469 14.344 16.266 1 94.38 146 ALA B CA 1
ATOM 2904 C C . ALA B 1 146 ? 10.117 12.891 16.562 1 94.38 146 ALA B C 1
ATOM 2906 O O . ALA B 1 146 ? 9.227 12.32 15.93 1 94.38 146 ALA B O 1
ATOM 2907 N N . PHE B 1 147 ? 10.789 12.297 17.5 1 93.94 147 PHE B N 1
ATOM 2908 C CA . PHE B 1 147 ? 10.57 10.898 17.859 1 93.94 147 PHE B CA 1
ATOM 2909 C C . PHE B 1 147 ? 9.141 10.68 18.328 1 93.94 147 PHE B C 1
ATOM 2911 O O . PHE B 1 147 ? 8.5 9.695 17.953 1 93.94 147 PHE B O 1
ATOM 2918 N N . LYS B 1 148 ? 8.688 11.539 19.141 1 93.31 148 LYS B N 1
ATOM 2919 C CA . LYS B 1 148 ? 7.312 11.445 19.625 1 93.31 148 LYS B CA 1
ATOM 2920 C C . LYS B 1 148 ? 6.309 11.562 18.484 1 93.31 148 LYS B C 1
ATOM 2922 O O . LYS B 1 148 ? 5.316 10.836 18.438 1 93.31 148 LYS B O 1
ATOM 2927 N N . ARG B 1 149 ? 6.645 12.414 17.578 1 92.94 149 ARG B N 1
ATOM 2928 C CA . ARG B 1 149 ? 5.742 12.68 16.469 1 92.94 149 ARG B CA 1
ATOM 2929 C C . ARG B 1 149 ? 5.719 11.508 15.484 1 92.94 149 ARG B C 1
ATOM 2931 O O . ARG B 1 149 ? 4.727 11.297 14.789 1 92.94 149 ARG B O 1
ATOM 2938 N N . MET B 1 150 ? 6.73 10.703 15.438 1 96.12 150 MET B N 1
ATOM 2939 C CA . MET B 1 150 ? 6.879 9.648 14.43 1 96.12 150 MET B CA 1
ATOM 2940 C C . MET B 1 150 ? 6.203 8.359 14.891 1 96.12 150 MET B C 1
ATOM 2942 O O . MET B 1 150 ? 5.973 7.457 14.086 1 96.12 150 MET B O 1
ATOM 2946 N N . ILE B 1 151 ? 5.848 8.32 16.125 1 96.06 151 ILE B N 1
ATOM 2947 C CA . ILE B 1 151 ? 5.398 7.059 16.703 1 96.06 151 ILE B CA 1
ATOM 2948 C C . ILE B 1 151 ? 4.109 6.605 16.031 1 96.06 151 ILE B C 1
ATOM 2950 O O . ILE B 1 151 ? 4.027 5.48 15.523 1 96.06 151 ILE B O 1
ATOM 2954 N N . PRO B 1 152 ? 3.074 7.488 15.898 1 96.12 152 PRO B N 1
ATOM 2955 C CA . PRO B 1 152 ? 1.821 7.039 15.289 1 96.12 152 PRO B CA 1
ATOM 2956 C C . PRO B 1 152 ? 2 6.594 13.836 1 96.12 152 PRO B C 1
ATOM 2958 O O . PRO B 1 152 ? 1.576 5.496 13.469 1 96.12 152 PRO B O 1
ATOM 2961 N N . PRO B 1 153 ? 2.709 7.387 12.992 1 96.94 153 PRO B N 1
ATOM 2962 C CA . PRO B 1 153 ? 2.904 6.941 11.609 1 96.94 153 PRO B CA 1
ATOM 2963 C C . PRO B 1 153 ? 3.746 5.672 11.508 1 96.94 153 PRO B C 1
ATOM 2965 O O . PRO B 1 153 ? 3.561 4.875 10.586 1 96.94 153 PRO B O 1
ATOM 2968 N N . LEU B 1 154 ? 4.672 5.461 12.43 1 97.75 154 LEU B N 1
ATOM 2969 C CA . LEU B 1 154 ? 5.473 4.242 12.438 1 97.75 154 LEU B CA 1
ATOM 2970 C C . LEU B 1 154 ? 4.605 3.029 12.766 1 97.75 154 LEU B C 1
ATOM 2972 O O . LEU B 1 154 ? 4.789 1.956 12.18 1 97.75 154 LEU B O 1
ATOM 2976 N N . VAL B 1 155 ? 3.691 3.189 13.703 1 97.56 155 VAL B N 1
ATOM 2977 C CA . VAL B 1 155 ? 2.764 2.115 14.039 1 97.56 155 VAL B CA 1
ATOM 2978 C C . VAL B 1 155 ? 1.878 1.805 12.836 1 97.56 155 VAL B C 1
ATOM 2980 O O . VAL B 1 155 ? 1.646 0.638 12.508 1 97.56 155 VAL B O 1
ATOM 2983 N N . ASN B 1 156 ? 1.42 2.836 12.172 1 97.12 156 ASN B N 1
ATOM 2984 C CA . ASN B 1 156 ? 0.639 2.635 10.953 1 97.12 156 ASN B CA 1
ATOM 2985 C C . ASN B 1 156 ? 1.446 1.904 9.883 1 97.12 156 ASN B C 1
ATOM 2987 O O . ASN B 1 156 ? 0.912 1.054 9.172 1 97.12 156 ASN B O 1
ATOM 2991 N N . GLN B 1 157 ? 2.693 2.291 9.781 1 98.19 157 GLN B N 1
ATOM 2992 C CA . GLN B 1 157 ? 3.57 1.636 8.82 1 98.19 157 GLN B CA 1
ATOM 2993 C C . GLN B 1 157 ? 3.766 0.162 9.164 1 98.19 157 GLN B C 1
ATOM 2995 O O . GLN B 1 157 ? 3.9 -0.678 8.273 1 98.19 157 GLN B O 1
ATOM 3000 N N . SER B 1 158 ? 3.787 -0.127 10.414 1 98.5 158 SER B N 1
ATOM 3001 C CA . SER B 1 158 ? 3.881 -1.521 10.844 1 98.5 158 SER B CA 1
ATOM 3002 C C . SER B 1 158 ? 2.641 -2.309 10.438 1 98.5 158 SER B C 1
ATOM 3004 O O . SER B 1 158 ? 2.742 -3.465 10.023 1 98.5 158 SER B O 1
ATOM 3006 N N . ALA B 1 159 ? 1.474 -1.714 10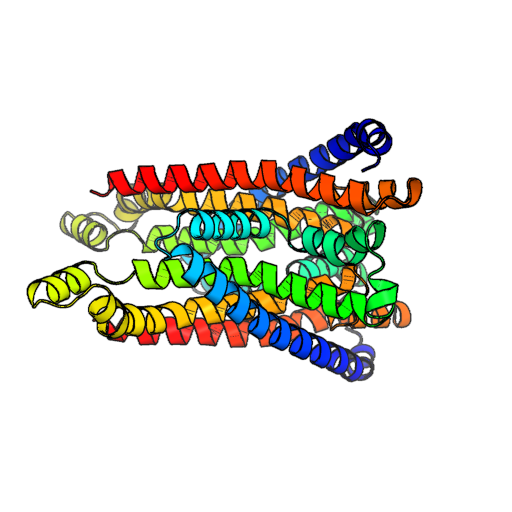.633 1 98.5 159 ALA B N 1
ATOM 3007 C CA . ALA B 1 159 ? 0.243 -2.344 10.156 1 98.5 159 ALA B CA 1
ATOM 3008 C C . ALA B 1 159 ? 0.304 -2.613 8.656 1 98.5 159 ALA B C 1
ATOM 3010 O O . ALA B 1 159 ? -0.116 -3.676 8.195 1 98.5 159 ALA B O 1
ATOM 3011 N N . GLN B 1 160 ? 0.841 -1.695 7.91 1 98.5 160 GLN B N 1
ATOM 3012 C CA . GLN B 1 160 ? 1.004 -1.853 6.469 1 98.5 160 GLN B CA 1
ATOM 3013 C C . GLN B 1 160 ? 1.951 -3.004 6.145 1 98.5 160 GLN B C 1
ATOM 3015 O O . GLN B 1 160 ? 1.723 -3.756 5.195 1 98.5 160 GLN B O 1
ATOM 3020 N N . THR B 1 161 ? 3.014 -3.119 6.918 1 98.81 161 THR B N 1
ATOM 3021 C CA . THR B 1 161 ? 3.98 -4.191 6.715 1 98.81 161 THR B CA 1
ATOM 3022 C C . THR B 1 161 ? 3.318 -5.555 6.898 1 98.81 161 THR B C 1
ATOM 3024 O O . THR B 1 161 ? 3.58 -6.484 6.129 1 98.81 161 THR B O 1
ATOM 3027 N N . ILE B 1 162 ? 2.473 -5.648 7.875 1 98.75 162 ILE B N 1
ATOM 3028 C CA . ILE B 1 162 ? 1.747 -6.891 8.109 1 98.75 162 ILE B CA 1
ATOM 3029 C C . ILE B 1 162 ? 0.899 -7.23 6.883 1 98.75 162 ILE B C 1
ATOM 3031 O O . ILE B 1 162 ? 0.9 -8.375 6.414 1 98.75 162 ILE B O 1
ATOM 3035 N N . LYS B 1 163 ? 0.192 -6.281 6.34 1 98.75 163 LYS B N 1
ATOM 3036 C CA . LYS B 1 163 ? -0.582 -6.488 5.121 1 98.75 163 LYS B CA 1
ATOM 3037 C C . LYS B 1 163 ? 0.317 -6.926 3.967 1 98.75 163 LYS B C 1
ATOM 3039 O O . LYS B 1 163 ? -0.044 -7.82 3.197 1 98.75 163 LYS B O 1
ATOM 3044 N N . ASP B 1 164 ? 1.507 -6.332 3.904 1 98.81 164 ASP B N 1
ATOM 3045 C CA . ASP B 1 164 ? 2.402 -6.547 2.771 1 98.81 164 ASP B CA 1
ATOM 3046 C C . ASP B 1 164 ? 2.998 -7.953 2.803 1 98.81 164 ASP B C 1
ATOM 3048 O O . ASP B 1 164 ? 3.396 -8.484 1.766 1 98.81 164 ASP B O 1
ATOM 3052 N N . THR B 1 165 ? 3.012 -8.562 3.961 1 98.69 165 THR B N 1
ATOM 3053 C CA . THR B 1 165 ? 3.531 -9.922 4.039 1 98.69 165 THR B CA 1
ATOM 3054 C C . THR B 1 165 ? 2.627 -10.891 3.285 1 98.69 165 THR B C 1
ATOM 3056 O O . THR B 1 165 ? 3.047 -12 2.936 1 98.69 165 THR B O 1
ATOM 3059 N N . SER B 1 166 ? 1.387 -10.492 3.043 1 98.81 166 SER B N 1
ATOM 3060 C CA . SER B 1 166 ? 0.501 -11.336 2.248 1 98.81 166 SER B CA 1
ATOM 3061 C C . SER B 1 166 ? 1.074 -11.586 0.857 1 98.81 166 SER B C 1
ATOM 3063 O O . SER B 1 166 ? 0.73 -12.57 0.206 1 98.81 166 SER B O 1
ATOM 3065 N N . LEU B 1 167 ? 2 -10.781 0.388 1 98.81 167 LEU B N 1
ATOM 3066 C CA . LEU B 1 167 ? 2.568 -10.867 -0.952 1 98.81 167 LEU B CA 1
ATOM 3067 C C . LEU B 1 167 ? 3.66 -11.93 -1.009 1 98.81 167 LEU B C 1
ATOM 3069 O O . LEU B 1 167 ? 4.211 -12.203 -2.078 1 98.81 167 LEU B O 1
ATOM 3073 N N . LEU B 1 168 ? 3.902 -12.578 0.119 1 98.75 168 LEU B N 1
ATOM 3074 C CA . LEU B 1 168 ? 4.832 -13.703 0.141 1 98.75 168 LEU B CA 1
ATOM 3075 C C . LEU B 1 168 ? 4.223 -14.922 -0.539 1 98.75 168 LEU B C 1
ATOM 3077 O O . LEU B 1 168 ? 4.945 -15.742 -1.115 1 98.75 168 LEU B O 1
ATOM 3081 N N . ALA B 1 169 ? 2.912 -15.016 -0.555 1 98.62 169 ALA B N 1
ATOM 3082 C CA . ALA B 1 169 ? 2.209 -16.172 -1.112 1 98.62 169 ALA B CA 1
ATOM 3083 C C . ALA B 1 169 ? 2.467 -16.297 -2.611 1 98.62 169 ALA B C 1
ATOM 3085 O O . ALA B 1 169 ? 2.812 -17.375 -3.098 1 98.62 169 ALA B O 1
ATOM 3086 N N . PRO B 1 170 ? 2.408 -15.156 -3.379 1 98.25 170 PRO B N 1
ATOM 3087 C CA . PRO B 1 170 ? 2.625 -15.266 -4.824 1 98.25 170 PRO B CA 1
ATOM 3088 C C . PRO B 1 170 ? 4.047 -15.695 -5.176 1 98.25 170 PRO B C 1
ATOM 3090 O O . PRO B 1 170 ? 4.312 -16.109 -6.312 1 98.25 170 PRO B O 1
ATOM 3093 N N . ILE B 1 171 ? 4.953 -15.602 -4.254 1 97.25 171 ILE B N 1
ATOM 3094 C CA . ILE B 1 171 ? 6.316 -16.016 -4.57 1 97.25 171 ILE B CA 1
ATOM 3095 C C . ILE B 1 171 ? 6.629 -17.344 -3.898 1 97.25 171 ILE B C 1
ATOM 3097 O O . ILE B 1 171 ? 7.793 -17.75 -3.826 1 97.25 171 ILE B O 1
ATOM 3101 N N . GLY B 1 172 ? 5.645 -18 -3.332 1 97.06 172 GLY B N 1
ATOM 3102 C CA . GLY B 1 172 ? 5.746 -19.391 -2.922 1 97.06 172 GLY B CA 1
ATOM 3103 C C . GLY B 1 172 ? 6.223 -19.562 -1.492 1 97.06 172 GLY B C 1
ATOM 3104 O O . GLY B 1 172 ? 6.652 -20.641 -1.098 1 97.06 172 GLY B O 1
ATOM 3105 N N . ILE B 1 173 ? 6.199 -18.531 -0.738 1 97.88 173 ILE B N 1
ATOM 3106 C CA . ILE B 1 173 ? 6.598 -18.625 0.663 1 97.88 173 ILE B CA 1
ATOM 3107 C C . ILE B 1 173 ? 5.367 -18.828 1.538 1 97.88 173 ILE B C 1
ATOM 3109 O O . ILE B 1 173 ? 4.395 -18.078 1.443 1 97.88 173 ILE B O 1
ATOM 3113 N N . ILE B 1 174 ? 5.438 -19.812 2.385 1 97.25 174 ILE B N 1
ATOM 3114 C CA . ILE B 1 174 ? 4.277 -20.203 3.186 1 97.25 174 ILE B CA 1
ATOM 3115 C C . ILE B 1 174 ? 4.039 -19.156 4.277 1 97.25 174 ILE B C 1
ATOM 3117 O O . ILE B 1 174 ? 4.941 -18.859 5.059 1 97.25 174 ILE B O 1
ATOM 3121 N N . ASP B 1 175 ? 2.992 -18.531 4.262 1 98.25 175 ASP B N 1
ATOM 3122 C CA . ASP B 1 175 ? 2.416 -17.641 5.266 1 98.25 175 ASP B CA 1
ATOM 3123 C C . ASP B 1 175 ? 0.929 -17.922 5.465 1 98.25 175 ASP B C 1
ATOM 3125 O O . ASP B 1 175 ? 0.461 -19.031 5.191 1 98.25 175 ASP B O 1
ATOM 3129 N N . LEU B 1 176 ? 0.192 -17.016 6.066 1 98.69 176 LEU B N 1
ATOM 3130 C CA . LEU B 1 176 ? -1.234 -17.219 6.293 1 98.69 176 LEU B CA 1
ATOM 3131 C C . LEU B 1 176 ? -1.979 -17.375 4.969 1 98.69 176 LEU B C 1
ATOM 3133 O O . LEU B 1 176 ? -2.814 -18.266 4.824 1 98.69 176 LEU B O 1
ATOM 3137 N N . VAL B 1 177 ? -1.69 -16.562 3.994 1 98.75 177 VAL B N 1
ATOM 3138 C CA . VAL B 1 177 ? -2.379 -16.562 2.707 1 98.75 177 VAL B CA 1
ATOM 3139 C C . VAL B 1 177 ? -2.051 -17.844 1.948 1 98.75 177 VAL B C 1
ATOM 3141 O O . VAL B 1 177 ? -2.949 -18.531 1.448 1 98.75 177 VAL B O 1
ATOM 3144 N N . TYR B 1 178 ? -0.765 -18.219 1.853 1 98.5 178 TYR B N 1
ATOM 3145 C CA . TYR B 1 178 ? -0.375 -19.438 1.148 1 98.5 178 TYR B CA 1
ATOM 3146 C C . TYR B 1 178 ? -0.972 -20.672 1.818 1 98.5 178 TYR B C 1
ATOM 3148 O O . TYR B 1 178 ? -1.404 -21.609 1.139 1 98.5 178 TYR B O 1
ATOM 3156 N N . ARG B 1 179 ? -0.91 -20.719 3.129 1 98.12 179 ARG B N 1
ATOM 3157 C CA . ARG B 1 179 ? -1.543 -21.812 3.855 1 98.12 179 ARG B CA 1
ATOM 3158 C C . ARG B 1 179 ? -3.02 -21.922 3.492 1 98.12 179 ARG B C 1
ATOM 3160 O O . ARG B 1 179 ? -3.543 -23.031 3.348 1 98.12 179 ARG B O 1
ATOM 3167 N N . GLY B 1 180 ? -3.699 -20.766 3.436 1 97.81 180 GLY B N 1
ATOM 3168 C CA . GLY B 1 180 ? -5.086 -20.766 3 1 97.81 180 GLY B CA 1
ATOM 3169 C C . GLY B 1 180 ? -5.281 -21.391 1.633 1 97.81 180 GLY B C 1
ATOM 3170 O O . GLY B 1 180 ? -6.219 -22.156 1.427 1 97.81 180 GLY B O 1
ATOM 3171 N N . GLN B 1 181 ? -4.398 -21.062 0.689 1 97.75 181 GLN B N 1
ATOM 3172 C CA . GLN B 1 181 ? -4.48 -21.625 -0.654 1 97.75 181 GLN B CA 1
ATOM 3173 C C . GLN B 1 181 ? -4.324 -23.141 -0.623 1 97.75 181 GLN B C 1
ATOM 3175 O O . GLN B 1 181 ? -5.004 -23.859 -1.36 1 97.75 181 GLN B O 1
ATOM 3180 N N . ILE B 1 182 ? -3.422 -23.641 0.199 1 97.12 182 ILE B N 1
ATOM 3181 C CA . ILE B 1 182 ? -3.215 -25.078 0.35 1 97.12 182 ILE B CA 1
ATOM 3182 C C . ILE B 1 182 ? -4.484 -25.719 0.891 1 97.12 182 ILE B C 1
ATOM 3184 O O . ILE B 1 182 ? -4.934 -26.75 0.374 1 97.12 182 ILE B O 1
ATOM 3188 N N . ILE B 1 183 ? -5.027 -25.156 1.929 1 96.62 183 ILE B N 1
ATOM 3189 C CA . ILE B 1 183 ? -6.227 -25.703 2.553 1 96.62 183 ILE B CA 1
ATOM 3190 C C . ILE B 1 183 ? -7.371 -25.734 1.539 1 96.62 183 ILE B C 1
ATOM 3192 O O . ILE B 1 183 ? -8.117 -26.719 1.466 1 96.62 183 ILE B O 1
ATOM 3196 N N . ILE B 1 184 ? -7.5 -24.703 0.765 1 96.38 184 ILE B N 1
ATOM 3197 C CA . ILE B 1 184 ? -8.562 -24.594 -0.228 1 96.38 184 ILE B CA 1
ATOM 3198 C C . ILE B 1 184 ? -8.391 -25.688 -1.281 1 96.38 184 ILE B C 1
ATOM 3200 O O . ILE B 1 184 ? -9.375 -26.266 -1.759 1 96.38 184 ILE B O 1
ATOM 3204 N N . SER B 1 185 ? -7.168 -25.969 -1.668 1 95.12 185 SER B N 1
ATOM 3205 C CA . SER B 1 185 ? -6.895 -27.016 -2.652 1 95.12 185 SER B CA 1
ATOM 3206 C C . SER B 1 185 ? -7.309 -28.391 -2.133 1 95.12 185 SER B C 1
ATOM 3208 O O . SER B 1 185 ? -7.648 -29.281 -2.914 1 95.12 185 SER B O 1
ATOM 3210 N N . ASN B 1 186 ? -7.375 -28.5 -0.823 1 93.25 186 ASN B N 1
ATOM 3211 C CA . ASN B 1 186 ? -7.703 -29.781 -0.21 1 93.25 186 ASN B CA 1
ATOM 3212 C C . ASN B 1 186 ? -9.188 -29.875 0.133 1 93.25 186 ASN B C 1
ATOM 3214 O O . ASN B 1 186 ? -9.766 -30.969 0.11 1 93.25 186 ASN B O 1
ATOM 3218 N N . THR B 1 187 ? -9.766 -28.75 0.475 1 92 187 THR B N 1
ATOM 3219 C CA . THR B 1 187 ? -11.125 -28.781 1.009 1 92 187 THR B CA 1
ATOM 3220 C C . THR B 1 187 ? -12.125 -28.281 -0.033 1 92 187 THR B C 1
ATOM 3222 O O . THR B 1 187 ? -13.336 -28.5 0.111 1 92 187 THR B O 1
ATOM 3225 N N . PHE B 1 188 ? -11.664 -27.5 -1.005 1 92.69 188 PHE B N 1
ATOM 3226 C CA . PHE B 1 188 ? -12.484 -26.922 -2.061 1 92.69 188 PHE B CA 1
ATOM 3227 C C . PHE B 1 188 ? -13.547 -26 -1.477 1 92.69 188 PHE B C 1
ATOM 3229 O O . PHE B 1 188 ? -14.695 -26 -1.925 1 92.69 188 PHE B O 1
ATOM 3236 N N . GLU B 1 189 ? -13.148 -25.344 -0.438 1 94.06 189 GLU B N 1
ATOM 3237 C CA . GLU B 1 189 ? -14.031 -24.391 0.211 1 94.06 189 GLU B CA 1
ATOM 3238 C C . GLU B 1 189 ? -13.398 -23 0.274 1 94.06 189 GLU B C 1
ATOM 3240 O O . GLU B 1 189 ? -13.086 -22.516 1.359 1 94.06 189 GLU B O 1
ATOM 3245 N N . PRO B 1 190 ? -13.391 -22.328 -0.856 1 95.56 190 PRO B N 1
ATOM 3246 C CA . PRO B 1 190 ? -12.688 -21.047 -0.89 1 95.56 190 PRO B CA 1
ATOM 3247 C C . PRO B 1 190 ? -13.406 -19.969 -0.098 1 95.56 190 PRO B C 1
ATOM 3249 O O . PRO B 1 190 ? -12.766 -19.125 0.531 1 95.56 190 PRO B O 1
ATOM 3252 N N . PHE B 1 191 ? -14.75 -19.984 -0.056 1 96.31 191 PHE B N 1
ATOM 3253 C CA . PHE B 1 191 ? -15.492 -18.938 0.641 1 96.31 191 PHE B CA 1
ATOM 3254 C C . PHE B 1 191 ? -15.148 -18.922 2.125 1 96.31 191 PHE B C 1
ATOM 3256 O O . PHE B 1 191 ? -14.766 -17.891 2.672 1 96.31 191 PHE B O 1
ATOM 3263 N N . THR B 1 192 ? -15.219 -20.047 2.732 1 95.5 192 THR B N 1
ATOM 3264 C CA . THR B 1 192 ? -15.016 -20.172 4.172 1 95.5 192 THR B CA 1
ATOM 3265 C C . THR B 1 192 ? -13.586 -19.797 4.551 1 95.5 192 THR B C 1
ATOM 3267 O O . THR B 1 192 ? -13.367 -19.062 5.516 1 95.5 192 THR B O 1
ATOM 3270 N N . ILE B 1 193 ? -12.641 -20.25 3.801 1 96.88 193 ILE B N 1
ATOM 3271 C CA . ILE B 1 193 ? -11.234 -20.094 4.152 1 96.88 193 ILE B CA 1
ATOM 3272 C C . ILE B 1 193 ? -10.812 -18.641 3.945 1 96.88 193 ILE B C 1
ATOM 3274 O O . ILE B 1 193 ? -10.18 -18.047 4.82 1 96.88 193 ILE B O 1
ATOM 3278 N N . TRP B 1 194 ? -11.18 -18.047 2.822 1 97.56 194 TRP B N 1
ATOM 3279 C CA . TRP B 1 194 ? -10.797 -16.672 2.582 1 97.56 194 TRP B CA 1
ATOM 3280 C C . TRP B 1 194 ? -11.508 -15.734 3.561 1 97.56 194 TRP B C 1
ATOM 3282 O O . TRP B 1 194 ? -10.945 -14.711 3.969 1 97.56 194 TRP B O 1
ATOM 3292 N N . LEU B 1 195 ? -12.734 -15.984 3.91 1 96.81 195 LEU B N 1
ATOM 3293 C CA . LEU B 1 195 ? -13.422 -15.203 4.926 1 96.81 195 LEU B CA 1
ATOM 3294 C C . LEU B 1 195 ? -12.68 -15.266 6.258 1 96.81 195 LEU B C 1
ATOM 3296 O O . LEU B 1 195 ? -12.492 -14.242 6.918 1 96.81 195 LEU B O 1
ATOM 3300 N N . LEU B 1 196 ? -12.266 -16.484 6.625 1 97.12 196 LEU B N 1
ATOM 3301 C CA . LEU B 1 196 ? -11.547 -16.672 7.883 1 97.12 196 LEU B CA 1
ATOM 3302 C C . LEU B 1 196 ? -10.219 -15.922 7.863 1 97.12 196 LEU B C 1
ATOM 3304 O O . LEU B 1 196 ? -9.852 -15.273 8.852 1 97.12 196 LEU B O 1
ATOM 3308 N N . ILE B 1 197 ? -9.492 -16.016 6.785 1 98.5 197 ILE B N 1
ATOM 3309 C CA . ILE B 1 197 ? -8.219 -15.312 6.633 1 98.5 197 ILE B CA 1
ATOM 3310 C C . ILE B 1 197 ? -8.445 -13.805 6.727 1 98.5 197 ILE B C 1
ATOM 3312 O O . ILE B 1 197 ? -7.695 -13.094 7.395 1 98.5 197 ILE B O 1
ATOM 3316 N N . GLY B 1 198 ? -9.531 -13.312 6.008 1 98.44 198 GLY B N 1
ATOM 3317 C CA . GLY B 1 198 ? -9.891 -11.906 6.102 1 98.44 198 GLY B CA 1
ATOM 3318 C C . GLY B 1 198 ? -10.164 -11.453 7.523 1 98.44 198 GLY B C 1
ATOM 3319 O O . GLY B 1 198 ? -9.695 -10.391 7.941 1 98.44 198 GLY B O 1
ATOM 3320 N N . ILE B 1 199 ? -10.867 -12.227 8.281 1 97.94 199 ILE B N 1
ATOM 3321 C CA . ILE B 1 199 ? -11.211 -11.906 9.656 1 97.94 199 ILE B CA 1
ATOM 3322 C C . ILE B 1 199 ? -9.945 -11.883 10.516 1 97.94 199 ILE B C 1
ATOM 3324 O O . ILE B 1 199 ? -9.766 -10.977 11.336 1 97.94 199 ILE B O 1
ATOM 3328 N N . ILE B 1 200 ? -9.094 -12.859 10.344 1 98.38 200 ILE B N 1
ATOM 3329 C CA . ILE B 1 200 ? -7.855 -12.938 11.109 1 98.38 200 ILE B CA 1
ATOM 3330 C C . ILE B 1 200 ? -7.008 -11.695 10.852 1 98.38 200 ILE B C 1
ATOM 3332 O O . ILE B 1 200 ? -6.551 -11.039 11.789 1 98.38 200 ILE B O 1
ATOM 3336 N N . TYR B 1 201 ? -6.824 -11.391 9.609 1 98.75 201 TYR B N 1
ATOM 3337 C CA . TYR B 1 201 ? -6.062 -10.188 9.281 1 98.75 201 TYR B CA 1
ATOM 3338 C C . TYR B 1 201 ? -6.723 -8.945 9.859 1 98.75 201 TYR B C 1
ATOM 3340 O O . TYR B 1 201 ? -6.043 -8.062 10.383 1 98.75 201 TYR B O 1
ATOM 3348 N N . PHE B 1 202 ? -8.047 -8.828 9.688 1 98.69 202 PHE B N 1
ATOM 3349 C CA . PHE B 1 202 ? -8.773 -7.668 10.188 1 98.69 202 PHE B CA 1
ATOM 3350 C C . PHE B 1 202 ? -8.508 -7.457 11.672 1 98.69 202 PHE B C 1
ATOM 3352 O O . PHE B 1 202 ? -8.234 -6.336 12.109 1 98.69 202 PHE B O 1
ATOM 3359 N N . ILE B 1 203 ? -8.586 -8.484 12.422 1 98.31 203 ILE B N 1
ATOM 3360 C CA . ILE B 1 203 ? -8.406 -8.406 13.867 1 98.31 203 ILE B CA 1
ATOM 3361 C C . ILE B 1 203 ? -7.008 -7.883 14.188 1 98.31 203 ILE B C 1
ATOM 3363 O O . ILE B 1 203 ? -6.859 -6.93 14.961 1 98.31 203 ILE B O 1
ATOM 3367 N N . ILE B 1 204 ? -6.027 -8.383 13.602 1 98.25 204 ILE B N 1
ATOM 3368 C CA . ILE B 1 204 ? -4.645 -8.031 13.914 1 98.25 204 ILE B CA 1
ATOM 3369 C C . ILE B 1 204 ? -4.359 -6.602 13.453 1 98.25 204 ILE B C 1
ATOM 3371 O O . ILE B 1 204 ? -3.855 -5.781 14.227 1 98.25 204 ILE B O 1
ATOM 3375 N N . ILE B 1 205 ? -4.711 -6.324 12.219 1 98.31 205 ILE B N 1
ATOM 3376 C CA . ILE B 1 205 ? -4.379 -5.027 11.633 1 98.31 205 ILE B CA 1
ATOM 3377 C C . ILE B 1 205 ? -5.207 -3.932 12.297 1 98.31 205 ILE B C 1
ATOM 3379 O O . ILE B 1 205 ? -4.703 -2.836 12.562 1 98.31 205 ILE B O 1
ATOM 3383 N N . PHE B 1 206 ? -6.457 -4.266 12.547 1 97.56 206 PHE B N 1
ATOM 3384 C CA . PHE B 1 206 ? -7.324 -3.307 13.219 1 97.56 206 PHE B CA 1
ATOM 3385 C C . PHE B 1 206 ? -6.781 -2.973 14.609 1 97.56 206 PHE B C 1
ATOM 3387 O O . PHE B 1 206 ? -6.77 -1.807 15.008 1 97.56 206 PHE B O 1
ATOM 3394 N N . MET B 1 207 ? -6.359 -3.959 15.305 1 97.62 207 MET B N 1
ATOM 3395 C CA . MET B 1 207 ? -5.801 -3.76 16.641 1 97.62 207 MET B CA 1
ATOM 3396 C C . MET B 1 207 ? -4.57 -2.863 16.594 1 97.62 207 MET B C 1
ATOM 3398 O O . MET B 1 207 ? -4.438 -1.935 17.391 1 97.62 207 MET B O 1
ATOM 3402 N N . VAL B 1 208 ? -3.707 -3.107 15.672 1 97.38 208 VAL B N 1
ATOM 3403 C CA . VAL B 1 208 ? -2.494 -2.307 15.531 1 97.38 208 VAL B CA 1
ATOM 3404 C C . VAL B 1 208 ? -2.861 -0.877 15.141 1 97.38 208 VAL B C 1
ATOM 3406 O O . VAL B 1 208 ? -2.307 0.083 15.68 1 97.38 208 VAL B O 1
ATOM 3409 N N . SER B 1 209 ? -3.793 -0.768 14.211 1 95.5 209 SER B N 1
ATOM 3410 C CA . SER B 1 209 ? -4.203 0.547 13.727 1 95.5 209 SER B CA 1
ATOM 3411 C C . SER B 1 209 ? -4.855 1.365 14.836 1 95.5 209 SER B C 1
ATOM 3413 O O . SER B 1 209 ? -4.703 2.588 14.883 1 95.5 209 SER B O 1
ATOM 3415 N N . GLN B 1 210 ? -5.613 0.729 15.742 1 95.38 210 GLN B N 1
ATOM 3416 C CA . GLN B 1 210 ? -6.215 1.416 16.875 1 95.38 210 GLN B CA 1
ATOM 3417 C C . GLN B 1 210 ? -5.148 1.962 17.828 1 95.38 210 GLN B C 1
ATOM 3419 O O . GLN B 1 210 ? -5.332 3.018 18.438 1 95.38 210 GLN B O 1
ATOM 3424 N N . CYS B 1 211 ? -4.145 1.191 17.906 1 95.25 211 CYS B N 1
ATOM 3425 C CA . CYS B 1 211 ? -3.023 1.665 18.703 1 95.25 211 CYS B CA 1
ATOM 3426 C C . CYS B 1 211 ? -2.43 2.939 18.109 1 95.25 211 CYS B C 1
ATOM 3428 O O . CYS B 1 211 ? -2.133 3.885 18.844 1 95.25 211 CYS B O 1
ATOM 3430 N N . ALA B 1 212 ? -2.246 2.951 16.844 1 93.44 212 ALA B N 1
ATOM 3431 C CA . ALA B 1 212 ? -1.74 4.141 16.172 1 93.44 212 ALA B CA 1
ATOM 3432 C C . ALA B 1 212 ? -2.658 5.34 16.406 1 93.44 212 ALA B C 1
ATOM 3434 O O . ALA B 1 212 ? -2.189 6.441 16.688 1 93.44 212 ALA B O 1
ATOM 3435 N N . GLY B 1 213 ? -3.955 5.133 16.297 1 91.31 213 GLY B N 1
ATOM 3436 C CA . GLY B 1 213 ? -4.922 6.191 16.531 1 91.31 213 GLY B CA 1
ATOM 3437 C C . GLY B 1 213 ? -4.902 6.711 17.953 1 91.31 213 GLY B C 1
ATOM 3438 O O . GLY B 1 213 ? -4.996 7.918 18.188 1 91.31 213 GLY B O 1
ATOM 3439 N N . TYR B 1 214 ? -4.777 5.836 18.828 1 92.69 214 TYR B N 1
ATOM 3440 C CA . TYR B 1 214 ? -4.707 6.199 20.25 1 92.69 214 TYR B CA 1
ATOM 3441 C C . TYR B 1 214 ? -3.469 7.043 20.531 1 92.69 214 TYR B C 1
ATOM 3443 O O . TYR B 1 214 ? -3.551 8.07 21.203 1 92.69 214 TYR B O 1
ATOM 3451 N N . LEU B 1 215 ? -2.383 6.633 19.984 1 91.81 215 LEU B N 1
ATOM 3452 C CA . LEU B 1 215 ? -1.126 7.352 20.156 1 91.81 215 LEU B CA 1
ATOM 3453 C C . LEU B 1 215 ? -1.199 8.742 19.531 1 91.81 215 LEU B C 1
ATOM 3455 O O . LEU B 1 215 ? -0.658 9.703 20.094 1 91.81 215 LEU B O 1
ATOM 3459 N N . GLU B 1 216 ? -1.833 8.797 18.406 1 89.69 216 GLU B N 1
ATOM 3460 C CA . GLU B 1 216 ? -2.01 10.078 17.734 1 89.69 216 GLU B CA 1
ATOM 3461 C C . GLU B 1 216 ? -2.799 11.055 18.609 1 89.69 216 GLU B C 1
ATOM 3463 O O . GLU B 1 216 ? -2.443 12.234 18.703 1 89.69 216 GLU B O 1
ATOM 3468 N N . ARG B 1 217 ? -3.84 10.672 19.297 1 88.88 217 ARG B N 1
ATOM 3469 C CA . ARG B 1 217 ? -4.684 11.508 20.156 1 88.88 217 ARG B CA 1
ATOM 3470 C C . ARG B 1 217 ? -3.941 11.93 21.406 1 88.88 217 ARG B C 1
ATOM 3472 O O . ARG B 1 217 ? -4.035 13.086 21.828 1 88.88 217 ARG B O 1
ATOM 3479 N N . ARG B 1 218 ? -3.256 11.062 21.875 1 88.25 218 ARG B N 1
ATOM 3480 C CA . ARG B 1 218 ? -2.541 11.336 23.109 1 88.25 218 ARG B CA 1
ATOM 3481 C C . ARG B 1 218 ? -1.422 12.352 22.891 1 88.25 218 ARG B C 1
ATOM 3483 O O . ARG B 1 218 ? -1.185 13.219 23.734 1 88.25 218 ARG B O 1
ATOM 3490 N N . LEU B 1 219 ? -0.804 12.227 21.812 1 84.75 219 LEU B N 1
ATOM 3491 C CA . LEU B 1 219 ? 0.336 13.094 21.531 1 84.75 219 LEU B CA 1
ATOM 3492 C C . LEU B 1 219 ? -0.128 14.461 21.047 1 84.75 219 LEU B C 1
ATOM 3494 O O . LEU B 1 219 ? 0.605 15.445 21.156 1 84.75 219 LEU B O 1
ATOM 3498 N N . GLN B 1 220 ? -1.261 14.562 20.391 1 76.69 220 GLN B N 1
ATOM 3499 C CA . GLN B 1 220 ? -1.827 15.852 20.016 1 76.69 220 GLN B CA 1
ATOM 3500 C C . GLN B 1 220 ? -2.234 16.656 21.25 1 76.69 220 GLN B C 1
ATOM 3502 O O . GLN B 1 220 ? -2.135 17.875 21.266 1 76.69 220 GLN B O 1
ATOM 3507 N N . LEU B 1 221 ? -2.648 16.016 22.25 1 66.38 221 LEU B N 1
ATOM 3508 C CA . LEU B 1 221 ? -3.039 16.656 23.5 1 66.38 221 LEU B CA 1
ATOM 3509 C C . LEU B 1 221 ? -1.826 17.25 24.203 1 66.38 221 LEU B C 1
ATOM 3511 O O . LEU B 1 221 ? -1.94 18.266 24.906 1 66.38 221 LEU B O 1
ATOM 3515 N N . ASP B 1 222 ? -0.779 16.656 23.922 1 61 222 ASP B N 1
ATOM 3516 C CA . ASP B 1 222 ? 0.428 17.156 24.562 1 61 222 ASP B CA 1
ATOM 3517 C C . ASP B 1 222 ? 0.925 18.438 23.891 1 61 222 ASP B C 1
ATOM 3519 O O . ASP B 1 222 ? 1.649 19.219 24.516 1 61 222 ASP B O 1
ATOM 3523 N N . LYS B 1 223 ? 0.523 18.734 22.703 1 56.94 223 LYS B N 1
ATOM 3524 C CA . LYS B 1 223 ? 0.916 19.953 21.984 1 56.94 223 LYS B CA 1
ATOM 3525 C C . LYS B 1 223 ? 0.059 21.141 22.422 1 56.94 223 LYS B C 1
ATOM 3527 O O . LYS B 1 223 ? 0.378 22.297 22.109 1 56.94 223 LYS B O 1
ATOM 3532 N N . ARG B 1 224 ? -1.111 21 23.016 1 47.19 224 ARG B N 1
ATOM 3533 C CA . ARG B 1 224 ? -1.908 22.094 23.562 1 47.19 224 ARG B CA 1
ATOM 3534 C C . ARG B 1 224 ? -1.456 22.469 24.969 1 47.19 224 ARG B C 1
ATOM 3536 O O . ARG B 1 224 ? -1.05 21.594 25.734 1 47.19 224 ARG B O 1
#

Radius of gyration: 23.47 Å; Cα contacts (8 Å, |Δi|>4): 597; chains: 2; bounding box: 56×66×54 Å

InterPro domains:
  IPR000515 ABC transporter type 1, transmembrane domain MetI-like [PF00528] (31-219)
  IPR000515 ABC transporter type 1, transmembrane domain MetI-like [PS50928] (17-212)
  IPR000515 ABC transporter type 1, transmembrane domain MetI-like [cd06261] (20-172)
  IPR010065 Amino acid ABC transporter, permease protein, 3-TM domain [TIGR01726] (9-114)
  IPR035906 MetI-like superfamily [G3DSA:1.10.3720.10] (1-222)
  IPR035906 MetI-like superfamily [SSF161098] (11-205)
  IPR043429 ABC transporter membrane protein permease protein ArtM/GltK/GlnP/TcyL/YhdX-like [PTHR30614] (13-223)

pLDDT: mean 94.59, std 6.86, range [47.19, 98.94]

Solvent-accessible surface area (backbone atoms only — not comparable to full-atom values): 22110 Å² total; per-residue (Å²): 130,65,61,66,59,48,69,72,40,46,65,58,42,52,55,14,40,52,42,40,52,50,54,29,51,53,18,48,54,40,9,51,53,46,6,50,52,36,37,52,28,51,69,43,91,48,65,66,43,25,50,52,26,49,50,53,32,50,53,44,73,19,32,36,66,67,53,48,41,47,24,54,48,50,9,46,53,63,82,38,72,44,42,76,73,57,29,76,76,44,30,48,57,53,36,44,42,50,43,47,4,50,40,48,3,35,55,43,17,50,44,50,50,50,19,52,66,63,46,61,62,64,58,57,51,53,37,46,72,73,67,45,48,71,68,52,37,38,64,71,50,42,45,60,53,14,54,65,61,30,47,29,61,50,37,41,48,46,35,49,44,49,38,53,53,53,61,36,30,80,74,72,40,78,20,36,59,32,41,43,54,54,49,27,74,74,65,72,41,41,33,61,47,38,51,48,52,44,51,54,40,28,53,55,30,39,53,42,42,50,49,17,52,50,48,44,55,56,55,54,56,66,74,105,129,65,61,66,60,47,67,72,42,45,64,58,42,50,56,13,41,52,41,40,52,48,54,28,53,53,18,49,53,40,8,51,50,46,6,51,52,36,38,52,27,50,70,44,89,47,65,67,44,26,50,51,26,50,49,53,31,50,52,42,74,18,30,36,64,68,54,49,40,48,24,56,47,52,8,46,50,65,81,36,70,45,43,74,73,55,30,75,77,45,30,47,56,53,35,45,42,50,44,45,5,49,40,49,3,34,53,44,16,51,44,50,50,49,18,54,67,63,46,60,61,64,59,56,50,53,38,47,72,73,67,44,49,72,68,51,37,39,64,72,51,42,45,60,54,14,52,64,61,30,46,27,61,50,38,42,48,48,35,49,42,49,38,54,52,54,61,38,31,81,74,72,41,77,19,36,57,33,40,44,54,53,50,25,75,73,66,72,41,40,33,62,47,38,50,50,51,44,52,53,41,28,54,55,31,41,54,41,42,49,49,18,52,50,47,45,56,56,54,55,54,66,75,103

Sequence (448 aa):
MNFQVIGENLPLLLEGLKLTIYYSIVAIILAIIFGLIAALMKLSKFKVLRGLSTAYIEVFRSTPLLVQLFFIVFGLTGILPLNEWFGQRLYPIVAAAITLGLHEGAYISEIIRAGILGVNRGQKEAAASIGMTDHQTMRYIVLPQAFKRMIPPLVNQSAQTIKDTSLLAPIGIIDLVYRGQIIISNTFEPFTIWLLIGIIYFIIIFMVSQCAGYLERRLQLDKRMNFQVIGENLPLLLEGLKLTIYYSIVAIILAIIFGLIAALMKLSKFKVLRGLSTAYIEVFRSTPLLVQLFFIVFGLTGILPLNEWFGQRLYPIVAAAITLGLHEGAYISEIIRAGILGVNRGQKEAAASIGMTDHQTMRYIVLPQAFKRMIPPLVNQSAQTIKDTSLLAPIGIIDLVYRGQIIISNTFEPFTIWLLIGIIYFIIIFMVSQCAGYLERRLQLDKR

Foldseek 3Di:
DPVVLCVVCVVLLVVLAVVLVVLLVLLLVLLQVLLVCLLVLCVDPDPVSVVVSVVLLCVLQVDDLLVLLCCQQPVVVVPDVQCVVQNVVGSSSVSNSNSSSSNLNSVSNVLLVCLQVVDDVVQVVVCVVVPDDPVRSCPPPRVVRSVLVSVLVSLLSSLVSSVVSLSSLVVPDRHSNVSLVVSCVVPVPNPVSVVVSVVVSCVVSVVSNVVSVVSNVVVVVVVD/DPVVLCVVCVVLLVVLAVVLVVLLVLLLVLLQVLLVCLLVLCVDPDPVSVVVSVVLLCVLQVDDLLVLLCCQQPVVVVPDVQCVVQNVVGSSSVSNSNSSNSNLNSVSNVLLVCLQVVDDVVQVVVCVVVPDDPVRSCPPPRVVRSVLVSVLVSLLSSLVSSVVSLSSLVVPDRHSNVSLVVSCVVPVCNPVSVVVSVVVSCVVSVVSNVVSVVSNVVVVVVVD